Protein AF-0000000065998408 (afdb_homodimer)

Sequence (616 aa):
MTKIAFIGVGKIGQTIAFNTIMDGYADEVMIYDIIPELPEKFEHELRHALASKRLKVELLSTNNLDDVAGADIVVITAGKPRKPGMSRRDLFVDNAKIMMDLANKLPKKNHGAVYIMVSNPVDMMASVFARYSREFVISTGDQVETMRLRAYIAKKLKIPVYRVNGFVGGEHGEDAVVLWSTVTVNGKPFSEDLGVTKAEVEDYVKKIPGEIIRVMGGTTWGPGTIIAELIRAVALNENKVMSIATPRQFEDEIIHVSVPTVVGSSIGPSLENLLDEKDRWNLMASMKDFYNVYKENLKHLETSIQAQMTKIAFIGVGKIGQTIAFNTIMDGYADEVMIYDIIPELPEKFEHELRHALASKRLKVELLSTNNLDDVAGADIVVITAGKPRKPGMSRRDLFVDNAKIMMDLANKLPKKNHGAVYIMVSNPVDMMASVFARYSREFVISTGDQVETMRLRAYIAKKLKIPVYRVNGFVGGEHGEDAVVLWSTVTVNGKPFSEDLGVTKAEVEDYVKKIPGEIIRVMGGTTWGPGTIIAELIRAVALNENKVMSIATPRQFEDEIIHVSVPTVVGSSIGPSLENLLDEKDRWNLMASMKDFYNVYKENLKHLETSIQAQ

Organism: Sulfurisphaera tokodaii (strain DSM 16993 / JCM 10545 / NBRC 100140 / 7) (NCBI:txid273063)

InterPro domains:
  IPR001236 Lactate/malate dehydrogenase, N-terminal [PF00056] (2-133)
  IPR001557 L-lactate/malate dehydrogenase [PIRSF000102] (1-299)
  IPR001557 L-lactate/malate dehydrogenase [PR00086] (3-27)
  IPR001557 L-lactate/malate dehydrogenase [PR00086] (28-52)
  IPR001557 L-lactate/malate dehydrogenase [PR00086] (137-155)
  IPR001557 L-lactate/malate dehydrogenase [PR00086] (167-180)
  IPR015955 Lactate dehydrogenase/glycoside hydrolase, family 4, C-terminal [G3DSA:3.90.110.10] (144-296)
  IPR015955 Lactate dehydrogenase/glycoside hydrolase, family 4, C-terminal [SSF56327] (140-296)
  IPR022383 Lactate/malate dehydrogenase, C-terminal [PF02866] (146-286)
  IPR036291 NAD(P)-binding domain superfamily [SSF51735] (3-133)

pLDDT: mean 96.31, std 3.71, range [69.94, 98.94]

Nearest PDB structures (foldseek):
  6qss-assembly1_B  TM=9.445E-01  e=6.294E-30  Ignicoccus islandicus DSM 13165
  4plh-assembly1_D  TM=9.010E-01  e=5.744E-26  Apicomplexa
  1guz-assembly1_C  TM=8.933E-01  e=8.109E-25  Prosthecochloris vibrioformis
  1gv1-assembly1_C  TM=9.004E-01  e=3.529E-24  Prosthecochloris vibrioformis
  5hru-assembly1_B  TM=9.163E-01  e=7.977E-23  Plasmodium vivax

Radius of gyration: 25.62 Å; Cα contacts (8 Å, |Δi|>4): 1318; chains: 2; bounding box: 55×75×62 Å

Solvent-accessible surface area (backbone atoms only — not comparable to full-atom values): 30844 Å² total; per-residue (Å²): 133,43,27,37,30,36,38,22,60,54,75,47,30,41,39,22,51,49,50,38,55,73,67,63,71,44,44,34,39,36,35,30,24,80,55,83,65,45,28,51,43,50,46,53,30,49,38,23,26,29,37,61,70,56,50,74,61,48,77,44,56,34,68,51,74,82,75,58,56,65,28,50,31,38,38,36,42,52,62,74,74,90,49,94,88,61,49,72,62,57,46,40,42,58,27,43,53,51,30,45,54,48,22,63,55,45,49,79,41,20,72,86,30,46,36,38,24,60,22,63,57,28,34,59,41,25,26,48,24,24,68,62,40,71,47,76,39,31,17,52,36,14,36,54,46,18,23,38,45,25,27,52,53,17,61,76,68,71,48,59,32,75,42,34,48,46,42,19,21,17,34,60,66,91,46,46,38,77,30,65,84,54,21,23,48,77,87,35,73,65,55,53,86,75,76,52,50,69,66,59,51,54,49,45,48,65,44,47,59,59,56,27,26,74,72,68,72,46,77,36,62,15,52,13,42,41,52,21,50,52,51,45,23,31,76,65,48,59,56,42,77,40,17,31,10,43,71,41,83,51,93,94,40,63,40,34,44,11,34,46,21,26,30,18,75,50,84,50,61,68,48,62,86,74,48,46,70,67,46,49,51,52,39,50,52,27,48,52,51,49,49,54,53,49,53,53,47,49,52,52,37,54,52,53,60,68,75,104,133,45,27,38,30,37,37,22,59,56,74,47,31,40,39,22,51,48,49,39,55,72,68,64,72,44,44,33,39,37,34,31,24,81,54,82,65,45,26,50,44,50,45,53,30,49,40,23,25,29,37,62,69,56,52,73,59,47,76,46,56,33,68,52,74,82,74,58,56,67,27,49,32,37,38,36,42,50,63,74,74,90,48,94,90,60,49,70,62,56,44,40,41,57,27,42,54,52,30,45,53,46,24,63,54,45,49,80,40,20,71,88,30,47,35,39,25,60,23,64,57,28,35,60,41,24,26,49,24,23,68,61,41,72,46,74,42,30,16,53,35,14,36,56,44,18,23,38,45,26,26,50,54,16,61,76,67,71,48,57,32,76,41,34,48,47,43,20,20,17,35,60,66,91,46,47,38,77,30,64,84,54,21,23,49,76,87,34,73,65,56,54,86,76,76,51,50,71,65,59,50,54,49,45,48,64,45,48,60,60,54,27,25,73,71,68,73,45,77,37,62,16,52,13,43,39,52,23,49,52,52,45,22,31,76,65,48,60,57,42,76,40,17,31,10,43,72,39,82,52,92,93,41,63,40,34,44,11,34,45,21,25,30,17,75,51,83,49,62,68,49,63,84,73,48,46,69,67,46,49,51,53,38,49,54,28,47,52,52,48,49,54,52,49,52,53,48,48,51,52,37,52,52,53,58,70,73,102

Structure (mmCIF, N/CA/C/O backbone):
data_AF-0000000065998408-model_v1
#
loop_
_entity.id
_entity.type
_entity.pdbx_description
1 polymer 'Malate dehydrogenase'
#
loop_
_atom_site.group_PDB
_atom_site.id
_atom_site.type_symbol
_atom_site.label_atom_id
_atom_site.label_alt_id
_atom_site.label_comp_id
_atom_site.label_asym_id
_atom_site.label_entity_id
_atom_site.label_seq_id
_atom_site.pdbx_PDB_ins_code
_atom_site.Cartn_x
_atom_site.Cartn_y
_atom_site.Cartn_z
_atom_site.occupancy
_atom_site.B_iso_or_equiv
_atom_site.auth_seq_id
_atom_site.auth_comp_id
_atom_site.auth_asym_id
_atom_site.auth_atom_id
_atom_site.pdbx_PDB_model_num
ATOM 1 N N . MET A 1 1 ? 20.688 -12.461 8.555 1 80.62 1 MET A N 1
ATOM 2 C CA . MET A 1 1 ? 20.281 -11.219 7.906 1 80.62 1 MET A CA 1
ATOM 3 C C . MET A 1 1 ? 19.5 -11.508 6.625 1 80.62 1 MET A C 1
ATOM 5 O O . MET A 1 1 ? 19.922 -12.328 5.812 1 80.62 1 MET A O 1
ATOM 9 N N . THR A 1 2 ? 18.266 -11.023 6.523 1 94.56 2 THR A N 1
ATOM 10 C CA . THR A 1 2 ? 17.438 -11.273 5.344 1 94.56 2 THR A CA 1
ATOM 11 C C . THR A 1 2 ? 17.594 -10.148 4.324 1 94.56 2 THR A C 1
ATOM 13 O O . THR A 1 2 ? 17.297 -8.992 4.617 1 94.56 2 THR A O 1
ATOM 16 N N . LYS A 1 3 ? 18.203 -10.477 3.197 1 98 3 LYS A N 1
ATOM 17 C CA . LYS A 1 3 ? 18.406 -9.547 2.09 1 98 3 LYS A CA 1
ATOM 18 C C . LYS A 1 3 ? 17.484 -9.859 0.923 1 98 3 LYS A C 1
ATOM 20 O O . LYS A 1 3 ? 17.484 -10.969 0.39 1 98 3 LYS A O 1
ATOM 25 N N . ILE A 1 4 ? 16.656 -8.859 0.497 1 98.88 4 ILE A N 1
ATOM 26 C CA . ILE A 1 4 ? 15.648 -9.086 -0.534 1 98.88 4 ILE A CA 1
ATOM 27 C C . ILE A 1 4 ? 15.836 -8.078 -1.667 1 98.88 4 ILE A C 1
ATOM 29 O O . ILE A 1 4 ? 16.016 -6.887 -1.42 1 98.88 4 ILE A O 1
ATOM 33 N N . ALA A 1 5 ? 15.844 -8.531 -2.869 1 98.94 5 ALA A N 1
ATOM 34 C CA . ALA A 1 5 ? 15.938 -7.668 -4.043 1 98.94 5 ALA A CA 1
ATOM 35 C C . ALA A 1 5 ? 14.625 -7.656 -4.824 1 98.94 5 ALA A C 1
ATOM 37 O O . ALA A 1 5 ? 14.031 -8.711 -5.062 1 98.94 5 ALA A O 1
ATOM 38 N N . PHE A 1 6 ? 14.18 -6.488 -5.141 1 98.94 6 PHE A N 1
ATOM 39 C CA . PHE A 1 6 ? 13.031 -6.305 -6.016 1 98.94 6 PHE A CA 1
ATOM 40 C C . PHE A 1 6 ? 13.461 -5.805 -7.387 1 98.94 6 PHE A C 1
ATOM 42 O O . PHE A 1 6 ? 14.008 -4.703 -7.508 1 98.94 6 PHE A O 1
ATOM 49 N N . ILE A 1 7 ? 13.234 -6.629 -8.398 1 98.94 7 ILE A N 1
ATOM 50 C CA . ILE A 1 7 ? 13.602 -6.312 -9.781 1 98.94 7 ILE A CA 1
ATOM 51 C C . ILE A 1 7 ? 12.375 -5.801 -10.531 1 98.94 7 ILE A C 1
ATOM 53 O O . ILE A 1 7 ? 11.594 -6.59 -11.062 1 98.94 7 ILE A O 1
ATOM 57 N N . GLY A 1 8 ? 12.281 -4.535 -10.719 1 98.56 8 GLY A N 1
ATOM 58 C CA . GLY A 1 8 ? 11.086 -3.877 -11.227 1 98.56 8 GLY A CA 1
ATOM 59 C C . GLY A 1 8 ? 10.211 -3.295 -10.133 1 98.56 8 GLY A C 1
ATOM 60 O O . GLY A 1 8 ? 9.742 -4.02 -9.25 1 98.56 8 GLY A O 1
ATOM 61 N N . VAL A 1 9 ? 9.992 -1.959 -10.211 1 97.81 9 VAL A N 1
ATOM 62 C CA . VAL A 1 9 ? 9.148 -1.324 -9.203 1 97.81 9 VAL A CA 1
ATOM 63 C C . VAL A 1 9 ? 8.078 -0.479 -9.891 1 97.81 9 VAL A C 1
ATOM 65 O O . VAL A 1 9 ? 7.895 0.694 -9.555 1 97.81 9 VAL A O 1
ATOM 68 N N . GLY A 1 10 ? 7.402 -1.166 -10.922 1 95.69 10 GLY A N 1
ATOM 69 C CA . GLY A 1 10 ? 6.133 -0.62 -11.367 1 95.69 10 GLY A CA 1
ATOM 70 C C . GLY A 1 10 ? 5.062 -0.637 -10.297 1 95.69 10 GLY A C 1
ATOM 71 O O . GLY A 1 10 ? 5.371 -0.697 -9.102 1 95.69 10 GLY A O 1
ATOM 72 N N . LYS A 1 11 ? 3.814 -0.58 -10.648 1 94 11 LYS A N 1
ATOM 73 C CA . LYS A 1 11 ? 2.729 -0.469 -9.68 1 94 11 LYS A CA 1
ATOM 74 C C . LYS A 1 11 ? 2.705 -1.67 -8.742 1 94 11 LYS A C 1
ATOM 76 O O . LYS A 1 11 ? 2.736 -1.51 -7.52 1 94 11 LYS A O 1
ATOM 81 N N . ILE A 1 12 ? 2.691 -2.852 -9.32 1 96.5 12 ILE A N 1
ATOM 82 C CA . ILE A 1 12 ? 2.605 -4.055 -8.492 1 96.5 12 ILE A CA 1
ATOM 83 C C . ILE A 1 12 ? 3.918 -4.258 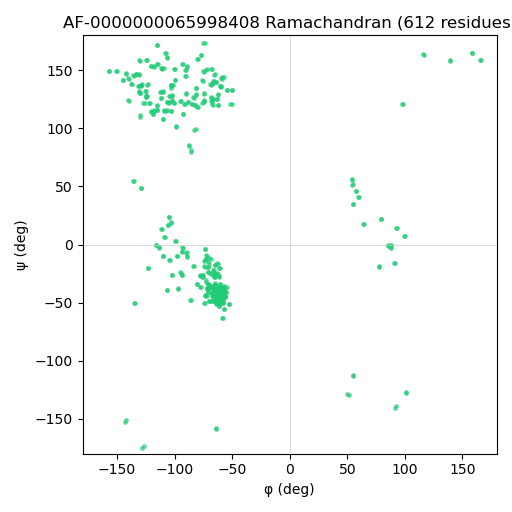-7.742 1 96.5 12 ILE A C 1
ATOM 85 O O . ILE A 1 12 ? 3.916 -4.668 -6.578 1 96.5 12 ILE A O 1
ATOM 89 N N . GLY A 1 13 ? 5.082 -4.031 -8.414 1 98.25 13 GLY A N 1
ATOM 90 C CA . GLY A 1 13 ? 6.375 -4.152 -7.762 1 98.25 13 GLY A CA 1
ATOM 91 C C . GLY A 1 13 ? 6.516 -3.25 -6.547 1 98.25 13 GLY A C 1
ATOM 92 O O . GLY A 1 13 ? 7.008 -3.68 -5.504 1 98.25 13 GLY A O 1
ATOM 93 N N . GLN A 1 14 ? 6.055 -2.021 -6.688 1 98.56 14 GLN A N 1
ATOM 94 C CA . GLN A 1 14 ? 6.09 -1.086 -5.566 1 98.56 14 GLN A CA 1
ATOM 95 C C . GLN A 1 14 ? 5.238 -1.586 -4.402 1 98.56 14 GLN A C 1
ATOM 97 O O . GLN A 1 14 ? 5.664 -1.533 -3.248 1 98.56 14 GLN A O 1
ATOM 102 N N . THR A 1 15 ? 4.051 -2.053 -4.734 1 98.5 15 THR A N 1
ATOM 103 C CA . THR A 1 15 ? 3.121 -2.482 -3.695 1 98.5 15 THR A CA 1
ATOM 104 C C . THR A 1 15 ? 3.67 -3.693 -2.945 1 98.5 15 THR A C 1
ATOM 106 O O . THR A 1 15 ? 3.592 -3.756 -1.716 1 98.5 15 THR A O 1
ATOM 109 N N . ILE A 1 16 ? 4.262 -4.637 -3.646 1 98.81 16 ILE A N 1
ATOM 110 C CA . ILE A 1 16 ? 4.852 -5.82 -3.029 1 98.81 16 ILE A CA 1
ATOM 111 C C . ILE A 1 16 ? 6.02 -5.402 -2.137 1 98.81 16 ILE A C 1
ATOM 113 O O . ILE A 1 16 ? 6.098 -5.812 -0.975 1 98.81 16 ILE A O 1
ATOM 117 N N . ALA A 1 17 ? 6.918 -4.609 -2.709 1 98.88 17 ALA A N 1
ATOM 118 C CA . ALA A 1 17 ? 8.086 -4.156 -1.953 1 98.88 17 ALA A CA 1
ATOM 119 C C . ALA A 1 17 ? 7.66 -3.408 -0.692 1 98.88 17 ALA A C 1
ATOM 121 O O . ALA A 1 17 ? 8.18 -3.672 0.396 1 98.88 17 ALA A O 1
ATOM 122 N N . PHE A 1 18 ? 6.73 -2.525 -0.874 1 98.81 18 PHE A N 1
ATOM 123 C CA . PHE A 1 18 ? 6.227 -1.732 0.242 1 98.81 18 PHE A CA 1
ATOM 124 C C . PHE A 1 18 ? 5.691 -2.633 1.349 1 98.81 18 PHE A C 1
ATOM 126 O O . PHE A 1 18 ? 6.094 -2.506 2.508 1 98.81 18 PHE A O 1
ATOM 133 N N . ASN A 1 19 ? 4.75 -3.52 1.017 1 98.62 19 ASN A N 1
ATOM 134 C CA . ASN A 1 19 ? 4.176 -4.422 2.008 1 98.62 19 ASN A CA 1
ATOM 135 C C . ASN A 1 19 ? 5.254 -5.25 2.703 1 98.62 19 ASN A C 1
ATOM 137 O O . ASN A 1 19 ? 5.215 -5.43 3.922 1 98.62 19 ASN A O 1
ATOM 141 N N . THR A 1 20 ? 6.191 -5.766 1.93 1 98.62 20 THR A N 1
ATOM 142 C CA . THR A 1 20 ? 7.27 -6.59 2.459 1 98.62 20 THR A CA 1
ATOM 143 C C . THR A 1 20 ? 8.125 -5.801 3.445 1 98.62 20 THR A C 1
ATOM 145 O O . THR A 1 20 ? 8.406 -6.27 4.551 1 98.62 20 THR A O 1
ATOM 148 N N . ILE A 1 21 ? 8.484 -4.59 3.07 1 98.31 21 ILE A N 1
ATOM 149 C CA . ILE A 1 21 ? 9.367 -3.74 3.863 1 98.31 21 ILE A CA 1
ATOM 150 C C . ILE A 1 21 ? 8.664 -3.332 5.156 1 98.31 21 ILE A C 1
ATOM 152 O O . ILE A 1 21 ? 9.258 -3.377 6.234 1 98.31 21 ILE A O 1
ATOM 156 N N . MET A 1 22 ? 7.391 -2.996 5.074 1 97.56 22 MET A N 1
ATOM 157 C CA . MET A 1 22 ? 6.648 -2.498 6.227 1 97.56 22 MET A CA 1
ATOM 158 C C . MET A 1 22 ? 6.391 -3.613 7.234 1 97.56 22 MET A C 1
ATOM 160 O O . MET A 1 22 ? 6.078 -3.348 8.391 1 97.56 22 MET A O 1
ATOM 164 N N . ASP A 1 23 ? 6.492 -4.852 6.777 1 96.12 23 ASP A N 1
ATOM 165 C CA . ASP A 1 23 ? 6.297 -5.977 7.68 1 96.12 23 ASP A CA 1
ATOM 166 C C . ASP A 1 23 ? 7.461 -6.102 8.664 1 96.12 23 ASP A C 1
ATOM 168 O O . ASP A 1 23 ? 7.348 -6.777 9.688 1 96.12 23 ASP A O 1
ATOM 172 N N . GLY A 1 24 ? 8.711 -5.578 8.344 1 95.38 24 GLY A N 1
ATOM 173 C CA . GLY A 1 24 ? 9.734 -5.277 9.328 1 95.38 24 GLY A CA 1
ATOM 174 C C . GLY A 1 24 ? 10.711 -6.418 9.547 1 95.38 24 GLY A C 1
ATOM 175 O O . GLY A 1 24 ? 11.406 -6.461 10.562 1 95.38 24 GLY A O 1
ATOM 176 N N . TYR A 1 25 ? 10.703 -7.438 8.602 1 96.69 25 TYR A N 1
ATOM 177 C CA . TYR A 1 25 ? 11.594 -8.57 8.844 1 96.69 25 TYR A CA 1
ATOM 178 C C . TYR A 1 25 ? 12.812 -8.508 7.934 1 96.69 25 TYR A C 1
ATOM 180 O O . TYR A 1 25 ? 13.781 -9.25 8.133 1 96.69 25 TYR A O 1
ATOM 188 N N . ALA A 1 26 ? 12.781 -7.641 6.895 1 97.12 26 ALA A N 1
ATOM 189 C CA . ALA A 1 26 ? 13.906 -7.52 5.98 1 97.12 26 ALA A CA 1
ATOM 190 C C . ALA A 1 26 ? 14.992 -6.613 6.559 1 97.12 26 ALA A C 1
ATOM 192 O O . ALA A 1 26 ? 14.695 -5.543 7.098 1 97.12 26 ALA A O 1
ATOM 193 N N . ASP A 1 27 ? 16.203 -7.023 6.477 1 97.5 27 ASP A N 1
ATOM 194 C CA . ASP A 1 27 ? 17.328 -6.211 6.938 1 97.5 27 ASP A CA 1
ATOM 195 C C . ASP A 1 27 ? 17.797 -5.258 5.848 1 97.5 27 ASP A C 1
ATOM 197 O O . ASP A 1 27 ? 18.078 -4.086 6.113 1 97.5 27 ASP A O 1
ATOM 201 N N . GLU A 1 28 ? 17.953 -5.781 4.699 1 98.12 28 GLU A N 1
ATOM 202 C CA . GLU A 1 28 ? 18.391 -5.016 3.533 1 98.12 28 GLU A CA 1
ATOM 203 C C . GLU A 1 28 ? 17.484 -5.289 2.328 1 98.12 28 GLU A C 1
ATOM 205 O O . GLU A 1 28 ? 17.141 -6.441 2.057 1 98.12 28 GLU A O 1
ATOM 210 N N . VAL A 1 29 ? 17.078 -4.223 1.718 1 98.75 29 VAL A N 1
ATOM 211 C CA . VAL A 1 29 ? 16.234 -4.336 0.534 1 98.75 29 VAL A CA 1
ATOM 212 C C . VAL A 1 29 ? 16.875 -3.578 -0.629 1 98.75 29 VAL A C 1
ATOM 214 O O . VAL A 1 29 ? 17.266 -2.42 -0.48 1 98.75 29 VAL A O 1
ATOM 217 N N . MET A 1 30 ? 17.031 -4.246 -1.737 1 98.81 30 MET A N 1
ATOM 218 C CA . MET A 1 30 ? 17.516 -3.621 -2.971 1 98.81 30 MET A CA 1
ATOM 219 C C . MET A 1 30 ? 16.359 -3.422 -3.953 1 98.81 30 MET A C 1
ATOM 221 O O . MET A 1 30 ? 15.57 -4.34 -4.188 1 98.81 30 MET A O 1
ATOM 225 N N . ILE A 1 31 ? 16.266 -2.182 -4.41 1 98.81 31 ILE A N 1
ATOM 226 C CA . ILE A 1 31 ? 15.211 -1.812 -5.348 1 98.81 31 ILE A CA 1
ATOM 227 C C . ILE A 1 31 ? 15.82 -1.41 -6.688 1 98.81 31 ILE A C 1
ATOM 229 O O . ILE A 1 31 ? 16.578 -0.436 -6.766 1 98.81 31 ILE A O 1
ATOM 233 N N . TYR A 1 32 ? 15.438 -2.158 -7.719 1 98.88 32 TYR A N 1
ATOM 234 C CA . TYR A 1 32 ? 15.969 -1.903 -9.047 1 98.88 32 TYR A CA 1
ATOM 235 C C . TYR A 1 32 ? 14.852 -1.64 -10.047 1 98.88 32 TYR A C 1
ATOM 237 O O . TYR A 1 32 ? 13.812 -2.299 -10.008 1 98.88 32 TYR A O 1
ATOM 245 N N . ASP A 1 33 ? 15.039 -0.694 -10.875 1 98.81 33 ASP A N 1
ATOM 246 C CA . ASP A 1 33 ? 14.234 -0.462 -12.062 1 98.81 33 ASP A CA 1
ATOM 247 C C . ASP A 1 33 ? 15.055 0.202 -13.164 1 98.81 33 ASP A C 1
ATOM 249 O O . ASP A 1 33 ? 15.992 0.955 -12.883 1 98.81 33 ASP A O 1
ATOM 253 N N . ILE A 1 34 ? 14.672 -0.104 -14.383 1 98 34 ILE A N 1
ATOM 254 C CA . ILE A 1 34 ? 15.43 0.454 -15.492 1 98 34 ILE A CA 1
ATOM 255 C C . ILE A 1 34 ? 15.062 1.925 -15.68 1 98 34 ILE A C 1
ATOM 257 O O . ILE A 1 34 ? 15.812 2.684 -16.297 1 98 34 ILE A O 1
ATOM 261 N N . ILE A 1 35 ? 13.867 2.307 -15.273 1 98.06 35 ILE A N 1
ATOM 262 C CA . ILE A 1 35 ? 13.414 3.682 -15.453 1 98.06 35 ILE A CA 1
ATOM 263 C C . ILE A 1 35 ? 14.25 4.617 -14.578 1 98.06 35 ILE A C 1
ATOM 265 O O . ILE A 1 35 ? 14.281 4.477 -13.359 1 98.06 35 ILE A O 1
ATOM 269 N N . PRO A 1 36 ? 14.836 5.637 -15.242 1 98.19 36 PRO A N 1
ATOM 270 C CA . PRO A 1 36 ? 15.719 6.535 -14.492 1 98.19 36 PRO A CA 1
ATOM 271 C C . PRO A 1 36 ? 14.992 7.254 -13.352 1 98.19 36 PRO A C 1
ATOM 273 O O . PRO A 1 36 ? 13.852 7.691 -13.523 1 98.19 36 PRO A O 1
ATOM 276 N N . GLU A 1 37 ? 15.617 7.352 -12.133 1 98.56 37 GLU A N 1
ATOM 277 C CA . GLU A 1 37 ? 15.195 8.094 -10.953 1 98.56 37 GLU A CA 1
ATOM 278 C C . GLU A 1 37 ? 14.086 7.371 -10.211 1 98.56 37 GLU A C 1
ATOM 280 O O . GLU A 1 37 ? 13.828 7.648 -9.031 1 98.56 37 GLU A O 1
ATOM 285 N N . LEU A 1 38 ? 13.406 6.445 -10.844 1 98.69 38 LEU A N 1
ATOM 286 C CA . LEU A 1 38 ? 12.234 5.82 -10.242 1 98.69 38 LEU A CA 1
ATOM 287 C C . LEU A 1 38 ? 12.602 5.09 -8.953 1 98.69 38 LEU A C 1
ATOM 289 O O . LEU A 1 38 ? 11.977 5.305 -7.914 1 98.69 38 LEU A O 1
ATOM 293 N N . PRO A 1 39 ? 13.68 4.223 -8.953 1 98.81 39 PRO A N 1
ATOM 294 C CA . PRO A 1 39 ? 14.016 3.553 -7.699 1 98.81 39 PRO A CA 1
ATOM 295 C C . PRO A 1 39 ? 14.359 4.535 -6.578 1 98.81 39 PRO A C 1
ATOM 297 O O . PRO A 1 39 ? 13.969 4.328 -5.43 1 98.81 39 PRO A O 1
ATOM 300 N N . GLU A 1 40 ? 15.016 5.566 -6.922 1 98.75 40 GLU A N 1
ATOM 301 C CA . GLU A 1 40 ? 15.445 6.539 -5.922 1 98.75 40 GLU A CA 1
ATOM 302 C C . GLU A 1 40 ? 14.25 7.277 -5.328 1 98.75 40 GLU A C 1
ATOM 304 O O . GLU A 1 40 ? 14.172 7.48 -4.113 1 98.75 40 GLU A O 1
ATOM 309 N N . LYS A 1 41 ? 13.344 7.781 -6.191 1 98.81 41 LYS A N 1
ATOM 310 C CA . LYS A 1 41 ? 12.172 8.492 -5.691 1 98.81 41 LYS A CA 1
ATOM 311 C C . LYS A 1 41 ? 11.281 7.57 -4.863 1 98.81 41 LYS A C 1
ATOM 313 O O . LYS A 1 41 ? 10.711 7.992 -3.854 1 98.81 41 LYS A O 1
ATOM 318 N N . PHE A 1 42 ? 11.188 6.32 -5.289 1 98.81 42 PHE A N 1
ATOM 319 C CA . PHE A 1 42 ? 10.445 5.336 -4.508 1 98.81 42 PHE A CA 1
ATOM 320 C C . PHE A 1 42 ? 11.117 5.105 -3.156 1 98.81 42 PHE A C 1
ATOM 322 O O . PHE A 1 42 ? 10.43 4.957 -2.141 1 98.81 42 PHE A O 1
ATOM 329 N N . GLU A 1 43 ? 12.398 5.07 -3.123 1 98.75 43 GLU A N 1
ATOM 330 C CA . GLU A 1 43 ? 13.125 4.926 -1.862 1 98.75 43 GLU A CA 1
ATOM 331 C C . GLU A 1 43 ? 12.766 6.051 -0.893 1 98.75 43 GLU A C 1
ATOM 333 O O . GLU A 1 43 ? 12.617 5.816 0.308 1 98.75 43 GLU A O 1
ATOM 338 N N . HIS A 1 44 ? 12.703 7.297 -1.421 1 98.69 44 HIS A N 1
ATOM 339 C CA . HIS A 1 44 ? 12.328 8.406 -0.551 1 98.69 44 HIS A CA 1
ATOM 340 C C . HIS A 1 44 ? 10.961 8.156 0.089 1 98.69 44 HIS A C 1
ATOM 342 O O . HIS A 1 44 ? 10.789 8.367 1.291 1 98.69 44 HIS A O 1
ATOM 348 N N . GLU A 1 45 ? 10 7.699 -0.696 1 98.69 45 GLU A N 1
ATOM 349 C CA . GLU A 1 45 ? 8.688 7.348 -0.178 1 98.69 45 GLU A CA 1
ATOM 350 C C . GLU A 1 45 ? 8.789 6.297 0.924 1 98.69 45 GLU A C 1
ATOM 352 O O . GLU A 1 45 ? 8.141 6.422 1.968 1 98.69 45 GLU A O 1
ATOM 357 N N . LEU A 1 46 ? 9.594 5.32 0.672 1 98.75 46 LEU A N 1
ATOM 358 C CA . LEU A 1 46 ? 9.758 4.238 1.636 1 98.75 46 LEU A CA 1
ATOM 359 C C . LEU A 1 46 ? 10.383 4.746 2.93 1 98.75 46 LEU A C 1
ATOM 361 O O . LEU A 1 46 ? 9.953 4.371 4.023 1 98.75 46 LEU A O 1
ATOM 365 N N . ARG A 1 47 ? 11.375 5.574 2.822 1 98.56 47 ARG A N 1
ATOM 366 C CA . ARG A 1 47 ? 12.055 6.098 4.004 1 98.56 47 ARG A CA 1
ATOM 367 C C . ARG A 1 47 ? 11.109 6.945 4.844 1 98.56 47 ARG A C 1
ATOM 369 O O . ARG A 1 47 ? 11.188 6.938 6.074 1 98.56 47 ARG A O 1
ATOM 376 N N . HIS A 1 48 ? 10.25 7.727 4.176 1 98.75 48 HIS A N 1
ATOM 377 C CA . HIS A 1 48 ? 9.242 8.492 4.906 1 98.75 48 HIS A CA 1
ATOM 378 C C . HIS A 1 48 ? 8.305 7.562 5.68 1 98.75 48 HIS A C 1
ATOM 380 O O . HIS A 1 48 ? 7.996 7.824 6.848 1 98.75 48 HIS A O 1
ATOM 386 N N . ALA A 1 49 ? 7.891 6.5 5.035 1 98.62 49 ALA A N 1
ATOM 387 C CA . ALA A 1 49 ? 7.027 5.512 5.676 1 98.62 49 ALA A CA 1
ATOM 388 C C . ALA A 1 49 ? 7.734 4.844 6.852 1 98.62 49 ALA A C 1
ATOM 390 O O . ALA A 1 49 ? 7.16 4.703 7.934 1 98.62 49 ALA A O 1
ATOM 391 N N . LEU A 1 50 ? 8.984 4.445 6.602 1 98.25 50 LEU A N 1
ATOM 392 C CA . LEU A 1 50 ? 9.781 3.785 7.633 1 98.25 50 LEU A CA 1
ATOM 393 C C . LEU A 1 50 ? 9.961 4.688 8.844 1 98.25 50 LEU A C 1
ATOM 395 O O . LEU A 1 50 ? 9.969 4.211 9.984 1 98.25 50 LEU A O 1
ATOM 399 N N . ALA A 1 51 ? 10.109 5.973 8.609 1 98.19 51 ALA A N 1
ATOM 400 C CA . ALA A 1 51 ? 10.281 6.934 9.695 1 98.19 51 ALA A CA 1
ATOM 401 C C . ALA A 1 51 ? 9.062 6.945 10.617 1 98.19 51 ALA A C 1
ATOM 403 O O . ALA A 1 51 ? 9.195 7.02 11.836 1 98.19 51 ALA A O 1
ATOM 404 N N . SER A 1 52 ? 7.902 6.852 10.055 1 97.56 52 SER A N 1
ATOM 405 C CA . SER A 1 52 ? 6.672 6.891 10.836 1 97.56 52 SER A CA 1
ATOM 406 C C . SER A 1 52 ? 6.492 5.613 11.648 1 97.56 52 SER A C 1
ATOM 408 O O . SER A 1 52 ? 5.977 5.648 12.766 1 97.56 52 SER A O 1
ATOM 410 N N . LYS A 1 53 ? 6.926 4.516 11.109 1 96.31 53 LYS A N 1
ATOM 411 C CA . LYS A 1 53 ? 6.75 3.219 11.758 1 96.31 53 LYS A CA 1
ATOM 412 C C . LYS A 1 53 ? 7.922 2.906 12.688 1 96.31 53 LYS A C 1
ATOM 414 O O . LYS A 1 53 ? 7.875 1.943 13.453 1 96.31 53 LYS A O 1
ATOM 419 N N . ARG A 1 54 ? 8.992 3.742 12.586 1 94.06 54 ARG A N 1
ATOM 420 C CA . ARG A 1 54 ? 10.211 3.559 13.367 1 94.06 54 ARG A CA 1
ATOM 421 C C . ARG A 1 54 ? 10.852 2.205 13.078 1 94.06 54 ARG A C 1
ATOM 423 O O . ARG A 1 54 ? 11.219 1.476 14 1 94.06 54 ARG A O 1
ATOM 430 N N . LEU A 1 55 ? 10.844 1.848 11.812 1 93.88 55 LEU A N 1
ATOM 431 C CA . LEU A 1 55 ? 11.453 0.612 11.336 1 93.88 55 LEU A CA 1
ATOM 432 C C . LEU A 1 55 ? 12.836 0.884 10.742 1 93.88 55 LEU A C 1
ATOM 434 O O . LEU A 1 55 ? 13.039 1.904 10.078 1 93.88 55 LEU A O 1
ATOM 438 N N . LYS A 1 56 ? 13.695 -0.013 11.016 1 93.19 56 LYS A N 1
ATOM 439 C CA . LYS A 1 56 ? 15.031 0.067 10.43 1 93.19 56 LYS A CA 1
ATOM 440 C C . LYS A 1 56 ? 15.188 -0.918 9.273 1 93.19 56 LYS A C 1
ATOM 442 O O . LYS A 1 56 ? 15.031 -2.127 9.461 1 93.19 56 LYS A O 1
ATOM 447 N N . VAL A 1 57 ? 15.367 -0.514 8.117 1 96.06 57 VAL A N 1
ATOM 448 C CA . VAL A 1 57 ? 15.648 -1.296 6.922 1 96.06 57 VAL A CA 1
ATOM 449 C C . VAL A 1 57 ? 16.688 -0.573 6.062 1 96.06 57 VAL A C 1
ATOM 451 O O . VAL A 1 57 ? 16.578 0.635 5.836 1 96.06 57 VAL A O 1
ATOM 454 N N . GLU A 1 58 ? 17.75 -1.235 5.766 1 97 58 GLU A N 1
ATOM 455 C CA . GLU A 1 58 ? 18.703 -0.661 4.824 1 97 58 GLU A CA 1
ATOM 456 C C . GLU A 1 58 ? 18.188 -0.74 3.391 1 97 58 GLU A C 1
ATOM 458 O O . GLU A 1 58 ? 17.828 -1.819 2.914 1 97 58 GLU A O 1
ATOM 463 N N . LEU A 1 59 ? 18.125 0.427 2.744 1 98.06 59 LEU A N 1
ATOM 464 C CA . LEU A 1 59 ? 17.594 0.479 1.385 1 98.06 59 LEU A CA 1
ATOM 465 C C . LEU A 1 59 ? 18.703 0.836 0.391 1 98.06 59 LEU A C 1
ATOM 467 O O . LEU A 1 59 ? 19.484 1.753 0.635 1 98.06 59 LEU A O 1
ATOM 471 N N . LEU A 1 60 ? 18.781 0.075 -0.666 1 97.88 60 LEU A N 1
ATOM 472 C CA . LEU A 1 60 ? 19.594 0.404 -1.828 1 97.88 60 LEU A CA 1
ATOM 473 C C . LEU A 1 60 ? 18.734 0.547 -3.076 1 97.88 60 LEU A C 1
ATOM 475 O O . LEU A 1 60 ? 18.078 -0.41 -3.498 1 97.88 60 LEU A O 1
ATOM 479 N N . SER A 1 61 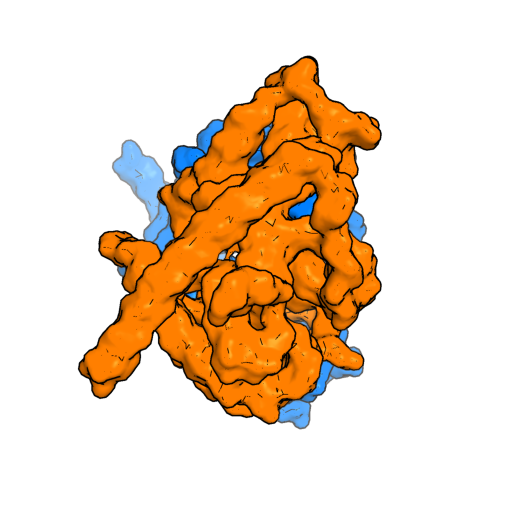? 18.641 1.743 -3.572 1 98.62 61 SER A N 1
ATOM 480 C CA . SER A 1 61 ? 17.938 1.982 -4.832 1 98.62 61 SER A CA 1
ATOM 481 C C . SER A 1 61 ? 18.922 2.186 -5.98 1 98.62 61 SER A C 1
ATOM 483 O O . SER A 1 61 ? 19.953 2.842 -5.812 1 98.62 61 SER A O 1
ATOM 485 N N . THR A 1 62 ? 18.609 1.569 -7.137 1 98.75 62 THR A N 1
ATOM 486 C CA . THR A 1 62 ? 19.609 1.627 -8.203 1 98.75 62 THR A CA 1
ATOM 487 C C . THR A 1 62 ? 18.953 1.417 -9.562 1 98.75 62 THR A C 1
ATOM 489 O O . THR A 1 62 ? 17.906 0.778 -9.664 1 98.75 62 THR A O 1
ATOM 492 N N . ASN A 1 63 ? 19.547 2.045 -10.586 1 98.69 63 ASN A N 1
ATOM 493 C CA . ASN A 1 63 ? 19.203 1.761 -11.977 1 98.69 63 ASN A CA 1
ATOM 494 C C . ASN A 1 63 ? 20.203 0.819 -12.625 1 98.69 63 ASN A C 1
ATOM 496 O O . ASN A 1 63 ? 20.109 0.509 -13.812 1 98.69 63 ASN A O 1
ATOM 500 N N . ASN A 1 64 ? 21.172 0.35 -11.844 1 98.44 64 ASN A N 1
ATOM 501 C CA . ASN A 1 64 ? 22.203 -0.564 -12.32 1 98.44 64 ASN A CA 1
ATOM 502 C C . ASN A 1 64 ? 22.016 -1.966 -11.742 1 98.44 64 ASN A C 1
ATOM 504 O O . ASN A 1 64 ? 22.234 -2.186 -10.547 1 98.44 64 ASN A O 1
ATOM 508 N N . LEU A 1 65 ? 21.75 -2.865 -12.641 1 98.25 65 LEU A N 1
ATOM 509 C CA . LEU A 1 65 ? 21.422 -4.227 -12.219 1 98.25 65 LEU A CA 1
ATOM 510 C C . LEU A 1 65 ? 22.609 -4.863 -11.508 1 98.25 65 LEU A C 1
ATOM 512 O O . LEU A 1 65 ? 22.438 -5.719 -10.641 1 98.25 65 LEU A O 1
ATOM 516 N N . ASP A 1 66 ? 23.797 -4.434 -11.758 1 97.38 66 ASP A N 1
ATOM 517 C CA . ASP A 1 66 ? 25.016 -4.988 -11.172 1 97.38 66 ASP A CA 1
ATOM 518 C C . ASP A 1 66 ? 25.062 -4.719 -9.672 1 97.38 66 ASP A C 1
ATOM 520 O O . ASP A 1 66 ? 25.797 -5.391 -8.938 1 97.38 66 ASP A O 1
ATOM 524 N N . ASP A 1 67 ? 24.344 -3.754 -9.234 1 98.06 67 ASP A N 1
ATOM 525 C CA . ASP A 1 67 ? 24.328 -3.402 -7.816 1 98.06 67 ASP A CA 1
ATOM 526 C C . ASP A 1 67 ? 23.531 -4.426 -7.004 1 98.06 67 ASP A C 1
ATOM 528 O O . ASP A 1 67 ? 23.656 -4.473 -5.777 1 98.06 67 ASP A O 1
ATOM 532 N N . VAL A 1 68 ? 22.719 -5.188 -7.684 1 98.44 68 VAL A N 1
ATOM 533 C CA . VAL A 1 68 ? 21.891 -6.188 -7.016 1 98.44 68 VAL A CA 1
ATOM 534 C C . VAL A 1 68 ? 22.703 -7.457 -6.785 1 98.44 68 VAL A C 1
ATOM 536 O O . VAL A 1 68 ? 22.891 -8.266 -7.699 1 98.44 68 VAL A O 1
ATOM 539 N N . ALA A 1 69 ? 23.219 -7.633 -5.609 1 98.31 69 ALA A N 1
ATOM 540 C CA . ALA A 1 69 ? 24.109 -8.742 -5.305 1 98.31 69 ALA A CA 1
ATOM 541 C C . ALA A 1 69 ? 23.891 -9.25 -3.883 1 98.31 69 ALA A C 1
ATOM 543 O O . ALA A 1 69 ? 23.594 -8.469 -2.975 1 98.31 69 ALA A O 1
ATOM 544 N N . GLY A 1 70 ? 23.969 -10.547 -3.746 1 98.06 70 GLY A N 1
ATOM 545 C CA . GLY A 1 70 ? 23.969 -11.156 -2.428 1 98.06 70 GLY A CA 1
ATOM 546 C C . GLY A 1 70 ? 22.578 -11.258 -1.82 1 98.06 70 GLY A C 1
ATOM 547 O O . GLY A 1 70 ? 22.438 -11.344 -0.6 1 98.06 70 GLY A O 1
ATOM 548 N N . ALA A 1 71 ? 21.562 -11.227 -2.609 1 98.31 71 ALA A N 1
ATOM 549 C CA . ALA A 1 71 ? 20.188 -11.336 -2.104 1 98.31 71 ALA A CA 1
ATOM 550 C C . ALA A 1 71 ? 19.859 -12.773 -1.708 1 98.31 71 ALA A C 1
ATOM 552 O O . ALA A 1 71 ? 20.297 -13.719 -2.367 1 98.31 71 ALA A O 1
ATOM 553 N N . ASP A 1 72 ? 19.125 -12.93 -0.603 1 98.19 72 ASP A N 1
ATOM 554 C CA . ASP A 1 72 ? 18.562 -14.227 -0.231 1 98.19 72 ASP A CA 1
ATOM 555 C C . ASP A 1 72 ? 17.328 -14.555 -1.065 1 98.19 72 ASP A C 1
ATOM 557 O O . ASP A 1 72 ? 17.062 -15.719 -1.35 1 98.19 72 ASP A O 1
ATOM 561 N N . ILE A 1 73 ? 16.562 -13.539 -1.357 1 98.69 73 ILE A N 1
ATOM 562 C CA . ILE A 1 73 ? 15.344 -13.641 -2.143 1 98.69 73 ILE A CA 1
ATOM 563 C C . ILE A 1 73 ? 15.352 -12.594 -3.252 1 98.69 73 ILE A C 1
ATOM 565 O O . ILE A 1 73 ? 15.68 -11.43 -3.012 1 98.69 73 ILE A O 1
ATOM 569 N N . VAL A 1 74 ? 15.086 -12.953 -4.445 1 98.88 74 VAL A N 1
ATOM 570 C CA . VAL A 1 74 ? 14.953 -12.055 -5.586 1 98.88 74 VAL A CA 1
ATOM 571 C C . VAL A 1 74 ? 13.531 -12.133 -6.148 1 98.88 74 VAL A C 1
ATOM 573 O O . VAL A 1 74 ? 13.094 -13.188 -6.605 1 98.88 74 VAL A O 1
ATOM 576 N N . VAL A 1 75 ? 12.812 -11.055 -6.062 1 98.94 75 VAL A N 1
ATOM 577 C CA . VAL A 1 75 ? 11.445 -10.953 -6.574 1 98.94 75 VAL A CA 1
ATOM 578 C C . VAL A 1 75 ? 11.453 -10.242 -7.926 1 98.94 75 VAL A C 1
ATOM 580 O O . VAL A 1 75 ? 11.898 -9.094 -8.031 1 98.94 75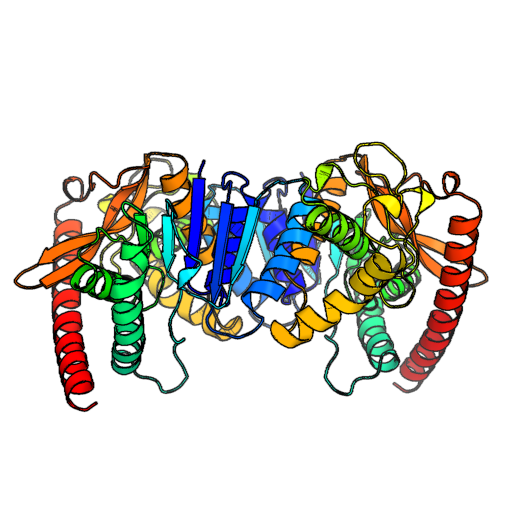 VAL A O 1
ATOM 583 N N . ILE A 1 76 ? 10.953 -10.883 -8.922 1 98.88 76 ILE A N 1
ATOM 584 C CA . ILE A 1 76 ? 11.062 -10.359 -10.281 1 98.88 76 ILE A CA 1
ATOM 585 C C . ILE A 1 76 ? 9.688 -9.914 -10.773 1 98.88 76 ILE A C 1
ATOM 587 O O . ILE A 1 76 ? 8.82 -10.742 -11.031 1 98.88 76 ILE A O 1
ATOM 591 N N . THR A 1 77 ? 9.523 -8.633 -10.867 1 98.44 77 THR A N 1
ATOM 592 C CA . THR A 1 77 ? 8.281 -8.055 -11.375 1 98.44 77 THR A CA 1
ATOM 593 C C . THR A 1 77 ? 8.523 -7.285 -12.664 1 98.44 77 THR A C 1
ATOM 595 O O . THR A 1 77 ? 7.586 -6.758 -13.266 1 98.44 77 THR A O 1
ATOM 598 N N . ALA A 1 78 ? 9.758 -7.25 -13.086 1 98 78 ALA A N 1
ATOM 599 C CA . ALA A 1 78 ? 10.133 -6.516 -14.289 1 98 78 ALA A CA 1
ATOM 600 C C . ALA A 1 78 ? 9.469 -7.109 -15.523 1 98 78 ALA A C 1
ATOM 602 O O . ALA A 1 78 ? 9.375 -8.328 -15.664 1 98 78 ALA A O 1
ATOM 603 N N . GLY A 1 79 ? 9.023 -6.34 -16.391 1 95.44 79 GLY A N 1
ATOM 604 C CA . GLY A 1 79 ? 8.359 -6.723 -17.625 1 95.44 79 GLY A CA 1
ATOM 605 C C . GLY A 1 79 ? 7.496 -5.621 -18.203 1 95.44 79 GLY A C 1
ATOM 606 O O . GLY A 1 79 ? 7.223 -4.621 -17.531 1 95.44 79 GLY A O 1
ATOM 607 N N . LYS A 1 80 ? 7.133 -5.773 -19.391 1 93.19 80 LYS A N 1
ATOM 608 C CA . LYS A 1 80 ? 6.203 -4.855 -20.031 1 93.19 80 LYS A CA 1
ATOM 609 C C . LYS A 1 80 ? 4.758 -5.176 -19.672 1 93.19 80 LYS A C 1
ATOM 611 O O . LYS A 1 80 ? 4.359 -6.344 -19.656 1 93.19 80 LYS A O 1
ATOM 616 N N . PRO A 1 81 ? 4.074 -4.102 -19.234 1 88 81 PRO A N 1
ATOM 617 C CA . PRO A 1 81 ? 2.643 -4.336 -19.016 1 88 81 PRO A CA 1
ATOM 618 C C . PRO A 1 81 ? 1.886 -4.582 -20.328 1 88 81 PRO A C 1
ATOM 620 O O . PRO A 1 81 ? 2.33 -4.148 -21.391 1 88 81 PRO A O 1
ATOM 623 N N . ARG A 1 82 ? 0.831 -5.367 -20.109 1 81.81 82 ARG A N 1
ATOM 624 C CA . ARG A 1 82 ? -0 -5.566 -21.297 1 81.81 82 ARG A CA 1
ATOM 625 C C . ARG A 1 82 ? -0.616 -4.254 -21.766 1 81.81 82 ARG A C 1
ATOM 627 O O . ARG A 1 82 ? -1.179 -3.506 -20.953 1 81.81 82 ARG A O 1
ATOM 634 N N . LYS A 1 83 ? -0.444 -3.871 -22.953 1 81.88 83 LYS A N 1
ATOM 635 C CA . LYS A 1 83 ? -1.014 -2.668 -23.547 1 81.88 83 LYS A CA 1
ATOM 636 C C . LYS A 1 83 ? -2.244 -3.002 -24.391 1 81.88 83 LYS A C 1
ATOM 638 O O . LYS A 1 83 ? -2.412 -4.141 -24.828 1 81.88 83 LYS A O 1
ATOM 643 N N . PRO A 1 84 ? -3.135 -1.967 -24.438 1 81.5 84 PRO A N 1
ATOM 644 C CA . PRO A 1 84 ? -4.273 -2.213 -25.328 1 81.5 84 PRO A CA 1
ATOM 645 C C . PRO A 1 84 ? -3.848 -2.682 -26.719 1 81.5 84 PRO A C 1
ATOM 647 O O . PRO A 1 84 ? -2.93 -2.109 -27.312 1 81.5 84 PRO A O 1
ATOM 650 N N . GLY A 1 85 ? -4.461 -3.699 -27.219 1 84.25 85 GLY A N 1
ATOM 651 C CA . GLY A 1 85 ? -4.164 -4.188 -28.562 1 84.25 85 GLY A CA 1
ATOM 652 C C . GLY A 1 85 ? -3.082 -5.25 -28.578 1 84.25 85 GLY A C 1
ATOM 653 O O . GLY A 1 85 ? -2.906 -5.945 -29.578 1 84.25 85 GLY A O 1
ATOM 654 N N . MET A 1 86 ? -2.357 -5.391 -27.578 1 86.5 86 MET A N 1
ATOM 655 C CA . MET A 1 86 ? -1.273 -6.367 -27.5 1 86.5 86 MET A CA 1
ATOM 656 C C . MET A 1 86 ? -1.823 -7.777 -27.312 1 86.5 86 MET A C 1
ATOM 658 O O . MET A 1 86 ? -2.652 -8.008 -26.422 1 86.5 86 MET A O 1
ATOM 662 N N . SER A 1 87 ? -1.311 -8.664 -28.172 1 88.44 87 SER A N 1
ATOM 663 C CA . SER A 1 87 ? -1.718 -10.055 -28.031 1 88.44 87 SER A CA 1
ATOM 664 C C . SER A 1 87 ? -1 -10.734 -26.875 1 88.44 87 SER A C 1
ATOM 666 O O . SER A 1 87 ? 0.07 -10.289 -26.453 1 88.44 87 SER A O 1
ATOM 668 N N . ARG A 1 88 ? -1.514 -11.852 -26.422 1 86.56 88 ARG A N 1
ATOM 669 C CA . ARG A 1 88 ? -0.87 -12.633 -25.359 1 86.56 88 ARG A CA 1
ATOM 670 C C . ARG A 1 88 ? 0.488 -13.156 -25.828 1 86.56 88 ARG A C 1
ATOM 672 O O . ARG A 1 88 ? 1.435 -13.211 -25.031 1 86.56 88 ARG A O 1
ATOM 679 N N . ARG A 1 89 ? 0.489 -13.508 -26.984 1 88.31 89 ARG A N 1
ATOM 680 C CA . ARG A 1 89 ? 1.727 -14.008 -27.562 1 88.31 89 ARG A CA 1
ATOM 681 C C . ARG A 1 89 ? 2.803 -12.93 -27.578 1 88.31 89 ARG A C 1
ATOM 683 O O . ARG A 1 89 ? 3.949 -13.188 -27.203 1 88.31 89 ARG A O 1
ATOM 690 N N . ASP A 1 90 ? 2.441 -11.734 -28.016 1 91.94 90 ASP A N 1
ATOM 691 C CA . ASP A 1 90 ? 3.396 -10.633 -28.047 1 91.94 90 ASP A CA 1
ATOM 692 C C . ASP A 1 90 ? 3.906 -10.305 -26.656 1 91.94 90 ASP A C 1
ATOM 694 O O . ASP A 1 90 ? 5.098 -10.039 -26.469 1 91.94 90 ASP A O 1
ATOM 698 N N . LEU A 1 91 ? 3.025 -10.344 -25.75 1 93.94 91 LEU A N 1
ATOM 699 C CA . LEU A 1 91 ? 3.418 -10.109 -24.359 1 93.94 91 LEU A CA 1
ATOM 700 C C . LEU A 1 91 ? 4.438 -11.141 -23.906 1 93.94 91 LEU A C 1
ATOM 702 O O . LEU A 1 91 ? 5.438 -10.797 -23.266 1 93.94 91 LEU A O 1
ATOM 706 N N . PHE A 1 92 ? 4.18 -12.367 -24.219 1 96.44 92 PHE A N 1
ATOM 707 C CA . PHE A 1 92 ? 5.09 -13.445 -23.859 1 96.44 92 PHE A CA 1
ATOM 708 C C . PHE A 1 92 ? 6.477 -13.203 -24.438 1 96.44 92 PHE A C 1
ATOM 710 O O . PHE A 1 92 ? 7.48 -13.273 -23.734 1 96.44 92 PHE A O 1
ATOM 717 N N . VAL A 1 93 ? 6.523 -12.93 -25.672 1 96.38 93 VAL A N 1
ATOM 718 C CA . VAL A 1 93 ? 7.801 -12.805 -26.359 1 96.38 93 VAL A CA 1
ATOM 719 C C . VAL A 1 93 ? 8.602 -11.648 -25.766 1 96.38 93 VAL A C 1
ATOM 721 O O . VAL A 1 93 ? 9.789 -11.789 -25.469 1 96.38 93 VAL A O 1
ATOM 724 N N . ASP A 1 94 ? 7.988 -10.523 -25.594 1 96.25 94 ASP A N 1
ATOM 725 C CA . ASP A 1 94 ? 8.664 -9.344 -25.047 1 96.25 94 ASP A CA 1
ATOM 726 C C . ASP A 1 94 ? 9.211 -9.617 -23.656 1 96.25 94 ASP A C 1
ATOM 728 O O . ASP A 1 94 ? 10.383 -9.344 -23.375 1 96.25 94 ASP A O 1
ATOM 732 N N . ASN A 1 95 ? 8.383 -10.188 -22.812 1 98 95 ASN A N 1
ATOM 733 C CA . ASN A 1 95 ? 8.797 -10.406 -21.438 1 98 95 ASN A CA 1
ATOM 734 C C . ASN A 1 95 ? 9.773 -11.578 -21.312 1 98 95 ASN A C 1
ATOM 736 O O . ASN A 1 95 ? 10.641 -11.586 -20.438 1 98 95 ASN A O 1
ATOM 740 N N . ALA A 1 96 ? 9.648 -12.516 -22.234 1 98.25 96 ALA A N 1
ATOM 741 C CA . ALA A 1 96 ? 10.602 -13.625 -22.25 1 98.25 96 ALA A CA 1
ATOM 742 C C . ALA A 1 96 ? 12.016 -13.117 -22.531 1 98.25 96 ALA A C 1
ATOM 744 O O . ALA A 1 96 ? 12.984 -13.602 -21.938 1 98.25 96 ALA A O 1
ATOM 745 N N . LYS A 1 97 ? 12.156 -12.188 -23.422 1 97.69 97 LYS A N 1
ATOM 746 C CA . LYS A 1 97 ? 13.461 -11.602 -23.719 1 97.69 97 LYS A CA 1
ATOM 747 C C . LYS A 1 97 ? 14.047 -10.922 -22.484 1 97.69 97 LYS A C 1
ATOM 749 O O . LYS A 1 97 ? 15.242 -11.039 -22.203 1 97.69 97 LYS A O 1
ATOM 754 N N . ILE A 1 98 ? 13.211 -10.25 -21.766 1 98 98 ILE A N 1
ATOM 755 C CA . ILE A 1 98 ? 13.625 -9.602 -20.531 1 98 98 ILE A CA 1
ATOM 756 C C . ILE A 1 98 ? 14.07 -10.664 -19.516 1 98 98 ILE A C 1
ATOM 758 O O . ILE A 1 98 ? 15.109 -10.516 -18.875 1 98 98 ILE A O 1
ATOM 762 N N . MET A 1 99 ? 13.32 -11.727 -19.453 1 98.31 99 MET A N 1
ATOM 763 C CA . MET A 1 99 ? 13.633 -12.797 -18.516 1 98.31 99 MET A CA 1
ATOM 764 C C . MET A 1 99 ? 14.961 -13.453 -18.875 1 98.31 99 MET A C 1
ATOM 766 O O . MET A 1 99 ? 15.742 -13.812 -17.984 1 98.31 99 MET A O 1
ATOM 770 N N . MET A 1 100 ? 15.172 -13.648 -20.125 1 97.81 100 MET A N 1
ATOM 771 C CA . MET A 1 100 ? 16.422 -14.234 -20.578 1 97.81 100 MET A CA 1
ATOM 772 C C . MET A 1 100 ? 17.625 -13.391 -20.125 1 97.81 100 MET A C 1
ATOM 774 O O . MET A 1 100 ? 18.625 -13.922 -19.641 1 97.81 100 MET A O 1
ATOM 778 N N . ASP A 1 101 ? 17.484 -12.117 -20.297 1 97.81 101 ASP A N 1
ATOM 779 C CA . ASP A 1 101 ? 18.547 -11.195 -19.891 1 97.81 101 ASP A CA 1
ATOM 780 C C . ASP A 1 101 ? 18.766 -11.25 -18.375 1 97.81 101 ASP A C 1
ATOM 782 O O . ASP A 1 101 ? 19.906 -11.352 -17.922 1 97.81 101 ASP A O 1
ATOM 786 N N . LEU A 1 102 ? 17.734 -11.219 -17.594 1 98.56 102 LEU A N 1
ATOM 787 C CA . LEU A 1 102 ? 17.828 -11.266 -16.141 1 98.56 102 LEU A CA 1
ATOM 788 C C . LEU A 1 102 ? 18.375 -12.602 -15.672 1 98.56 102 LEU A C 1
ATOM 790 O O . LEU A 1 102 ? 19.172 -12.656 -14.727 1 98.56 102 LEU A O 1
ATOM 794 N N . ALA A 1 103 ? 17.953 -13.648 -16.328 1 98.12 103 ALA A N 1
ATOM 795 C CA . ALA A 1 103 ? 18.391 -15 -15.992 1 98.12 103 ALA A CA 1
ATOM 796 C C . ALA A 1 103 ? 19.906 -15.141 -16.141 1 98.12 103 ALA A C 1
ATOM 798 O O . ALA A 1 103 ? 20.547 -15.898 -15.414 1 98.12 103 ALA A O 1
ATOM 799 N N . ASN A 1 104 ? 20.406 -14.422 -17.109 1 97.62 104 ASN A N 1
ATOM 800 C CA . ASN A 1 104 ? 21.844 -14.469 -17.359 1 97.62 104 ASN A CA 1
ATOM 801 C C . ASN A 1 104 ? 22.625 -13.641 -16.359 1 97.62 104 ASN A C 1
ATOM 803 O O . ASN A 1 104 ? 23.781 -13.953 -16.047 1 97.62 104 ASN A O 1
ATOM 807 N N . LYS A 1 105 ? 22.062 -12.648 -15.789 1 98.06 105 LYS A N 1
ATOM 808 C CA . LYS A 1 105 ? 22.812 -11.648 -15.039 1 98.06 105 LYS A CA 1
ATOM 809 C C . LYS A 1 105 ? 22.594 -11.812 -13.531 1 98.06 105 LYS A C 1
ATOM 811 O O . LYS A 1 105 ? 23.547 -11.703 -12.758 1 98.06 105 LYS A O 1
ATOM 816 N N . LEU A 1 106 ? 21.438 -12.117 -13.023 1 98.31 106 LEU A N 1
ATOM 817 C CA . LEU A 1 106 ? 21.078 -12.047 -11.609 1 98.31 106 LEU A CA 1
ATOM 818 C C . LEU A 1 106 ? 21.734 -13.188 -10.828 1 98.31 106 LEU A C 1
ATOM 820 O O . LEU A 1 106 ? 22.328 -12.961 -9.773 1 98.31 106 LEU A O 1
ATOM 824 N N . PRO A 1 107 ? 21.703 -14.43 -11.375 1 97.94 107 PRO A N 1
ATOM 825 C CA . PRO A 1 107 ? 22.219 -15.547 -10.57 1 97.94 107 PRO A CA 1
ATOM 826 C C . PRO A 1 107 ? 23.719 -15.445 -10.312 1 97.94 107 PRO A C 1
ATOM 828 O O . PRO A 1 107 ? 24.203 -15.875 -9.258 1 97.94 107 PRO A O 1
ATOM 831 N N . LYS A 1 108 ? 24.422 -14.805 -11.211 1 97.38 108 LYS A N 1
ATOM 832 C CA . LYS A 1 108 ? 25.875 -14.672 -11.086 1 97.38 108 LYS A CA 1
ATOM 833 C C . LYS A 1 108 ? 26.25 -13.906 -9.812 1 97.38 108 LYS A C 1
ATOM 835 O O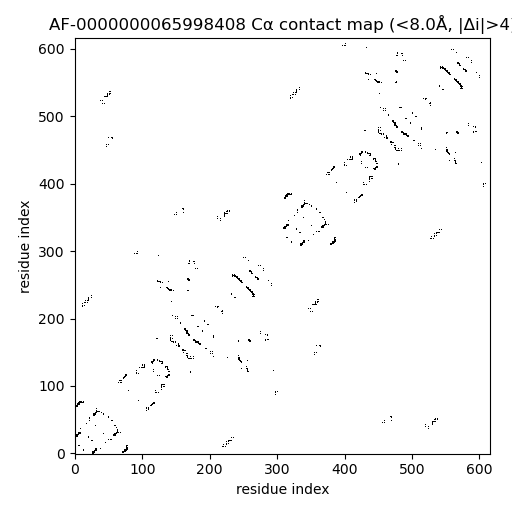 . LYS A 1 108 ? 27.297 -14.148 -9.227 1 97.38 108 LYS A O 1
ATOM 840 N N . LYS A 1 109 ? 25.406 -13.086 -9.391 1 97.75 109 LYS A N 1
ATOM 841 C CA . LYS A 1 109 ? 25.703 -12.242 -8.234 1 97.75 109 LYS A CA 1
ATOM 842 C C . LYS A 1 109 ? 24.812 -12.602 -7.051 1 97.75 109 LYS A C 1
ATOM 844 O O . LYS A 1 109 ? 24.922 -12 -5.977 1 97.75 109 LYS A O 1
ATOM 849 N N . ASN A 1 110 ? 23.922 -13.531 -7.215 1 97.88 110 ASN A N 1
ATOM 850 C CA . ASN A 1 110 ? 22.953 -13.914 -6.195 1 97.88 110 ASN A CA 1
ATOM 851 C C . ASN A 1 110 ? 22.828 -15.43 -6.086 1 97.88 110 ASN A C 1
ATOM 853 O O . ASN A 1 110 ? 21.719 -15.969 -6.152 1 97.88 110 ASN A O 1
ATOM 857 N N . HIS A 1 111 ? 23.906 -16.031 -5.895 1 93.88 111 HIS A N 1
ATOM 858 C CA . HIS A 1 111 ? 23.969 -17.484 -5.812 1 93.88 111 HIS A CA 1
ATOM 859 C C . HIS A 1 111 ? 23.156 -18 -4.629 1 93.88 111 HIS A C 1
ATOM 861 O O . HIS A 1 111 ? 23.281 -17.484 -3.516 1 93.88 111 HIS A O 1
ATOM 867 N N . GLY A 1 112 ? 22.312 -18.953 -4.922 1 93.06 112 GLY A N 1
ATOM 868 C CA . GLY A 1 112 ? 21.578 -19.578 -3.844 1 93.06 112 GLY A CA 1
ATOM 869 C C . GLY A 1 112 ? 20.297 -18.844 -3.496 1 93.06 112 GLY A C 1
ATOM 870 O O . GLY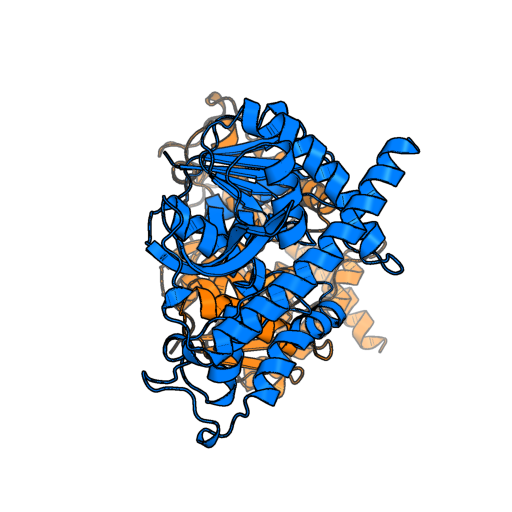 A 1 112 ? 19.531 -19.281 -2.633 1 93.06 112 GLY A O 1
ATOM 871 N N . ALA A 1 113 ? 20.031 -17.766 -4.137 1 96.94 113 ALA A N 1
ATOM 872 C CA . ALA A 1 113 ? 18.828 -16.984 -3.861 1 96.94 113 ALA A CA 1
ATOM 873 C C . ALA A 1 113 ? 17.578 -17.766 -4.242 1 96.94 113 ALA A C 1
ATOM 875 O O . ALA A 1 113 ? 17.609 -18.594 -5.164 1 96.94 113 ALA A O 1
ATOM 876 N N . VAL A 1 114 ? 16.531 -17.562 -3.48 1 97.69 114 VAL A N 1
ATOM 877 C CA . VAL A 1 114 ? 15.219 -17.984 -3.916 1 97.69 114 VAL A CA 1
ATOM 878 C C . VAL A 1 114 ? 14.641 -16.984 -4.91 1 97.69 114 VAL A C 1
ATOM 880 O O . VAL A 1 114 ? 14.477 -15.805 -4.586 1 97.69 114 VAL A O 1
ATOM 883 N N . TYR A 1 115 ? 14.391 -17.422 -6.105 1 98.56 115 TYR A N 1
ATOM 884 C CA . TYR A 1 115 ? 13.82 -16.562 -7.141 1 98.56 115 TYR A CA 1
ATOM 885 C C . TYR A 1 115 ? 12.305 -16.703 -7.195 1 98.56 115 TYR A C 1
ATOM 887 O O . TYR A 1 115 ? 11.789 -17.812 -7.363 1 98.56 115 TYR A O 1
ATOM 895 N N . ILE A 1 116 ? 11.617 -15.594 -7.047 1 98.81 116 ILE A N 1
ATOM 896 C CA . ILE A 1 116 ? 10.156 -15.562 -7.074 1 98.81 116 ILE A CA 1
ATOM 897 C C . ILE A 1 116 ? 9.68 -14.758 -8.281 1 98.81 116 ILE A C 1
ATOM 899 O O . ILE A 1 116 ? 9.906 -13.547 -8.359 1 98.81 116 ILE A O 1
ATOM 903 N N . MET A 1 117 ? 9.016 -15.438 -9.164 1 98.88 117 MET A N 1
ATOM 904 C CA . MET A 1 117 ? 8.539 -14.812 -10.398 1 98.88 117 MET A CA 1
ATOM 905 C C . MET A 1 117 ? 7.145 -14.227 -10.203 1 98.88 117 MET A C 1
ATOM 907 O O . MET A 1 117 ? 6.238 -14.906 -9.719 1 98.88 117 MET A O 1
ATOM 911 N N . VAL A 1 118 ? 6.973 -12.93 -10.609 1 98.44 118 VAL A N 1
ATOM 912 C CA . VAL A 1 118 ? 5.691 -12.242 -10.539 1 98.44 118 VAL A CA 1
ATOM 913 C C . VAL A 1 118 ? 5.297 -11.734 -11.93 1 98.44 118 VAL A C 1
ATOM 915 O O . VAL A 1 118 ? 4.113 -11.508 -12.195 1 98.44 118 VAL A O 1
ATOM 918 N N . SER A 1 119 ? 6.246 -11.594 -12.852 1 97.81 119 SER A N 1
ATOM 919 C CA . SER A 1 119 ? 6.031 -11.008 -14.172 1 97.81 119 SER A CA 1
ATOM 920 C C . SER A 1 119 ? 5.113 -11.883 -15.016 1 97.81 119 SER A C 1
ATOM 922 O O . SER A 1 119 ? 5.285 -13.102 -15.078 1 97.81 119 SER A O 1
ATOM 924 N N . ASN A 1 120 ? 4.242 -11.25 -15.758 1 94.94 120 ASN A N 1
ATOM 925 C CA . ASN A 1 120 ? 3.27 -11.977 -16.578 1 94.94 120 ASN A CA 1
ATOM 926 C C . ASN A 1 120 ? 3.82 -12.273 -17.969 1 94.94 120 ASN A C 1
ATOM 928 O O . ASN A 1 120 ? 4.613 -11.5 -18.5 1 94.94 120 ASN A O 1
ATOM 932 N N . PRO A 1 121 ? 3.273 -13.375 -18.562 1 96 121 PRO A N 1
ATOM 933 C CA . PRO A 1 121 ? 2.525 -14.461 -17.922 1 96 121 PRO A CA 1
ATOM 934 C C . PRO A 1 121 ? 3.359 -15.227 -16.906 1 96 121 PRO A C 1
ATOM 936 O O . PRO A 1 121 ? 4.359 -15.852 -17.266 1 96 121 PRO A O 1
ATOM 939 N N . VAL A 1 122 ? 2.975 -15.258 -15.711 1 97.38 122 VAL A N 1
ATOM 940 C CA . VAL A 1 122 ? 3.824 -15.445 -14.539 1 97.38 122 VAL A CA 1
ATOM 941 C C . VAL A 1 122 ? 4.441 -16.844 -14.562 1 97.38 122 VAL A C 1
ATOM 943 O O . VAL A 1 122 ? 5.652 -17 -14.391 1 97.38 122 VAL A O 1
ATOM 946 N N . ASP A 1 123 ? 3.652 -17.844 -14.852 1 97.5 123 ASP A N 1
ATOM 947 C CA . ASP A 1 123 ? 4.148 -19.219 -14.82 1 97.5 123 ASP A CA 1
ATOM 948 C C . ASP A 1 123 ? 5.09 -19.484 -15.992 1 97.5 123 ASP A C 1
ATOM 950 O O . ASP A 1 123 ? 6.109 -20.172 -15.836 1 97.5 123 ASP A O 1
ATOM 954 N N . MET A 1 124 ? 4.785 -18.938 -17.109 1 97.06 124 MET A N 1
ATOM 955 C CA . MET A 1 124 ? 5.641 -19.109 -18.281 1 97.06 124 MET A CA 1
ATOM 956 C C . MET A 1 124 ? 6.957 -18.359 -18.109 1 97.06 124 MET A C 1
ATOM 958 O O . MET A 1 124 ? 8.008 -18.844 -18.516 1 97.06 124 MET A O 1
ATOM 962 N N . MET A 1 125 ? 6.887 -17.188 -17.516 1 98.19 125 MET A N 1
ATOM 963 C CA . MET A 1 125 ? 8.117 -16.422 -17.281 1 98.19 125 MET A CA 1
ATOM 964 C C . MET A 1 125 ? 9.031 -17.156 -16.312 1 98.19 125 MET A C 1
ATOM 966 O O . MET A 1 125 ? 10.258 -17.109 -16.453 1 98.19 125 MET A O 1
ATOM 970 N N . ALA A 1 126 ? 8.414 -17.766 -15.32 1 98.44 126 ALA A N 1
ATOM 971 C CA . ALA A 1 126 ? 9.211 -18.578 -14.414 1 98.44 126 ALA A CA 1
ATOM 972 C C . ALA A 1 126 ? 9.922 -19.703 -15.172 1 98.44 126 ALA A C 1
ATOM 974 O O . ALA A 1 126 ? 11.102 -19.969 -14.922 1 98.44 126 ALA A O 1
ATOM 975 N N . SER A 1 127 ? 9.203 -20.328 -16.094 1 97.81 127 SER A N 1
ATOM 976 C CA . SER A 1 127 ? 9.773 -21.406 -16.891 1 97.81 127 SER A CA 1
ATOM 977 C C . SER A 1 127 ? 10.93 -20.922 -17.75 1 97.81 127 SER A C 1
ATOM 979 O O . SER A 1 127 ? 11.977 -21.562 -17.828 1 97.81 127 SER A O 1
ATOM 981 N N . VAL A 1 128 ? 10.727 -19.766 -18.375 1 97.62 128 VAL A N 1
ATOM 982 C CA . VAL A 1 128 ? 11.773 -19.188 -19.219 1 97.62 128 VAL A CA 1
ATOM 983 C C . VAL A 1 128 ? 12.992 -18.859 -18.359 1 97.62 128 VAL A C 1
ATOM 985 O O . VAL A 1 128 ? 14.117 -19.219 -18.719 1 97.62 128 VAL A O 1
ATOM 988 N N . PHE A 1 129 ? 12.758 -18.203 -17.25 1 98.19 129 PHE A N 1
ATOM 989 C CA . PHE A 1 129 ? 13.859 -17.828 -16.359 1 98.19 129 PHE A CA 1
ATOM 990 C C . PHE A 1 129 ? 14.609 -19.062 -15.883 1 98.19 129 PHE A C 1
ATOM 992 O O . PHE A 1 129 ? 15.844 -19.078 -15.859 1 98.19 129 PHE A O 1
ATOM 999 N N . ALA A 1 130 ? 13.883 -20.094 -15.477 1 96.81 130 ALA A N 1
ATOM 1000 C CA . ALA A 1 130 ? 14.492 -21.328 -15.008 1 96.81 130 ALA A CA 1
ATOM 1001 C C . ALA A 1 130 ? 15.328 -21.984 -16.109 1 96.81 130 ALA A C 1
ATOM 1003 O O . ALA A 1 130 ? 16.438 -22.469 -15.852 1 96.81 130 ALA A O 1
ATOM 1004 N N . ARG A 1 131 ? 14.797 -21.984 -17.281 1 94.5 131 ARG A N 1
ATOM 1005 C CA . ARG A 1 131 ? 15.477 -22.594 -18.422 1 94.5 131 ARG A CA 1
ATOM 1006 C C . ARG A 1 131 ? 16.828 -21.938 -18.688 1 94.5 131 ARG A C 1
ATOM 1008 O O . ARG A 1 131 ? 17.828 -22.625 -18.906 1 94.5 131 ARG A O 1
ATOM 1015 N N . TYR A 1 132 ? 16.844 -20.672 -18.578 1 95.5 132 TYR A N 1
ATOM 1016 C CA . TYR A 1 132 ? 18.031 -19.953 -19.031 1 95.5 132 TYR A CA 1
ATOM 1017 C C . TYR A 1 132 ? 18.984 -19.688 -17.875 1 95.5 132 TYR A C 1
ATOM 1019 O O . TYR A 1 132 ? 20.188 -19.484 -18.078 1 95.5 132 TYR A O 1
ATOM 1027 N N . SER A 1 133 ? 18.484 -19.672 -16.688 1 96.5 133 SER A N 1
ATOM 1028 C CA . SER A 1 133 ? 19.344 -19.438 -15.531 1 96.5 133 SER A CA 1
ATOM 1029 C C . SER A 1 133 ? 19.828 -20.75 -14.922 1 96.5 133 SER A C 1
ATOM 1031 O O . SER A 1 133 ? 20.812 -20.766 -14.172 1 96.5 133 SER A O 1
ATOM 1033 N N . ARG A 1 134 ? 19.062 -21.812 -15.109 1 94.56 134 ARG A N 1
ATOM 1034 C CA . ARG A 1 134 ? 19.266 -23.125 -14.508 1 94.56 134 ARG A CA 1
ATOM 1035 C C . ARG A 1 134 ? 19.125 -23.062 -12.992 1 94.56 134 ARG A C 1
ATOM 1037 O O . ARG A 1 134 ? 19.656 -23.922 -12.273 1 94.56 134 ARG A O 1
ATOM 1044 N N . GLU A 1 135 ? 18.484 -21.938 -12.547 1 96 135 GLU A N 1
ATOM 1045 C CA . GLU A 1 135 ? 18.188 -21.766 -11.125 1 96 135 GLU A CA 1
ATOM 1046 C C . GLU A 1 135 ? 16.812 -22.344 -10.781 1 96 135 GLU A C 1
ATOM 1048 O O . GLU A 1 135 ? 15.953 -22.469 -11.648 1 96 135 GLU A O 1
ATOM 1053 N N . PHE A 1 136 ? 16.688 -22.812 -9.523 1 95.38 136 PHE A N 1
ATOM 1054 C CA . PHE A 1 136 ? 15.352 -23.094 -9.008 1 95.38 136 PHE A CA 1
ATOM 1055 C C . PHE A 1 136 ? 14.547 -21.812 -8.836 1 95.38 136 PHE A C 1
ATOM 1057 O O . PHE A 1 136 ? 14.992 -20.891 -8.164 1 95.38 136 PHE A O 1
ATOM 1064 N N . VAL A 1 137 ? 13.438 -21.766 -9.516 1 97.31 137 VAL A N 1
ATOM 1065 C CA . VAL A 1 137 ? 12.57 -20.594 -9.523 1 97.31 137 VAL A CA 1
ATOM 1066 C C . VAL A 1 137 ? 11.133 -21 -9.211 1 97.31 137 VAL A C 1
ATOM 1068 O O . VAL A 1 137 ? 10.656 -22.031 -9.711 1 97.31 137 VAL A O 1
ATOM 1071 N N . ILE A 1 138 ? 10.469 -20.234 -8.367 1 98.44 138 ILE A N 1
ATOM 1072 C CA . ILE A 1 138 ? 9.039 -20.422 -8.188 1 98.44 138 ILE A CA 1
ATOM 1073 C C . ILE A 1 138 ? 8.266 -19.25 -8.797 1 98.44 138 ILE A C 1
ATOM 1075 O O . ILE A 1 138 ? 8.812 -18.156 -8.938 1 98.44 138 ILE A O 1
ATOM 1079 N N . SER A 1 139 ? 7.066 -19.469 -9.227 1 98.31 139 SER A N 1
ATOM 1080 C CA . SER A 1 139 ? 6.152 -18.375 -9.547 1 98.31 139 SER A CA 1
ATOM 1081 C C . SER A 1 139 ? 5.062 -18.25 -8.484 1 98.31 139 SER A C 1
ATOM 1083 O O . SER A 1 139 ? 4.82 -19.172 -7.715 1 98.31 139 SER A O 1
ATOM 1085 N N . THR A 1 140 ? 4.426 -17.109 -8.438 1 98.12 140 THR A N 1
ATOM 1086 C CA . THR A 1 140 ? 3.365 -16.844 -7.473 1 98.12 140 THR A CA 1
ATOM 1087 C C . THR A 1 140 ? 2.119 -17.672 -7.805 1 98.12 140 THR A C 1
ATOM 1089 O O . THR A 1 140 ? 1.218 -17.797 -6.977 1 98.12 140 THR A O 1
ATOM 1092 N N . GLY A 1 141 ? 2.08 -18.172 -9.023 1 97.38 141 GLY A N 1
ATOM 1093 C CA . GLY A 1 141 ? 1.051 -19.109 -9.43 1 97.38 141 GLY A CA 1
ATOM 1094 C C . GLY A 1 141 ? -0.355 -18.641 -9.125 1 97.38 141 GLY A C 1
ATOM 1095 O O . GLY A 1 141 ? -0.729 -17.516 -9.492 1 97.38 141 GLY A O 1
ATOM 1096 N N . ASP A 1 142 ? -1.114 -19.547 -8.461 1 98.31 142 ASP A N 1
ATOM 1097 C CA . ASP A 1 142 ? -2.539 -19.297 -8.266 1 98.31 142 ASP A CA 1
ATOM 1098 C C . ASP A 1 142 ? -2.828 -18.875 -6.824 1 98.31 142 ASP A C 1
ATOM 1100 O O . ASP A 1 142 ? -3.938 -19.078 -6.324 1 98.31 142 ASP A O 1
ATOM 1104 N N . GLN A 1 143 ? -1.831 -18.359 -6.176 1 98.69 143 GLN A N 1
ATOM 1105 C CA . GLN A 1 143 ? -2.053 -17.953 -4.793 1 98.69 143 GLN A CA 1
ATOM 1106 C C . GLN A 1 143 ? -3.051 -16.797 -4.715 1 98.69 143 GLN A C 1
ATOM 1108 O O . GLN A 1 143 ? -3.854 -16.734 -3.779 1 98.69 143 GLN A O 1
ATOM 1113 N N . VAL A 1 144 ? -3.01 -15.914 -5.719 1 98.38 144 VAL A N 1
ATOM 1114 C CA . VAL A 1 144 ? -3.961 -14.812 -5.75 1 98.38 144 VAL A CA 1
ATOM 1115 C C . VAL A 1 144 ? -5.371 -15.352 -5.973 1 98.38 144 VAL A C 1
ATOM 1117 O O . VAL A 1 144 ? -6.309 -14.961 -5.27 1 98.38 144 VAL A O 1
ATOM 1120 N N . GLU A 1 145 ? -5.555 -16.297 -6.918 1 98.38 145 GLU A N 1
ATOM 1121 C CA . GLU A 1 145 ? -6.848 -16.938 -7.156 1 98.38 145 GLU A CA 1
ATOM 1122 C C . GLU A 1 145 ? -7.359 -17.641 -5.898 1 98.38 145 GLU A C 1
ATOM 1124 O O . GLU A 1 145 ? -8.562 -17.641 -5.629 1 98.38 145 GLU A O 1
ATOM 1129 N N . THR A 1 146 ? -6.422 -18.219 -5.211 1 98.75 146 THR A N 1
ATOM 1130 C CA . THR A 1 146 ? -6.773 -18.922 -3.982 1 98.75 146 THR A CA 1
ATOM 1131 C C . THR A 1 146 ? -7.379 -17.953 -2.965 1 98.75 146 THR A C 1
ATOM 1133 O O . THR A 1 146 ? -8.398 -18.266 -2.338 1 98.75 146 THR A O 1
ATOM 1136 N N . MET A 1 147 ? -6.805 -16.781 -2.814 1 98.69 147 MET A N 1
ATOM 1137 C CA . MET A 1 147 ? -7.344 -15.805 -1.876 1 98.69 147 MET A CA 1
ATOM 1138 C C . MET A 1 147 ? -8.672 -15.242 -2.381 1 98.69 147 MET A C 1
ATOM 1140 O O . MET A 1 147 ? -9.562 -14.945 -1.587 1 98.69 147 MET A O 1
ATOM 1144 N N . ARG A 1 148 ? -8.789 -15.094 -3.695 1 98.56 148 ARG A N 1
ATOM 1145 C CA . ARG A 1 148 ? -10.062 -14.656 -4.266 1 98.56 148 ARG A CA 1
ATOM 1146 C C . ARG A 1 148 ? -11.172 -15.641 -3.943 1 98.56 148 ARG A C 1
ATOM 1148 O O . ARG A 1 148 ? -12.273 -15.242 -3.559 1 98.56 148 ARG A O 1
ATOM 1155 N N . LEU A 1 149 ? -10.844 -16.922 -4.094 1 98.69 149 LEU A N 1
ATOM 1156 C CA . LEU A 1 149 ? -11.789 -18 -3.789 1 98.69 149 LEU A CA 1
ATOM 1157 C C . LEU A 1 149 ? -12.25 -17.922 -2.34 1 98.69 149 LEU A C 1
ATOM 1159 O O . LEU A 1 149 ? -13.453 -17.906 -2.07 1 98.69 149 LEU A O 1
ATOM 1163 N N . ARG A 1 150 ? -11.32 -17.812 -1.457 1 98.62 150 ARG A N 1
ATOM 1164 C CA . ARG A 1 150 ? -11.633 -17.797 -0.033 1 98.62 150 ARG A CA 1
ATOM 1165 C C . ARG A 1 150 ? -12.422 -16.531 0.333 1 98.62 150 ARG A C 1
ATOM 1167 O O . ARG A 1 150 ? -13.398 -16.609 1.076 1 98.62 150 ARG A O 1
ATOM 1174 N N . ALA A 1 151 ? -12 -15.43 -0.226 1 98.56 151 ALA A N 1
ATOM 1175 C CA . ALA A 1 151 ? -12.656 -14.156 0.058 1 98.56 151 ALA A CA 1
ATOM 1176 C C . ALA A 1 151 ? -14.102 -14.164 -0.418 1 98.56 151 ALA A C 1
ATOM 1178 O O . ALA A 1 151 ? -14.992 -13.672 0.277 1 98.56 151 ALA A O 1
ATOM 1179 N N . TYR A 1 152 ? -14.32 -14.688 -1.618 1 98.62 152 TYR A N 1
ATOM 1180 C CA . TYR A 1 152 ? -15.656 -14.68 -2.199 1 98.62 152 TYR A CA 1
ATOM 1181 C C . TYR A 1 152 ? -16.609 -15.523 -1.364 1 98.62 152 TYR A C 1
ATOM 1183 O O . TYR A 1 152 ? -17.719 -15.086 -1.034 1 98.62 152 TYR A O 1
ATOM 1191 N N . ILE A 1 153 ? -16.188 -16.734 -1.037 1 98.62 153 ILE A N 1
ATOM 1192 C CA . ILE A 1 153 ? -17.016 -17.625 -0.248 1 98.62 153 ILE A CA 1
ATOM 1193 C C . ILE A 1 153 ? -17.312 -17 1.111 1 98.62 153 ILE A C 1
ATOM 1195 O O . ILE A 1 153 ? -18.469 -16.984 1.561 1 98.62 153 ILE A O 1
ATOM 1199 N N . ALA A 1 154 ? -16.297 -16.469 1.751 1 98.31 154 ALA A N 1
ATOM 1200 C CA . ALA A 1 154 ? -16.453 -15.836 3.061 1 98.31 154 ALA A CA 1
ATOM 1201 C C . ALA A 1 154 ? -17.453 -14.688 3.004 1 98.31 154 ALA A C 1
ATOM 1203 O O . ALA A 1 154 ? -18.312 -14.562 3.885 1 98.31 154 ALA A O 1
ATOM 1204 N N . LYS A 1 155 ? -17.312 -13.844 1.997 1 97.69 155 LYS A N 1
ATOM 1205 C CA . LYS A 1 155 ? -18.234 -12.711 1.839 1 97.69 155 LYS A CA 1
ATOM 1206 C C . LYS A 1 155 ? -19.672 -13.188 1.655 1 97.69 155 LYS A C 1
ATOM 1208 O O . LYS A 1 155 ? -20.578 -12.672 2.303 1 97.69 155 LYS A O 1
ATOM 1213 N N . LYS A 1 156 ? -19.891 -14.164 0.759 1 97.75 156 LYS A N 1
ATOM 1214 C CA . LYS A 1 156 ? -21.219 -14.672 0.451 1 97.75 156 LYS A CA 1
ATOM 1215 C C . LYS A 1 156 ? -21.875 -15.289 1.687 1 97.75 156 LYS A C 1
ATOM 1217 O O . LYS A 1 156 ? -23.062 -15.133 1.905 1 97.75 156 LYS A O 1
ATOM 1222 N N . LEU A 1 157 ? -21.078 -15.992 2.461 1 97.69 157 LEU A N 1
ATOM 1223 C CA . LEU A 1 157 ? -21.609 -16.703 3.613 1 97.69 157 LEU A CA 1
ATOM 1224 C C . LEU A 1 157 ? -21.594 -15.82 4.855 1 97.69 157 LEU A C 1
ATOM 1226 O O . LEU A 1 157 ? -22.109 -16.219 5.91 1 97.69 157 LEU A O 1
ATOM 1230 N N . LYS A 1 158 ? -21 -14.617 4.785 1 96.31 158 LYS A N 1
ATOM 1231 C CA . LYS A 1 158 ? -20.891 -13.672 5.887 1 96.31 158 LYS A CA 1
ATOM 1232 C C . LYS A 1 158 ? -20.172 -14.297 7.086 1 96.31 158 LYS A C 1
ATOM 1234 O O . LYS A 1 158 ? -20.672 -14.242 8.211 1 96.31 158 LYS A O 1
ATOM 1239 N N . ILE A 1 159 ? -19.094 -14.961 6.863 1 96.56 159 ILE A N 1
ATOM 1240 C CA . ILE A 1 159 ? -18.25 -15.547 7.898 1 96.56 159 ILE A CA 1
ATOM 1241 C C . ILE A 1 159 ? -16.812 -15.031 7.746 1 96.56 159 ILE A C 1
ATOM 1243 O O . ILE A 1 159 ? -16.453 -14.516 6.691 1 96.56 159 ILE A O 1
ATOM 1247 N N . PRO A 1 160 ? -16.062 -15.109 8.805 1 95.94 160 PRO A N 1
ATOM 1248 C CA . PRO A 1 160 ? -14.656 -14.711 8.672 1 95.94 160 PRO A CA 1
ATOM 1249 C C . PRO A 1 160 ? -13.898 -15.547 7.641 1 95.94 160 PRO A C 1
ATOM 1251 O O . PRO A 1 160 ? -14.125 -16.75 7.531 1 95.94 160 PRO A O 1
ATOM 1254 N N . VAL A 1 161 ? -13.031 -14.938 6.938 1 97.06 161 VAL A N 1
ATOM 1255 C CA . VAL A 1 161 ? -12.35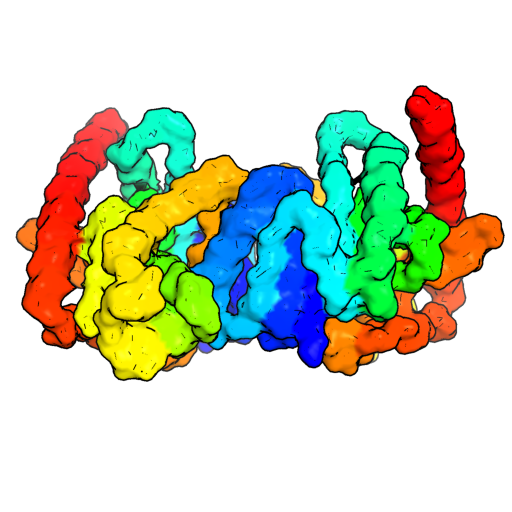2 -15.578 5.812 1 97.06 161 VAL A CA 1
ATOM 1256 C C . VAL A 1 161 ? -11.461 -16.719 6.324 1 97.06 161 VAL A C 1
ATOM 1258 O O . VAL A 1 161 ? -11.211 -17.688 5.605 1 97.06 161 VAL A O 1
ATOM 1261 N N . TYR A 1 162 ? -11.016 -16.656 7.629 1 96.12 162 TYR A N 1
ATOM 1262 C CA . TYR A 1 162 ? -10.141 -17.703 8.156 1 96.12 162 TYR A CA 1
ATOM 1263 C C . TYR A 1 162 ? -10.922 -18.984 8.406 1 96.12 162 TYR A C 1
ATOM 1265 O O . TYR A 1 162 ? -10.336 -20.016 8.727 1 96.12 162 TYR A O 1
ATOM 1273 N N . ARG A 1 163 ? -12.211 -18.984 8.211 1 97.44 163 ARG A N 1
ATOM 1274 C CA . ARG A 1 163 ? -13.047 -20.172 8.32 1 97.44 163 ARG A CA 1
ATOM 1275 C C . ARG A 1 163 ? -13.211 -20.859 6.965 1 97.44 163 ARG A C 1
ATOM 1277 O O . ARG A 1 163 ? -13.906 -21.859 6.852 1 97.44 163 ARG A O 1
ATOM 1284 N N . VAL A 1 164 ? -12.656 -20.266 5.969 1 98.19 164 VAL A N 1
ATOM 1285 C CA . VAL A 1 164 ? -12.703 -20.812 4.621 1 98.19 164 VAL A CA 1
ATOM 1286 C C . VAL A 1 164 ? -11.305 -21.266 4.195 1 98.19 164 VAL A C 1
ATOM 1288 O O . VAL A 1 164 ? -10.336 -20.516 4.32 1 98.19 164 VAL A O 1
ATOM 1291 N N . ASN A 1 165 ? -11.211 -22.5 3.787 1 97.94 165 ASN A N 1
ATOM 1292 C CA . ASN A 1 165 ? -9.992 -23.016 3.162 1 97.94 165 ASN A CA 1
ATOM 1293 C C . ASN A 1 165 ? -10.234 -23.406 1.707 1 97.94 165 ASN A C 1
ATOM 1295 O O . ASN A 1 165 ? -11.383 -23.484 1.264 1 97.94 165 ASN A O 1
ATOM 1299 N N . GLY A 1 166 ? -9.172 -23.703 1.068 1 98.19 166 GLY A N 1
ATOM 1300 C CA . GLY A 1 166 ? -9.234 -24.125 -0.324 1 98.19 166 GLY A CA 1
ATOM 1301 C C . GLY A 1 166 ? -8.125 -23.531 -1.177 1 98.19 166 GLY A C 1
ATOM 1302 O O . GLY A 1 166 ? -7.566 -22.484 -0.839 1 98.19 166 GLY A O 1
ATOM 1303 N N . PHE A 1 167 ? -7.902 -24.203 -2.248 1 98.56 167 PHE A N 1
ATOM 1304 C CA . PHE A 1 167 ? -6.809 -23.812 -3.125 1 98.56 167 PHE A CA 1
ATOM 1305 C C . PHE A 1 167 ? -7.246 -23.828 -4.582 1 98.56 167 PHE A C 1
ATOM 1307 O O . PHE A 1 167 ? -8.133 -24.609 -4.957 1 98.56 167 PHE A O 1
ATOM 1314 N N . VAL A 1 168 ? -6.711 -22.922 -5.289 1 98.56 168 VAL A N 1
ATOM 1315 C CA . VAL A 1 168 ? -6.766 -22.938 -6.75 1 98.56 168 VAL A CA 1
ATOM 1316 C C . VAL A 1 168 ? -5.422 -23.391 -7.312 1 98.56 168 VAL A C 1
ATOM 1318 O O . VAL A 1 168 ? -4.367 -23.062 -6.77 1 98.56 168 VAL A O 1
ATOM 1321 N N . GLY A 1 169 ? -5.418 -24.266 -8.305 1 97.75 169 GLY A N 1
ATOM 1322 C CA . GLY A 1 169 ? -4.195 -24.766 -8.914 1 97.75 169 GLY A CA 1
ATOM 1323 C C . GLY A 1 169 ? -4.184 -24.641 -10.422 1 97.75 169 GLY A C 1
ATOM 1324 O O . GLY A 1 169 ? -5.055 -23.984 -11 1 97.75 169 GLY A O 1
ATOM 1325 N N . GLY A 1 170 ? -3.109 -25.188 -11.047 1 95.56 170 GLY A N 1
ATOM 1326 C CA . GLY A 1 170 ? -2.947 -25.109 -12.484 1 95.56 170 GLY A CA 1
ATOM 1327 C C . GLY A 1 170 ? -2.127 -23.906 -12.922 1 95.56 170 GLY A C 1
ATOM 1328 O O . GLY A 1 170 ? -1.059 -23.641 -12.367 1 95.56 170 GLY A O 1
ATOM 1329 N N . GLU A 1 171 ? -2.59 -23.312 -13.984 1 92.12 171 GLU A N 1
ATOM 1330 C CA . GLU A 1 171 ? -1.914 -22.125 -14.469 1 92.12 171 GLU A CA 1
ATOM 1331 C C . GLU A 1 171 ? -2.676 -20.859 -14.086 1 92.12 171 GLU A C 1
ATOM 1333 O O . GLU A 1 171 ? -3.906 -20.812 -14.156 1 92.12 171 GLU A O 1
ATOM 1338 N N . HIS A 1 172 ? -1.928 -19.859 -13.656 1 89.31 172 HIS A N 1
ATOM 1339 C CA . HIS A 1 172 ? -2.523 -18.562 -13.344 1 89.31 172 HIS A CA 1
ATOM 1340 C C . HIS A 1 172 ? -3.322 -18.031 -14.523 1 89.31 172 HIS A C 1
ATOM 1342 O O . HIS A 1 172 ? -2.834 -18.016 -15.656 1 89.31 172 HIS A O 1
ATOM 1348 N N . GLY A 1 173 ? -4.52 -17.578 -14.234 1 84.44 173 GLY A N 1
ATOM 1349 C CA . GLY A 1 173 ? -5.348 -16.984 -15.281 1 84.44 173 GLY A CA 1
ATOM 1350 C C . GLY A 1 173 ? -6.414 -17.938 -15.797 1 84.44 173 GLY A C 1
ATOM 1351 O O . GLY A 1 173 ? -7.16 -18.531 -15.008 1 84.44 173 GLY A O 1
ATOM 1352 N N . GLU A 1 174 ? -6.469 -18.125 -17.125 1 79.81 174 GLU A N 1
ATOM 1353 C CA . GLU A 1 174 ? -7.578 -18.797 -17.781 1 79.81 174 GLU A CA 1
ATOM 1354 C C . GLU A 1 174 ? -7.594 -20.281 -17.438 1 79.81 174 GLU A C 1
ATOM 1356 O O . GLU A 1 174 ? -8.664 -20.906 -17.359 1 79.81 174 GLU A O 1
ATOM 1361 N N . ASP A 1 175 ? -6.516 -20.844 -17.094 1 87.38 175 ASP A N 1
ATOM 1362 C CA . ASP A 1 175 ? -6.438 -22.281 -16.859 1 87.38 175 ASP A CA 1
ATOM 1363 C C . ASP A 1 175 ? -6.352 -22.594 -15.367 1 87.38 175 ASP A C 1
ATOM 1365 O O . ASP A 1 175 ? -5.934 -23.688 -14.977 1 87.38 175 ASP A O 1
ATOM 1369 N N . ALA A 1 176 ? -6.688 -21.641 -14.562 1 94.5 176 ALA A N 1
ATOM 1370 C CA . ALA A 1 176 ? -6.785 -21.875 -13.125 1 94.5 176 ALA A CA 1
ATOM 1371 C C . ALA A 1 176 ? -7.934 -22.828 -12.797 1 94.5 176 ALA A C 1
ATOM 1373 O O . ALA A 1 176 ? -9 -22.75 -13.414 1 94.5 176 ALA A O 1
ATOM 1374 N N . VAL A 1 177 ? -7.711 -23.719 -11.883 1 96.19 177 VAL A N 1
ATOM 1375 C CA . VAL A 1 177 ? -8.695 -24.734 -11.523 1 96.19 177 VAL A CA 1
ATOM 1376 C C . VAL A 1 177 ? -8.93 -24.719 -10.016 1 96.19 177 VAL A C 1
ATOM 1378 O O . VAL A 1 177 ? -7.992 -24.891 -9.234 1 96.19 177 VAL A O 1
ATOM 1381 N N . VAL A 1 178 ? -10.195 -24.5 -9.656 1 98.12 178 VAL A N 1
ATOM 1382 C CA . VAL A 1 178 ? -10.5 -24.641 -8.234 1 98.12 178 VAL A CA 1
ATOM 1383 C C . VAL A 1 178 ? -10.367 -26.109 -7.812 1 98.12 178 VAL A C 1
ATOM 1385 O O . VAL A 1 178 ? -10.945 -27 -8.438 1 98.12 178 VAL A O 1
ATOM 1388 N N . LEU A 1 179 ? -9.539 -26.359 -6.836 1 98.31 179 LEU A N 1
ATOM 1389 C CA . LEU A 1 179 ? -9.367 -27.703 -6.293 1 98.31 179 LEU A CA 1
ATOM 1390 C C . LEU A 1 179 ? -10.391 -27.969 -5.195 1 98.31 179 LEU A C 1
ATOM 1392 O O . LEU A 1 179 ? -10.062 -27.906 -4.008 1 98.31 179 LEU A O 1
ATOM 1396 N N . TRP A 1 180 ? -11.562 -28.406 -5.555 1 98.12 180 TRP A N 1
ATOM 1397 C CA . TRP A 1 180 ? -12.742 -28.438 -4.691 1 98.12 180 TRP A CA 1
ATOM 1398 C C . TRP A 1 180 ? -12.539 -29.422 -3.543 1 98.12 180 TRP A C 1
ATOM 1400 O O . TRP A 1 180 ? -13.109 -29.25 -2.461 1 98.12 180 TRP A O 1
ATOM 1410 N N . SER A 1 181 ? -11.711 -30.438 -3.746 1 97.56 181 SER A N 1
ATOM 1411 C CA . SER A 1 181 ? -11.453 -31.406 -2.691 1 97.56 181 SER A CA 1
ATOM 1412 C C . SER A 1 181 ? -10.75 -30.766 -1.503 1 97.56 181 SER A C 1
ATOM 1414 O O . SER A 1 181 ? -10.688 -31.344 -0.419 1 97.56 181 SER A O 1
ATOM 1416 N N . THR A 1 182 ? -10.156 -29.594 -1.68 1 98.19 182 THR A N 1
ATOM 1417 C CA . THR A 1 182 ? -9.422 -28.906 -0.62 1 98.19 182 THR A CA 1
ATOM 1418 C C . THR A 1 182 ? -10.297 -27.844 0.041 1 98.19 182 THR A C 1
ATOM 1420 O O . THR A 1 182 ? -9.906 -27.25 1.053 1 98.19 182 THR A O 1
ATOM 1423 N N . VAL A 1 183 ? -11.461 -27.531 -0.491 1 98.56 183 VAL A N 1
ATOM 1424 C CA . VAL A 1 183 ? -12.266 -26.391 -0.044 1 98.56 183 VAL A CA 1
ATOM 1425 C C . VAL A 1 183 ? -13.117 -26.812 1.15 1 98.56 183 VAL A C 1
ATOM 1427 O O . VAL A 1 183 ? -13.891 -27.766 1.068 1 98.56 183 VAL A O 1
ATOM 1430 N N . THR A 1 184 ? -12.945 -26.156 2.26 1 98.5 184 THR A N 1
ATOM 1431 C CA . THR A 1 184 ? -13.719 -26.422 3.469 1 98.5 184 THR A CA 1
ATOM 1432 C C . THR A 1 184 ? -14.273 -25.125 4.043 1 98.5 184 THR A C 1
ATOM 1434 O O . THR A 1 184 ? -13.703 -24.047 3.842 1 98.5 184 THR A O 1
ATOM 1437 N N . VAL A 1 185 ? -15.352 -25.141 4.586 1 98.5 185 VAL A N 1
ATOM 1438 C CA . VAL A 1 185 ? -16 -24.062 5.34 1 98.5 185 VAL A CA 1
ATOM 1439 C C . VAL A 1 185 ? -16.297 -24.547 6.762 1 98.5 185 VAL A C 1
ATOM 1441 O O . VAL A 1 185 ? -16.953 -25.578 6.953 1 98.5 185 VAL A O 1
ATOM 1444 N N . ASN A 1 186 ? -15.766 -23.859 7.746 1 97.75 186 ASN A N 1
ATOM 1445 C CA . ASN A 1 186 ? -15.914 -24.234 9.148 1 97.75 186 ASN A CA 1
ATOM 1446 C C . ASN A 1 186 ? -15.461 -25.672 9.391 1 97.75 186 ASN A C 1
ATOM 1448 O O . ASN A 1 186 ? -16.125 -26.422 10.086 1 97.75 186 ASN A O 1
ATOM 1452 N N . GLY A 1 187 ? -14.445 -26.047 8.648 1 97.25 187 GLY A N 1
ATOM 1453 C CA . GLY A 1 187 ? -13.812 -27.328 8.891 1 97.25 187 GLY A CA 1
ATOM 1454 C C . GLY A 1 187 ? -14.508 -28.484 8.172 1 97.25 187 GLY A C 1
ATOM 1455 O O . GLY A 1 187 ? -14.055 -29.625 8.242 1 97.25 187 GLY A O 1
ATOM 1456 N N . LYS A 1 188 ? -15.555 -28.188 7.457 1 98.12 188 LYS A N 1
ATOM 1457 C CA . LYS A 1 188 ? -16.281 -29.203 6.707 1 98.12 188 LYS A CA 1
ATOM 1458 C C . LYS A 1 188 ? -16.125 -29 5.203 1 98.12 188 LYS A C 1
ATOM 1460 O O . LYS A 1 188 ? -15.977 -27.875 4.734 1 98.12 188 LYS A O 1
ATOM 1465 N N . PRO A 1 189 ? -16.219 -30.094 4.434 1 98 189 PRO A N 1
ATOM 1466 C CA . PRO A 1 189 ? -16.125 -29.953 2.979 1 98 189 PRO A CA 1
ATOM 1467 C C . PRO A 1 189 ? -17.203 -29.016 2.42 1 98 189 PRO A C 1
ATOM 1469 O O . PRO A 1 189 ? -18.344 -29.016 2.887 1 98 189 PRO A O 1
ATOM 1472 N N . PHE A 1 190 ? -16.844 -28.297 1.452 1 98.06 190 PHE A N 1
ATOM 1473 C CA . PHE A 1 190 ? -17.75 -27.328 0.836 1 98.06 190 PHE A CA 1
ATOM 1474 C C . PHE A 1 190 ? -18.984 -28.016 0.282 1 98.06 190 PHE A C 1
ATOM 1476 O O . PHE A 1 190 ? -18.891 -29.094 -0.306 1 98.06 190 PHE A O 1
ATOM 1483 N N . SER A 1 191 ? -20.109 -27.453 0.519 1 97.69 191 SER A N 1
ATOM 1484 C CA . SER A 1 191 ? -21.391 -27.922 0.007 1 97.69 191 SER A CA 1
ATOM 1485 C C . SER A 1 191 ? -22.188 -26.766 -0.607 1 97.69 191 SER A C 1
ATOM 1487 O O . SER A 1 191 ? -22.25 -25.672 -0.036 1 97.69 191 SER A O 1
ATOM 1489 N N . GLU A 1 192 ? -22.766 -27 -1.711 1 97.25 192 GLU A N 1
ATOM 1490 C CA . GLU A 1 192 ? -23.578 -25.984 -2.367 1 97.25 192 GLU A CA 1
ATOM 1491 C C . GLU A 1 192 ? -24.844 -25.688 -1.576 1 97.25 192 GLU A C 1
ATOM 1493 O O . GLU A 1 192 ? -25.516 -24.688 -1.815 1 97.25 192 GLU A O 1
ATOM 1498 N N . ASP A 1 193 ? -25.141 -26.516 -0.626 1 97.19 193 ASP A N 1
ATOM 1499 C CA . ASP A 1 193 ? -26.281 -26.297 0.249 1 97.19 193 ASP A CA 1
ATOM 1500 C C . ASP A 1 193 ? -26.125 -25.016 1.057 1 97.19 193 ASP A C 1
ATOM 1502 O O . ASP A 1 193 ? -27.094 -24.516 1.621 1 97.19 193 ASP A O 1
ATOM 1506 N N . LEU A 1 194 ? -24.938 -24.531 1.109 1 96.94 194 LEU A N 1
ATOM 1507 C CA . LEU A 1 194 ? -24.656 -23.312 1.849 1 96.94 194 LEU A CA 1
ATOM 1508 C C . LEU A 1 194 ? -25.219 -22.094 1.129 1 96.94 194 LEU A C 1
ATOM 1510 O O . LEU A 1 194 ? -25.219 -20.984 1.675 1 96.94 194 LEU A O 1
ATOM 1514 N N . GLY A 1 195 ? -25.672 -22.297 -0.107 1 97 195 GLY A N 1
ATOM 1515 C CA . GLY A 1 195 ? -26.297 -21.203 -0.839 1 97 195 GLY A CA 1
ATOM 1516 C C . GLY A 1 195 ? -25.359 -20.547 -1.842 1 97 195 GLY A C 1
ATOM 1517 O O . GLY A 1 195 ? -25.656 -19.484 -2.377 1 97 195 GLY A O 1
ATOM 1518 N N . VAL A 1 196 ? -24.219 -21.094 -2.029 1 97.69 196 VAL A N 1
ATOM 1519 C CA . VAL A 1 196 ? -23.219 -20.672 -3.016 1 97.69 196 VAL A CA 1
ATOM 1520 C C . VAL A 1 196 ? -22.859 -21.844 -3.916 1 97.69 196 VAL A C 1
ATOM 1522 O O . VAL A 1 196 ? -22.547 -22.938 -3.428 1 97.69 196 VAL A O 1
ATOM 1525 N N . THR A 1 197 ? -22.922 -21.672 -5.219 1 98.19 197 THR A N 1
ATOM 1526 C CA . THR A 1 197 ? -22.625 -22.781 -6.121 1 98.19 197 THR A CA 1
ATOM 1527 C C . THR A 1 197 ? -21.156 -22.766 -6.531 1 98.19 197 THR A C 1
ATOM 1529 O O . THR A 1 197 ? -20.5 -21.719 -6.5 1 98.19 197 THR A O 1
ATOM 1532 N N . LYS A 1 198 ? -20.688 -23.969 -6.895 1 98.12 198 LYS A N 1
ATOM 1533 C CA . LYS A 1 198 ? -19.328 -24.078 -7.41 1 98.12 198 LYS A CA 1
ATOM 1534 C C . LYS A 1 198 ? -19.125 -23.203 -8.648 1 98.12 198 LYS A C 1
ATOM 1536 O O . LYS A 1 198 ? -18.109 -22.547 -8.789 1 98.12 198 LYS A O 1
ATOM 1541 N N . ALA A 1 199 ? -20.094 -23.156 -9.492 1 97.88 199 ALA A N 1
ATOM 1542 C CA . ALA A 1 199 ? -20.031 -22.375 -10.727 1 97.88 199 ALA A CA 1
ATOM 1543 C C . ALA A 1 199 ? -19.875 -20.891 -10.438 1 97.88 199 ALA A C 1
ATOM 1545 O O . ALA A 1 199 ? -19.125 -20.188 -11.117 1 97.88 199 ALA A O 1
ATOM 1546 N N . GLU A 1 200 ? -20.594 -20.406 -9.43 1 97.69 200 GLU A N 1
ATOM 1547 C CA . GLU A 1 200 ? -20.531 -19 -9.031 1 97.69 200 GLU A CA 1
ATOM 1548 C C . GLU A 1 200 ? -19.125 -18.625 -8.539 1 97.69 200 GLU A C 1
ATOM 1550 O O . GLU A 1 200 ? -18.609 -17.562 -8.852 1 97.69 200 GLU A O 1
ATOM 1555 N N . VAL A 1 201 ? -18.594 -19.516 -7.766 1 98.25 201 VAL A N 1
ATOM 1556 C CA . VAL A 1 201 ? -17.266 -19.297 -7.207 1 98.25 201 VAL A CA 1
ATOM 1557 C C . VAL A 1 201 ? -16.219 -19.281 -8.328 1 98.25 201 VAL A C 1
ATOM 1559 O O . VAL A 1 201 ? -15.383 -18.375 -8.391 1 98.25 201 VAL A O 1
ATOM 1562 N N . GLU A 1 202 ? -16.281 -20.281 -9.188 1 97.75 202 GLU A N 1
ATOM 1563 C CA . GLU A 1 202 ? -15.336 -20.375 -10.305 1 97.75 202 GLU A CA 1
ATOM 1564 C C . GLU A 1 202 ? -15.445 -19.172 -11.227 1 97.75 202 GLU A C 1
ATOM 1566 O O . GLU A 1 202 ? -14.43 -18.641 -11.68 1 97.75 202 GLU A O 1
ATOM 1571 N N . ASP A 1 203 ? -16.641 -18.734 -11.523 1 97.5 203 ASP A N 1
ATOM 1572 C CA . ASP A 1 203 ? -16.875 -17.562 -12.359 1 97.5 203 ASP A CA 1
ATOM 1573 C C . ASP A 1 203 ? -16.281 -16.312 -11.727 1 97.5 203 ASP A C 1
ATOM 1575 O O . ASP A 1 203 ? -15.648 -15.5 -12.414 1 97.5 203 ASP A O 1
ATOM 1579 N N . TYR A 1 204 ? -16.469 -16.172 -10.43 1 97.88 204 TYR A N 1
ATOM 1580 C CA . TYR A 1 204 ? -15.922 -15.016 -9.719 1 97.88 204 TYR A CA 1
ATOM 1581 C C . TYR A 1 204 ? -14.398 -14.992 -9.805 1 97.88 204 TYR A C 1
ATOM 1583 O O . TYR A 1 204 ? -13.805 -13.961 -10.133 1 97.88 204 TYR A O 1
ATOM 1591 N N . VAL A 1 205 ? -13.773 -16.109 -9.484 1 97.81 205 VAL A N 1
ATOM 1592 C CA . VAL A 1 205 ? -12.32 -16.203 -9.453 1 97.81 205 VAL A CA 1
ATOM 1593 C C . VAL A 1 205 ? -11.75 -15.828 -10.82 1 97.81 205 VAL A C 1
ATOM 1595 O O . VAL A 1 205 ? -10.742 -15.125 -10.914 1 97.81 205 VAL A O 1
ATOM 1598 N N . LYS A 1 206 ? -12.398 -16.188 -11.859 1 95.31 206 LYS A N 1
ATOM 1599 C CA . LYS A 1 206 ? -11.93 -15.984 -13.219 1 95.31 206 LYS A CA 1
ATOM 1600 C C . LYS A 1 206 ? -12.195 -14.555 -13.688 1 95.31 206 LYS A C 1
ATOM 1602 O O . LYS A 1 206 ? -11.367 -13.961 -14.383 1 95.31 206 LYS A O 1
ATOM 1607 N N . LYS A 1 207 ? -13.281 -13.914 -13.273 1 96.81 207 LYS A N 1
ATOM 1608 C CA . LYS A 1 207 ? -13.758 -12.695 -13.922 1 96.81 207 LYS A CA 1
ATOM 1609 C C . LYS A 1 207 ? -13.383 -11.461 -13.109 1 96.81 207 LYS A C 1
ATOM 1611 O O . LYS A 1 207 ? -13.227 -10.375 -13.664 1 96.81 207 LYS A O 1
ATOM 1616 N N . ILE A 1 208 ? -13.203 -11.578 -11.805 1 97.69 208 ILE A N 1
ATOM 1617 C CA . ILE A 1 208 ? -13.109 -10.422 -10.922 1 97.69 208 ILE A CA 1
ATOM 1618 C C . ILE A 1 208 ? -11.867 -9.609 -11.273 1 97.69 208 ILE A C 1
ATOM 1620 O O . ILE A 1 208 ? -11.891 -8.375 -11.227 1 97.69 208 ILE A O 1
ATOM 1624 N N . PRO A 1 209 ? -10.719 -10.234 -11.641 1 96.31 209 PRO A N 1
ATOM 1625 C CA . PRO A 1 209 ? -9.562 -9.414 -12 1 96.31 209 PRO A CA 1
ATOM 1626 C C . PRO A 1 209 ? -9.859 -8.453 -13.148 1 96.31 209 PRO A C 1
ATOM 1628 O O . PRO A 1 209 ? -9.445 -7.289 -13.109 1 96.31 209 PRO A O 1
ATOM 1631 N N . GLY A 1 210 ? -10.562 -8.93 -14.164 1 95.12 210 GLY A N 1
ATOM 1632 C CA . GLY A 1 210 ? -10.93 -8.078 -15.289 1 95.12 210 GLY A CA 1
ATOM 1633 C C . GLY A 1 210 ? -11.789 -6.895 -14.891 1 95.12 210 GLY A C 1
ATOM 1634 O O . GLY A 1 210 ? -11.609 -5.785 -15.398 1 95.12 210 GLY A O 1
ATOM 1635 N N . GLU A 1 211 ? -12.727 -7.117 -13.938 1 97.44 211 GLU A N 1
ATOM 1636 C CA . GLU A 1 211 ? -13.602 -6.055 -13.453 1 97.44 211 GLU A CA 1
ATOM 1637 C C . GLU A 1 211 ? -12.812 -5 -12.68 1 97.44 211 GLU A C 1
ATOM 1639 O O . GLU A 1 211 ? -13.047 -3.801 -12.844 1 97.44 211 GLU A O 1
ATOM 1644 N N . ILE A 1 212 ? -11.914 -5.457 -11.875 1 97.88 212 ILE A N 1
ATOM 1645 C CA . ILE A 1 212 ? -11.078 -4.551 -11.102 1 97.88 212 ILE A CA 1
ATOM 1646 C C . ILE A 1 212 ? -10.219 -3.711 -12.039 1 97.88 212 ILE A C 1
ATOM 1648 O O . ILE A 1 212 ? -10.109 -2.494 -11.867 1 97.88 212 ILE A O 1
ATOM 1652 N N . ILE A 1 213 ? -9.633 -4.344 -13.008 1 95.75 213 ILE A N 1
ATOM 1653 C CA . ILE A 1 213 ? -8.75 -3.66 -13.953 1 95.75 213 ILE A CA 1
ATOM 1654 C C . ILE A 1 213 ? -9.539 -2.596 -14.719 1 95.75 213 ILE A C 1
ATOM 1656 O O . ILE A 1 213 ? -9.039 -1.488 -14.938 1 95.75 213 ILE A O 1
ATOM 1660 N N . ARG A 1 214 ? -10.742 -2.885 -15.109 1 96.31 214 ARG A N 1
ATOM 1661 C CA . ARG A 1 214 ? -11.594 -1.957 -15.852 1 96.31 214 ARG A CA 1
ATOM 1662 C C . ARG A 1 214 ? -11.812 -0.668 -15.07 1 96.31 214 ARG A C 1
ATOM 1664 O O . ARG A 1 214 ? -11.805 0.423 -15.641 1 96.31 214 ARG A O 1
ATOM 1671 N N . VAL A 1 215 ? -11.938 -0.806 -13.727 1 97.38 215 VAL A N 1
ATOM 1672 C CA . VAL A 1 215 ? -12.344 0.325 -12.898 1 97.38 215 VAL A CA 1
ATOM 1673 C C . VAL A 1 215 ? -11.109 0.984 -12.289 1 97.38 215 VAL A C 1
ATOM 1675 O O . VAL A 1 215 ? -11.023 2.213 -12.227 1 97.38 215 VAL A O 1
ATOM 1678 N N . MET A 1 216 ? -10.18 0.186 -11.922 1 96.44 216 MET A N 1
ATOM 1679 C CA . MET A 1 216 ? -9.078 0.708 -11.109 1 96.44 216 MET A CA 1
ATOM 1680 C C . MET A 1 216 ? -7.781 0.744 -11.914 1 96.44 216 MET A C 1
ATOM 1682 O O . MET A 1 216 ? -6.773 1.272 -11.445 1 96.44 216 MET A O 1
ATOM 1686 N N . GLY A 1 217 ? -7.789 0.144 -13.086 1 93.44 217 GLY A N 1
ATOM 1687 C CA . GLY A 1 217 ? -6.621 0.17 -13.953 1 93.44 217 GLY A CA 1
ATOM 1688 C C . GLY A 1 217 ? -5.645 -0.958 -13.672 1 93.44 217 GLY A C 1
ATOM 1689 O O . GLY A 1 217 ? -4.633 -1.093 -14.359 1 93.44 217 GLY A O 1
ATOM 1690 N N . GLY A 1 218 ? -5.922 -1.796 -12.695 1 93.88 218 GLY A N 1
ATOM 1691 C CA . GLY A 1 218 ? -5.078 -2.932 -12.352 1 93.88 218 GLY A CA 1
ATOM 1692 C C . GLY A 1 218 ? -5.422 -3.543 -11.008 1 93.88 218 GLY A C 1
ATOM 1693 O O . GLY A 1 218 ? -6.113 -2.926 -10.195 1 93.88 218 GLY A O 1
ATOM 1694 N N . THR A 1 219 ? -5.02 -4.777 -10.836 1 94.81 219 THR A N 1
ATOM 1695 C CA . THR A 1 219 ? -5.047 -5.391 -9.516 1 94.81 219 THR A CA 1
ATOM 1696 C C . THR A 1 219 ? -3.744 -5.117 -8.766 1 94.81 219 THR A C 1
ATOM 1698 O O . THR A 1 219 ? -2.656 -5.352 -9.297 1 94.81 219 THR A O 1
ATOM 1701 N N . THR A 1 220 ? -3.834 -4.516 -7.59 1 95.94 220 THR A N 1
ATOM 1702 C CA . THR A 1 220 ? -2.607 -4.043 -6.957 1 95.94 220 THR A CA 1
ATOM 1703 C C . THR A 1 220 ? -2.584 -4.414 -5.477 1 95.94 220 THR A C 1
ATOM 1705 O O . THR A 1 220 ? -1.621 -5.016 -5 1 95.94 220 THR A O 1
ATOM 1708 N N . TRP A 1 221 ? -3.615 -4.133 -4.707 1 98.25 221 TRP A N 1
ATOM 1709 C CA . TRP A 1 221 ? -3.629 -4.254 -3.254 1 98.25 221 TRP A CA 1
ATOM 1710 C C . TRP A 1 221 ? -3.697 -5.719 -2.828 1 98.25 221 TRP A C 1
ATOM 1712 O O . TRP A 1 221 ? -2.904 -6.168 -1.997 1 98.25 221 TRP A O 1
ATOM 1722 N N . GLY A 1 222 ? -4.676 -6.398 -3.436 1 98.5 222 GLY A N 1
ATOM 1723 C CA . GLY A 1 222 ? -4.793 -7.82 -3.154 1 98.5 222 GLY A CA 1
ATOM 1724 C C . GLY A 1 222 ? -3.535 -8.602 -3.488 1 98.5 222 GLY A C 1
ATOM 1725 O O . GLY A 1 222 ? -2.85 -9.094 -2.594 1 98.5 222 GLY A O 1
ATOM 1726 N N . PRO A 1 223 ? -3.207 -8.594 -4.777 1 98.31 223 PRO A N 1
ATOM 1727 C CA . PRO A 1 223 ? -2.014 -9.328 -5.195 1 98.31 223 PRO A CA 1
ATOM 1728 C C . PRO A 1 223 ? -0.75 -8.867 -4.473 1 98.31 223 PRO A C 1
ATOM 1730 O O . PRO A 1 223 ? 0.081 -9.695 -4.086 1 98.31 223 PRO A O 1
ATOM 1733 N N . GLY A 1 224 ? -0.61 -7.551 -4.266 1 98.56 224 GLY A N 1
ATOM 1734 C CA . GLY A 1 224 ? 0.559 -7.035 -3.57 1 98.56 224 GLY A CA 1
ATOM 1735 C C . GLY A 1 224 ? 0.722 -7.602 -2.172 1 98.56 224 GLY A C 1
ATOM 1736 O O . GLY A 1 224 ? 1.837 -7.918 -1.753 1 98.56 224 GLY A O 1
ATOM 1737 N N . THR A 1 225 ? -0.362 -7.738 -1.458 1 98.69 225 THR A N 1
ATOM 1738 C CA . THR A 1 225 ? -0.342 -8.273 -0.101 1 98.69 225 THR A CA 1
ATOM 1739 C C . THR A 1 225 ? -0.084 -9.773 -0.116 1 98.69 225 THR A C 1
ATOM 1741 O O . THR A 1 225 ? 0.704 -10.281 0.685 1 98.69 225 THR A O 1
ATOM 1744 N N . ILE A 1 226 ? -0.75 -10.438 -1.019 1 98.75 226 ILE A N 1
ATOM 1745 C CA . ILE A 1 226 ? -0.674 -11.891 -1.109 1 98.75 226 ILE A CA 1
ATOM 1746 C C . ILE A 1 226 ? 0.756 -12.312 -1.439 1 98.75 226 ILE A C 1
ATOM 1748 O O . ILE A 1 226 ? 1.299 -13.234 -0.815 1 98.75 226 ILE A O 1
ATOM 1752 N N . ILE A 1 227 ? 1.379 -11.641 -2.359 1 98.81 227 ILE A N 1
ATOM 1753 C CA . ILE A 1 227 ? 2.738 -11.977 -2.773 1 98.81 227 ILE A CA 1
ATOM 1754 C C . ILE A 1 227 ? 3.721 -11.602 -1.667 1 98.81 227 ILE A C 1
ATOM 1756 O O . ILE A 1 227 ? 4.699 -12.312 -1.43 1 98.81 227 ILE A O 1
ATOM 1760 N N . ALA A 1 228 ? 3.49 -10.484 -0.996 1 98.81 228 ALA A N 1
ATOM 1761 C CA . ALA A 1 228 ? 4.324 -10.141 0.152 1 98.81 228 ALA A CA 1
ATOM 1762 C C . ALA A 1 228 ? 4.277 -11.234 1.216 1 98.81 228 ALA A C 1
ATOM 1764 O O . ALA A 1 228 ? 5.285 -11.516 1.869 1 98.81 228 ALA A O 1
ATOM 1765 N N . GLU A 1 229 ? 3.113 -11.859 1.424 1 98.56 229 GLU A N 1
ATOM 1766 C CA . GLU A 1 229 ? 2.986 -12.953 2.385 1 98.56 229 GLU A CA 1
ATOM 1767 C C . GLU A 1 229 ? 3.781 -14.18 1.938 1 98.56 229 GLU A C 1
ATOM 1769 O O . GLU A 1 229 ? 4.316 -14.914 2.768 1 98.56 229 GLU A O 1
ATOM 1774 N N . LEU A 1 230 ? 3.785 -14.383 0.652 1 98.69 230 LEU A N 1
ATOM 1775 C CA . LEU A 1 230 ? 4.625 -15.453 0.121 1 98.69 230 LEU A CA 1
ATOM 1776 C C . LEU A 1 230 ? 6.094 -15.203 0.438 1 98.69 230 LEU A C 1
ATOM 1778 O O . LEU A 1 230 ? 6.805 -16.109 0.886 1 98.69 230 LEU A O 1
ATOM 1782 N N . ILE A 1 231 ? 6.555 -13.984 0.213 1 98.81 231 ILE A N 1
ATOM 1783 C CA . ILE A 1 231 ? 7.93 -13.594 0.515 1 98.81 231 ILE A CA 1
ATOM 1784 C C . ILE A 1 231 ? 8.203 -13.797 2.004 1 98.81 231 ILE A C 1
ATOM 1786 O O . ILE A 1 231 ? 9.25 -14.32 2.383 1 98.81 231 ILE A O 1
ATOM 1790 N N . ARG A 1 232 ? 7.285 -13.438 2.814 1 98.56 232 ARG A N 1
ATOM 1791 C CA . ARG A 1 232 ? 7.418 -13.594 4.258 1 98.56 232 ARG A CA 1
ATOM 1792 C C . ARG A 1 232 ? 7.57 -15.062 4.637 1 98.56 232 ARG A C 1
ATOM 1794 O O . ARG A 1 232 ? 8.398 -15.406 5.48 1 98.56 232 ARG A O 1
ATOM 1801 N N . ALA A 1 233 ? 6.691 -15.891 4.023 1 98.5 233 ALA A N 1
ATOM 1802 C CA . ALA A 1 233 ? 6.754 -17.328 4.309 1 98.5 233 ALA A CA 1
ATOM 1803 C C . ALA A 1 233 ? 8.148 -17.875 4.031 1 98.5 233 ALA A C 1
ATOM 1805 O O . ALA A 1 233 ? 8.664 -18.672 4.809 1 98.5 233 ALA A O 1
ATOM 1806 N N . VAL A 1 234 ? 8.758 -17.453 2.969 1 98.44 234 VAL A N 1
ATOM 1807 C CA . VAL A 1 234 ? 10.102 -17.891 2.602 1 98.44 234 VAL A CA 1
ATOM 1808 C C . VAL A 1 234 ? 11.117 -17.312 3.58 1 98.44 234 VAL A C 1
ATOM 1810 O O . VAL A 1 234 ? 11.953 -18.047 4.121 1 98.44 234 VAL A O 1
ATOM 1813 N N . ALA A 1 235 ? 11.039 -16.016 3.836 1 98.38 235 ALA A N 1
ATOM 1814 C CA . ALA A 1 235 ? 12.031 -15.297 4.625 1 98.38 235 ALA A CA 1
ATOM 1815 C C . ALA A 1 235 ? 12.055 -15.789 6.07 1 98.38 235 ALA A C 1
ATOM 1817 O O . ALA A 1 235 ? 13.117 -15.875 6.688 1 98.38 235 ALA A O 1
ATOM 1818 N N . LEU A 1 236 ? 10.867 -16.156 6.574 1 98 236 LEU A N 1
ATOM 1819 C CA . LEU A 1 236 ? 10.766 -16.469 7.996 1 98 236 LEU A CA 1
ATOM 1820 C C . LEU A 1 236 ? 10.562 -17.969 8.203 1 98 236 LEU A C 1
ATOM 1822 O O . LEU A 1 236 ? 10.297 -18.422 9.32 1 98 236 LEU A O 1
ATOM 1826 N N . ASN A 1 237 ? 10.633 -18.688 7.191 1 98.06 237 ASN A N 1
ATOM 1827 C CA . ASN A 1 237 ? 10.477 -20.141 7.254 1 98.06 237 ASN A CA 1
ATOM 1828 C C . ASN A 1 237 ? 9.172 -20.531 7.938 1 98.06 237 ASN A C 1
ATOM 1830 O O . ASN A 1 237 ? 9.18 -21.297 8.898 1 98.06 237 ASN A O 1
ATOM 1834 N N . GLU A 1 238 ? 8.07 -20.016 7.383 1 97.75 238 GLU A N 1
ATOM 1835 C CA . GLU A 1 238 ? 6.785 -20.172 8.062 1 97.75 238 GLU A CA 1
ATOM 1836 C C . GLU A 1 238 ? 6.152 -21.516 7.738 1 97.75 238 GLU A C 1
ATOM 1838 O O . GLU A 1 238 ? 5.234 -21.969 8.43 1 97.75 238 GLU A O 1
ATOM 1843 N N . ASN A 1 239 ? 6.543 -22.172 6.711 1 98.06 239 ASN A N 1
ATOM 1844 C CA . ASN A 1 239 ? 6.035 -23.469 6.277 1 98.06 239 ASN A CA 1
ATOM 1845 C C . ASN A 1 239 ? 4.52 -23.453 6.113 1 98.06 239 ASN A C 1
ATOM 1847 O O . ASN A 1 239 ? 3.824 -24.328 6.629 1 98.06 239 ASN A O 1
ATOM 1851 N N . LYS A 1 240 ? 4.039 -22.453 5.352 1 97 240 LYS A N 1
ATOM 1852 C CA . LYS A 1 240 ? 2.627 -22.328 5.004 1 97 240 LYS A CA 1
ATOM 1853 C C . LYS A 1 240 ? 2.312 -23.062 3.701 1 97 240 LYS A C 1
ATOM 1855 O O . LYS A 1 240 ? 3.156 -23.141 2.807 1 97 240 LYS A O 1
ATOM 1860 N N . VAL A 1 241 ? 1.123 -23.609 3.695 1 98.38 241 VAL A N 1
ATOM 1861 C CA . VAL A 1 241 ? 0.695 -24.188 2.422 1 98.38 241 VAL A CA 1
ATOM 1862 C C . VAL A 1 241 ? 0.14 -23.078 1.523 1 98.38 241 VAL A C 1
ATOM 1864 O O . VAL A 1 241 ? -0.806 -22.391 1.896 1 98.38 241 VAL A O 1
ATOM 1867 N N . MET A 1 242 ? 0.735 -22.891 0.375 1 98.69 242 MET A N 1
ATOM 1868 C CA . MET A 1 242 ? 0.34 -21.875 -0.604 1 98.69 242 MET A CA 1
ATOM 1869 C C . MET A 1 242 ? 0.281 -22.469 -2.006 1 98.69 242 MET A C 1
ATOM 1871 O O . MET A 1 242 ? 1.005 -23.422 -2.312 1 98.69 242 MET A O 1
ATOM 1875 N N . SER A 1 243 ? -0.617 -21.953 -2.752 1 98.62 243 SER A N 1
ATOM 1876 C CA . SER A 1 243 ? -0.729 -22.453 -4.121 1 98.62 243 SER A CA 1
ATOM 1877 C C . SER A 1 243 ? 0.239 -21.734 -5.051 1 98.62 243 SER A C 1
ATOM 1879 O O . SER A 1 243 ? -0.172 -20.875 -5.836 1 98.62 243 SER A O 1
ATOM 1881 N N . ILE A 1 244 ? 1.446 -22.109 -5.039 1 98.62 244 ILE A N 1
ATOM 1882 C CA . ILE A 1 244 ? 2.48 -21.547 -5.895 1 98.62 244 ILE A CA 1
ATOM 1883 C C . ILE A 1 244 ? 2.854 -22.547 -6.984 1 98.62 244 ILE A C 1
ATOM 1885 O O . ILE A 1 244 ? 2.473 -23.719 -6.914 1 98.62 244 ILE A O 1
ATOM 1889 N N . ALA A 1 245 ? 3.535 -22.031 -7.984 1 98.12 245 ALA A N 1
ATOM 1890 C CA . ALA A 1 245 ? 3.965 -22.906 -9.062 1 98.12 245 ALA A CA 1
ATOM 1891 C C . ALA A 1 245 ? 5.445 -23.25 -8.938 1 98.12 245 ALA A C 1
ATOM 1893 O O . ALA A 1 245 ? 6.273 -22.375 -8.688 1 98.12 245 ALA A O 1
ATOM 1894 N N . THR A 1 246 ? 5.777 -24.484 -8.977 1 97.38 246 THR A N 1
ATOM 1895 C CA . THR A 1 246 ? 7.141 -24.984 -8.953 1 97.38 246 THR A CA 1
ATOM 1896 C C . THR A 1 246 ? 7.48 -25.688 -10.266 1 97.38 246 THR A C 1
ATOM 1898 O O . THR A 1 246 ? 6.582 -26.094 -11.016 1 97.38 246 THR A O 1
ATOM 1901 N N . PRO A 1 247 ? 8.734 -25.75 -10.602 1 96.06 247 PRO A N 1
ATOM 1902 C CA . PRO A 1 247 ? 9.109 -26.391 -11.867 1 96.06 247 PRO A CA 1
ATOM 1903 C C . PRO A 1 247 ? 8.883 -27.906 -11.859 1 96.06 247 PRO A C 1
ATOM 1905 O O . PRO A 1 247 ? 9.117 -28.562 -10.844 1 96.06 247 PRO A O 1
ATOM 1908 N N . ARG A 1 248 ? 8.375 -28.328 -12.953 1 93.06 248 ARG A N 1
ATOM 1909 C CA . ARG A 1 248 ? 8.219 -29.766 -13.211 1 93.06 248 ARG A CA 1
ATOM 1910 C C . ARG A 1 248 ? 8.562 -30.094 -14.656 1 93.06 248 ARG A C 1
ATOM 1912 O O . ARG A 1 248 ? 8.234 -29.328 -15.57 1 93.06 248 ARG A O 1
ATOM 1919 N N . GLN A 1 249 ? 9.195 -31.266 -14.766 1 92.94 249 GLN A N 1
ATOM 1920 C CA . GLN A 1 249 ? 9.438 -31.734 -16.125 1 92.94 249 GLN A CA 1
ATOM 1921 C C . GLN A 1 249 ? 8.156 -32.281 -16.75 1 92.94 249 GLN A C 1
ATOM 1923 O O . GLN A 1 249 ? 7.469 -33.125 -16.172 1 92.94 249 GLN A O 1
ATOM 1928 N N . PHE A 1 250 ? 7.773 -31.734 -17.828 1 93.62 250 PHE A N 1
ATOM 1929 C CA . PHE A 1 250 ? 6.629 -32.188 -18.625 1 93.62 250 PHE A CA 1
ATOM 1930 C C . PHE A 1 250 ? 7.012 -32.344 -20.078 1 93.62 250 PHE A C 1
ATOM 1932 O O . PHE A 1 250 ? 7.297 -31.359 -20.766 1 93.62 250 PHE A O 1
ATOM 1939 N N . GLU A 1 251 ? 7.016 -33.688 -20.5 1 94.19 251 GLU A N 1
ATOM 1940 C CA . GLU A 1 251 ? 7.535 -34 -21.828 1 94.19 251 GLU A CA 1
ATOM 1941 C C . GLU A 1 251 ? 8.953 -33.469 -22.016 1 94.19 251 GLU A C 1
ATOM 1943 O O . GLU A 1 251 ? 9.852 -33.781 -21.219 1 94.19 251 GLU A O 1
ATOM 1948 N N . ASP A 1 252 ? 9.148 -32.5 -22.875 1 93.75 252 ASP A N 1
ATOM 1949 C CA . ASP A 1 252 ? 10.508 -32.062 -23.188 1 93.75 252 ASP A CA 1
ATOM 1950 C C . ASP A 1 252 ? 10.758 -30.656 -22.641 1 93.75 252 ASP A C 1
ATOM 1952 O O . ASP A 1 252 ? 11.734 -30.016 -23 1 93.75 252 ASP A O 1
ATOM 1956 N N . GLU A 1 253 ? 9.852 -30.203 -21.781 1 93.56 253 GLU A N 1
ATOM 1957 C CA . GLU A 1 253 ? 10.008 -28.859 -21.25 1 93.56 253 GLU A CA 1
ATOM 1958 C C . GLU A 1 253 ? 9.875 -28.828 -19.734 1 93.56 253 GLU A C 1
ATOM 1960 O O . GLU A 1 253 ? 9.297 -29.75 -19.141 1 93.56 253 GLU A O 1
ATOM 1965 N N . ILE A 1 254 ? 10.438 -27.75 -19.172 1 93.62 254 ILE A N 1
ATOM 1966 C CA . ILE A 1 254 ? 10.156 -27.422 -17.781 1 93.62 254 ILE A CA 1
ATOM 1967 C C . ILE A 1 254 ? 8.961 -26.469 -17.703 1 93.62 254 ILE A C 1
ATOM 1969 O O . ILE A 1 254 ? 8.977 -25.406 -18.328 1 93.62 254 ILE A O 1
ATOM 1973 N N . ILE A 1 255 ? 7.996 -26.859 -17.062 1 95.75 255 ILE A N 1
ATOM 1974 C CA . ILE A 1 255 ? 6.84 -25.984 -16.906 1 95.75 255 ILE A CA 1
ATOM 1975 C C . ILE A 1 255 ? 6.582 -25.719 -15.43 1 95.75 255 ILE A C 1
ATOM 1977 O O . ILE A 1 255 ? 7.039 -26.469 -14.562 1 95.75 255 ILE A O 1
ATOM 1981 N N . HIS A 1 256 ? 6.008 -24.656 -15.133 1 97.25 256 HIS A N 1
ATOM 1982 C CA . HIS A 1 256 ? 5.609 -24.281 -13.781 1 97.25 256 HIS A CA 1
ATOM 1983 C C . HIS A 1 256 ? 4.102 -24.406 -13.594 1 97.25 256 HIS A C 1
ATOM 1985 O O . HIS A 1 256 ? 3.326 -23.797 -14.328 1 97.25 256 HIS A O 1
ATOM 1991 N N . VAL A 1 257 ? 3.723 -25.188 -12.641 1 94.69 257 VAL A N 1
ATOM 1992 C CA . VAL A 1 257 ? 2.312 -25.453 -12.367 1 94.69 257 VAL A CA 1
ATOM 1993 C C . VAL A 1 257 ? 2.021 -25.234 -10.883 1 94.69 257 VAL A C 1
ATOM 1995 O O . VAL A 1 257 ? 2.811 -25.641 -10.023 1 94.69 257 VAL A O 1
ATOM 1998 N N . SER A 1 258 ? 0.911 -24.594 -10.641 1 97.56 258 SER A N 1
ATOM 1999 C CA . SER A 1 258 ? 0.536 -24.281 -9.266 1 97.56 258 SER A CA 1
ATOM 2000 C C . SER A 1 258 ? -0.155 -25.453 -8.594 1 97.56 258 SER A C 1
ATOM 2002 O O . SER A 1 258 ? -1.117 -26.016 -9.133 1 97.56 258 SER A O 1
ATOM 2004 N N . VAL A 1 259 ? 0.299 -25.859 -7.512 1 96.88 259 VAL A N 1
ATOM 2005 C CA . VAL A 1 259 ? -0.309 -26.844 -6.625 1 96.88 259 VAL A CA 1
ATOM 2006 C C . VAL A 1 259 ? -0.078 -26.438 -5.168 1 96.88 259 VAL A C 1
ATOM 2008 O O . VAL A 1 259 ? 0.891 -25.75 -4.859 1 96.88 259 VAL A O 1
ATOM 2011 N N . PRO A 1 260 ? -1.029 -26.75 -4.301 1 98.06 260 PRO A N 1
ATOM 2012 C CA . PRO A 1 260 ? -0.737 -26.484 -2.893 1 98.06 260 PRO A CA 1
ATOM 2013 C C . PRO A 1 260 ? 0.607 -27.047 -2.445 1 98.06 260 PRO A C 1
ATOM 2015 O O . PRO A 1 260 ? 0.853 -28.25 -2.598 1 98.06 260 PRO A O 1
ATOM 2018 N N . THR A 1 261 ? 1.472 -26.234 -1.978 1 98.62 261 THR A N 1
ATOM 2019 C CA . THR A 1 261 ? 2.852 -26.578 -1.644 1 98.62 261 THR A CA 1
ATOM 2020 C C . THR A 1 261 ? 3.264 -25.922 -0.328 1 98.62 261 THR A C 1
ATOM 2022 O O . THR A 1 261 ? 2.889 -24.781 -0.052 1 98.62 261 THR A O 1
ATOM 2025 N N . VAL A 1 262 ? 3.975 -26.656 0.516 1 98.5 262 VAL A N 1
ATOM 2026 C CA . VAL A 1 262 ? 4.523 -26.078 1.739 1 98.5 262 VAL A CA 1
ATOM 2027 C C . VAL A 1 262 ? 5.625 -25.078 1.393 1 98.5 262 VAL A C 1
ATOM 2029 O O . VAL A 1 262 ? 6.566 -25.422 0.668 1 98.5 262 VAL A O 1
ATOM 2032 N N . VAL A 1 263 ? 5.5 -23.875 1.897 1 98.62 263 VAL A N 1
ATOM 2033 C CA . VAL A 1 263 ? 6.426 -22.797 1.542 1 98.62 263 VAL A CA 1
ATOM 2034 C C . VAL A 1 263 ? 7.125 -22.281 2.797 1 98.62 263 VAL A C 1
ATOM 2036 O O . VAL A 1 263 ? 6.488 -21.703 3.678 1 98.62 263 VAL A O 1
ATOM 2039 N N . GLY A 1 264 ? 8.359 -22.453 2.93 1 97.69 264 GLY A N 1
ATOM 2040 C CA . GLY A 1 264 ? 9.289 -21.906 3.914 1 97.69 264 GLY A CA 1
ATOM 2041 C C . GLY A 1 264 ? 10.641 -21.562 3.326 1 97.69 264 GLY A C 1
ATOM 2042 O O . GLY A 1 264 ? 10.734 -21.109 2.184 1 97.69 264 GLY A O 1
ATOM 2043 N N . SER A 1 265 ? 11.711 -21.641 4.156 1 95.12 265 SER A N 1
ATOM 2044 C CA . SER A 1 265 ? 13.047 -21.391 3.629 1 95.12 265 SER A CA 1
ATOM 2045 C C . SER A 1 265 ? 13.398 -22.406 2.539 1 95.12 265 SER A C 1
ATOM 2047 O O . SER A 1 265 ? 14.273 -22.141 1.708 1 95.12 265 SER A O 1
ATOM 2049 N N . SER A 1 266 ? 12.68 -23.469 2.586 1 96.12 266 SER A N 1
ATOM 2050 C CA . SER A 1 266 ? 12.656 -24.438 1.494 1 96.12 266 SER A CA 1
ATOM 2051 C C . SER A 1 266 ? 11.266 -24.562 0.889 1 96.12 266 SER A C 1
ATOM 2053 O O . SER A 1 266 ? 10.266 -24.297 1.56 1 96.12 266 SER A O 1
ATOM 2055 N N . ILE A 1 267 ? 11.25 -24.938 -0.345 1 97.88 267 ILE A N 1
ATOM 2056 C CA . ILE A 1 267 ? 9.984 -25.109 -1.05 1 97.88 267 ILE A CA 1
ATOM 2057 C C . ILE A 1 267 ? 9.633 -26.594 -1.151 1 97.88 267 ILE A C 1
ATOM 2059 O O . ILE A 1 267 ? 10.43 -27.391 -1.661 1 97.88 267 ILE A O 1
ATOM 2063 N N . GLY A 1 268 ? 8.398 -26.938 -0.612 1 96.88 268 GLY A N 1
ATOM 2064 C CA . GLY A 1 268 ? 7.949 -28.328 -0.635 1 96.88 268 GLY A CA 1
ATOM 2065 C C . GLY A 1 268 ? 7.766 -28.922 0.75 1 96.88 268 GLY A C 1
ATOM 2066 O O . GLY A 1 268 ? 8.234 -28.344 1.739 1 96.88 268 GLY A O 1
ATOM 2067 N N . PRO A 1 269 ? 7.086 -29.969 0.812 1 96.81 269 PRO A N 1
ATOM 2068 C CA . PRO A 1 269 ? 6.559 -30.812 -0.264 1 96.81 269 PRO A CA 1
ATOM 2069 C C . PRO A 1 269 ? 5.273 -30.266 -0.876 1 96.81 269 PRO A C 1
ATOM 2071 O O . PRO A 1 269 ? 4.609 -29.422 -0.268 1 96.81 269 PRO A O 1
ATOM 2074 N N . SER A 1 270 ? 5.043 -30.734 -2.055 1 96.44 270 SER A N 1
ATOM 2075 C CA . SER A 1 270 ? 3.746 -30.516 -2.686 1 96.44 270 SER A CA 1
ATOM 2076 C C . SER A 1 270 ? 2.674 -31.406 -2.064 1 96.44 270 SER A C 1
ATOM 2078 O O . SER A 1 270 ? 2.951 -32.531 -1.666 1 96.44 270 SER A O 1
ATOM 2080 N N . LEU A 1 271 ? 1.474 -30.844 -2.074 1 95.19 271 LEU A N 1
ATOM 2081 C CA . LEU A 1 271 ? 0.365 -31.625 -1.541 1 95.19 271 LEU A CA 1
ATOM 2082 C C . LEU A 1 271 ? -0.488 -32.188 -2.668 1 95.19 271 LEU A C 1
ATOM 2084 O O . LEU A 1 271 ? -1.651 -32.562 -2.457 1 95.19 271 LEU A O 1
ATOM 2088 N N . GLU A 1 272 ? 0.017 -32.25 -3.797 1 94.5 272 GLU A N 1
ATOM 2089 C CA . GLU A 1 272 ? -0.678 -32.719 -4.984 1 94.5 272 GLU A CA 1
ATOM 2090 C C . GLU A 1 272 ? -1.225 -34.156 -4.773 1 94.5 272 GLU A C 1
ATOM 2092 O O . GLU A 1 272 ? -2.322 -34.469 -5.23 1 94.5 272 GLU A O 1
ATOM 2097 N N . ASN A 1 273 ? -0.495 -34.969 -4.047 1 94 273 ASN A N 1
ATOM 2098 C CA . ASN A 1 273 ? -0.865 -36.375 -3.861 1 94 273 ASN A CA 1
ATOM 2099 C C . ASN A 1 273 ? -2.07 -36.5 -2.936 1 94 273 ASN A C 1
ATOM 2101 O O . ASN A 1 273 ? -2.684 -37.562 -2.869 1 94 273 ASN A O 1
ATOM 2105 N N . LEU A 1 274 ? -2.42 -35.469 -2.285 1 94.19 274 LEU A N 1
ATOM 2106 C CA . LEU A 1 274 ? -3.547 -35.5 -1.361 1 94.19 274 LEU A CA 1
ATOM 2107 C C . LEU A 1 274 ? -4.836 -35.062 -2.061 1 94.19 274 LEU A C 1
ATOM 2109 O O . LEU A 1 274 ? -5.922 -35.188 -1.488 1 94.19 274 LEU A O 1
ATOM 2113 N N . LEU A 1 275 ? -4.719 -34.625 -3.264 1 96.69 275 LEU A N 1
ATOM 2114 C CA . LEU A 1 275 ? -5.895 -34.25 -4.031 1 96.69 275 LEU A CA 1
ATOM 2115 C C . LEU A 1 275 ? -6.707 -35.469 -4.449 1 96.69 275 LEU A C 1
ATOM 2117 O O . LEU A 1 275 ? -6.148 -36.531 -4.652 1 96.69 275 LEU A O 1
ATOM 2121 N N . ASP A 1 276 ? -7.969 -35.281 -4.594 1 96.81 276 ASP A N 1
ATOM 2122 C CA . ASP A 1 276 ? -8.781 -36.406 -5.102 1 96.81 276 ASP A CA 1
ATOM 2123 C C . ASP A 1 276 ? -8.562 -36.594 -6.598 1 96.81 276 ASP A C 1
ATOM 2125 O O . ASP A 1 276 ? -7.859 -35.812 -7.238 1 96.81 276 ASP A O 1
ATOM 2129 N N . GLU A 1 277 ? -9.125 -37.625 -7.113 1 96.81 277 GLU A N 1
ATOM 2130 C CA . GLU A 1 277 ? -8.883 -38.031 -8.492 1 96.81 277 GLU A CA 1
ATOM 2131 C C . GLU A 1 277 ? -9.398 -36.969 -9.469 1 96.81 277 GLU A C 1
ATOM 2133 O O . GLU A 1 277 ? -8.758 -36.688 -10.492 1 96.81 277 GLU A O 1
ATOM 2138 N N . LYS A 1 278 ? -10.5 -36.5 -9.148 1 96.69 278 LYS A N 1
ATOM 2139 C CA . LYS A 1 278 ? -11.086 -35.5 -10.031 1 96.69 278 LYS A CA 1
ATOM 2140 C C . LYS A 1 278 ? -10.203 -34.25 -10.133 1 96.69 278 LYS A C 1
ATOM 2142 O O . LYS A 1 278 ? -9.953 -33.75 -11.227 1 96.69 278 LYS A O 1
ATOM 2147 N N . ASP A 1 279 ? -9.75 -33.75 -9 1 97.06 279 ASP A N 1
ATOM 2148 C CA . ASP A 1 279 ? -8.852 -32.594 -8.977 1 97.06 279 ASP A CA 1
ATOM 2149 C C . ASP A 1 279 ? -7.539 -32.906 -9.695 1 97.06 279 ASP A C 1
ATOM 2151 O O . ASP A 1 279 ? -7.008 -32.062 -10.414 1 97.06 279 ASP A O 1
ATOM 2155 N N . ARG A 1 280 ? -7.043 -34.062 -9.492 1 95.69 280 ARG A N 1
ATOM 2156 C CA . ARG A 1 280 ? -5.805 -34.438 -10.156 1 95.69 280 ARG A CA 1
ATOM 2157 C C . ARG A 1 280 ? -5.973 -34.469 -11.672 1 95.69 280 ARG A C 1
ATOM 2159 O O . ARG A 1 280 ? -5.078 -34.062 -12.414 1 95.69 280 ARG A O 1
ATOM 2166 N N . TRP A 1 281 ? -7.062 -34.969 -12.094 1 95.25 281 TRP A N 1
ATOM 2167 C CA . TRP A 1 281 ? -7.352 -35.031 -13.523 1 95.25 281 TRP A CA 1
ATOM 2168 C C . TRP A 1 281 ? -7.445 -33.594 -14.102 1 95.25 281 TRP A C 1
ATOM 2170 O O . TRP A 1 281 ? -6.887 -33.312 -15.164 1 95.25 281 TRP A O 1
ATOM 2180 N N . ASN A 1 282 ? -8.195 -32.781 -13.406 1 94.94 282 ASN A N 1
ATOM 2181 C CA . ASN A 1 282 ? -8.328 -31.391 -13.852 1 94.94 282 ASN A CA 1
ATOM 2182 C C . ASN A 1 282 ? -6.98 -30.688 -13.906 1 94.94 282 ASN A C 1
ATOM 2184 O O . ASN A 1 282 ? -6.719 -29.906 -14.82 1 94.94 282 ASN A O 1
ATOM 2188 N N . LEU A 1 283 ? -6.191 -30.906 -12.914 1 94.5 283 LEU A N 1
ATOM 2189 C CA . LEU A 1 283 ? -4.852 -30.328 -12.867 1 94.5 283 LEU A CA 1
ATOM 2190 C C . LEU A 1 283 ? -4.012 -30.812 -14.047 1 94.5 283 LEU A C 1
ATOM 2192 O O . LEU A 1 283 ? -3.303 -30.016 -14.672 1 94.5 283 LEU A O 1
ATOM 2196 N N . MET A 1 284 ? -4.09 -32.062 -14.367 1 93.06 284 MET A N 1
ATOM 2197 C CA . MET A 1 284 ? -3.35 -32.625 -15.492 1 93.06 284 MET A CA 1
ATOM 2198 C C . MET A 1 284 ? -3.799 -32.031 -16.812 1 93.06 284 MET A C 1
ATOM 2200 O O . MET A 1 284 ? -2.975 -31.734 -17.688 1 93.06 284 MET A O 1
ATOM 2204 N N . ALA A 1 285 ? -5.047 -31.891 -16.953 1 93.69 285 ALA A N 1
ATOM 2205 C CA . ALA A 1 285 ? -5.582 -31.25 -18.141 1 93.69 285 ALA A CA 1
ATOM 2206 C C . ALA A 1 285 ? -5.055 -29.828 -18.297 1 93.69 285 ALA A C 1
ATOM 2208 O O . ALA A 1 285 ? -4.691 -29.391 -19.391 1 93.69 285 ALA A O 1
ATOM 2209 N N . SER A 1 286 ? -5.082 -29.125 -17.188 1 92.31 286 SER A N 1
ATOM 2210 C CA . SER A 1 286 ? -4.547 -27.766 -17.172 1 92.31 286 SER A CA 1
ATOM 2211 C C . SER A 1 286 ? -3.074 -27.75 -17.562 1 92.31 286 SER A C 1
ATOM 2213 O O . SER A 1 286 ? -2.635 -26.875 -18.312 1 92.31 286 SER A O 1
ATOM 2215 N N . MET A 1 287 ? -2.314 -28.672 -17.078 1 91.94 287 MET A N 1
ATOM 2216 C CA . MET A 1 287 ? -0.885 -28.781 -17.359 1 91.94 287 MET A CA 1
ATOM 2217 C C . MET A 1 287 ? -0.639 -29.016 -18.844 1 91.94 287 MET A C 1
ATOM 2219 O O . MET A 1 287 ? 0.278 -28.438 -19.438 1 91.94 287 MET A O 1
ATOM 2223 N N . LYS A 1 288 ? -1.416 -29.875 -19.406 1 93.81 288 LYS A N 1
ATOM 2224 C CA . LYS A 1 288 ? -1.294 -30.156 -20.828 1 93.81 288 LYS A CA 1
ATOM 2225 C C . LYS A 1 288 ? -1.576 -28.922 -21.672 1 93.81 288 LYS A C 1
ATOM 2227 O O . LYS A 1 288 ? -0.858 -28.625 -22.625 1 93.81 288 LYS A O 1
ATOM 2232 N N . ASP A 1 289 ? -2.617 -28.266 -21.281 1 92.75 289 ASP A N 1
ATOM 2233 C CA . ASP A 1 289 ? -2.955 -27.031 -21.984 1 92.75 289 ASP A CA 1
ATOM 2234 C C . ASP A 1 289 ? -1.826 -26.016 -21.859 1 92.75 289 ASP A C 1
ATOM 2236 O O . ASP A 1 289 ? -1.456 -25.375 -22.844 1 92.75 289 ASP A O 1
ATOM 2240 N N . PHE A 1 290 ? -1.36 -25.844 -20.641 1 91.81 290 PHE A N 1
ATOM 2241 C CA . PHE A 1 290 ? -0.234 -24.953 -20.375 1 91.81 290 PHE A CA 1
ATOM 2242 C C . PHE A 1 290 ? 0.948 -25.312 -21.281 1 91.81 290 PHE A C 1
ATOM 2244 O O . PHE A 1 290 ? 1.521 -24.438 -21.922 1 91.81 290 PHE A O 1
ATOM 2251 N N . TYR A 1 291 ? 1.294 -26.531 -21.281 1 94.38 291 TYR A N 1
ATOM 2252 C CA . TYR A 1 291 ? 2.438 -27.016 -22.047 1 94.38 291 TYR A CA 1
ATOM 2253 C C . TYR A 1 291 ? 2.289 -26.672 -23.516 1 94.38 291 TYR A C 1
ATOM 2255 O O . TYR A 1 291 ? 3.229 -26.172 -24.141 1 94.38 291 TYR A O 1
ATOM 2263 N N . ASN A 1 292 ? 1.158 -26.87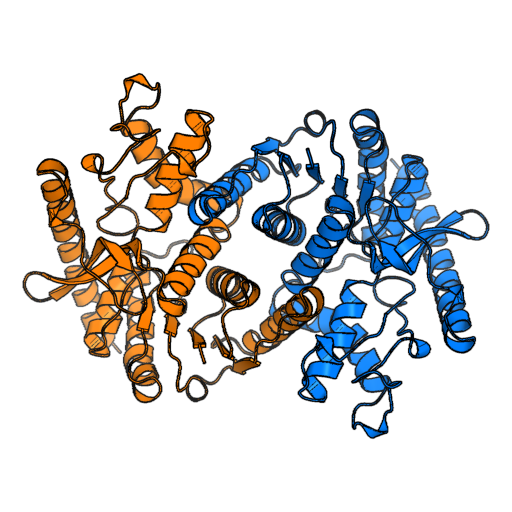5 -24.078 1 94.94 292 ASN A N 1
ATOM 2264 C CA . ASN A 1 292 ? 0.916 -26.625 -25.5 1 94.94 292 ASN A CA 1
ATOM 2265 C C . ASN A 1 292 ? 1.07 -25.141 -25.844 1 94.94 292 ASN A C 1
ATOM 2267 O O . ASN A 1 292 ? 1.708 -24.797 -26.828 1 94.94 292 ASN A O 1
ATOM 2271 N N . VAL A 1 293 ? 0.487 -24.375 -24.984 1 93.62 293 VAL A N 1
ATOM 2272 C CA . VAL A 1 293 ? 0.562 -22.938 -25.219 1 93.62 293 VAL A CA 1
ATOM 2273 C C . VAL A 1 293 ? 2.002 -22.469 -25.047 1 93.62 293 VAL A C 1
ATOM 2275 O O . VAL A 1 293 ? 2.494 -21.656 -25.844 1 93.62 293 VAL A O 1
ATOM 2278 N N . TYR A 1 294 ? 2.621 -22.953 -24.016 1 95.06 294 TYR A N 1
ATOM 2279 C CA . TYR A 1 294 ? 4.008 -22.594 -23.734 1 95.06 294 TYR A CA 1
ATOM 2280 C C . TYR A 1 294 ? 4.918 -23 -24.891 1 95.06 294 TYR A C 1
ATOM 2282 O O . TYR A 1 294 ? 5.75 -22.203 -25.344 1 95.06 294 TYR A O 1
ATOM 2290 N N . LYS A 1 295 ? 4.75 -24.156 -25.391 1 95.06 295 LYS A N 1
ATOM 2291 C CA . LYS A 1 295 ? 5.555 -24.672 -26.5 1 95.06 295 LYS A CA 1
ATOM 2292 C C . LYS A 1 295 ? 5.371 -23.828 -27.75 1 95.06 295 LYS A C 1
ATOM 2294 O O . LYS A 1 295 ? 6.34 -23.531 -28.453 1 95.06 295 LYS A O 1
ATOM 2299 N N . GLU A 1 296 ? 4.191 -23.484 -27.984 1 95.12 296 GLU A N 1
ATOM 2300 C CA . GLU A 1 296 ? 3.898 -22.625 -29.141 1 95.12 296 GLU A CA 1
ATOM 2301 C C . GLU A 1 296 ? 4.574 -21.266 -28.984 1 95.12 296 GLU A C 1
ATOM 2303 O O . GLU A 1 296 ? 5.145 -20.75 -29.953 1 95.12 296 GLU A O 1
ATOM 2308 N N . ASN A 1 297 ? 4.461 -20.703 -27.797 1 95.31 297 ASN A N 1
ATOM 2309 C CA . ASN A 1 297 ? 5.066 -19.406 -27.531 1 95.31 297 ASN A CA 1
ATOM 2310 C C . ASN A 1 297 ? 6.586 -19.469 -27.641 1 95.31 297 ASN A C 1
ATOM 2312 O O . ASN A 1 297 ? 7.215 -18.5 -28.094 1 95.31 297 ASN A O 1
ATOM 2316 N N . LEU A 1 298 ? 7.191 -20.562 -27.234 1 95.31 298 LEU A N 1
ATOM 2317 C CA . LEU A 1 298 ? 8.633 -20.734 -27.344 1 95.31 298 LEU A CA 1
ATOM 2318 C C . LEU A 1 298 ? 9.078 -20.734 -28.797 1 95.31 298 LEU A C 1
ATOM 2320 O O . LEU A 1 298 ? 10.141 -20.203 -29.125 1 95.31 298 LEU A O 1
ATOM 2324 N N . LYS A 1 299 ? 8.289 -21.344 -29.578 1 94.25 299 LYS A N 1
ATOM 2325 C CA . LYS A 1 299 ? 8.586 -21.344 -31 1 94.25 299 LYS A CA 1
ATOM 2326 C C . LYS A 1 299 ? 8.609 -19.922 -31.562 1 94.25 299 LYS A C 1
ATOM 2328 O O . LYS A 1 299 ? 9.477 -19.578 -32.375 1 94.25 299 LYS A O 1
ATOM 2333 N N . HIS A 1 300 ? 7.672 -19.188 -31.172 1 93.75 300 HIS A N 1
ATOM 2334 C CA . HIS A 1 300 ? 7.617 -17.812 -31.625 1 93.75 300 HIS A CA 1
ATOM 2335 C C . HIS A 1 300 ? 8.805 -17.016 -31.094 1 93.75 300 HIS A C 1
ATOM 2337 O O . HIS A 1 300 ? 9.312 -16.109 -31.766 1 93.75 300 HIS A O 1
ATOM 2343 N N . LEU A 1 301 ? 9.156 -17.25 -29.812 1 94.12 301 LEU A N 1
ATOM 2344 C CA . LEU A 1 301 ? 10.312 -16.609 -29.203 1 94.12 301 LEU A CA 1
ATOM 2345 C C . LEU A 1 301 ? 11.578 -16.906 -30 1 94.12 301 LEU A C 1
ATOM 2347 O O . LEU A 1 301 ? 12.367 -16 -30.297 1 94.12 301 LEU A O 1
ATOM 2351 N N . GLU A 1 302 ? 11.758 -18.141 -30.375 1 93 302 GLU A N 1
ATOM 2352 C CA . GLU A 1 302 ? 12.93 -18.562 -31.125 1 93 302 GLU A CA 1
ATOM 2353 C C . GLU A 1 302 ? 12.977 -17.875 -32.5 1 93 302 GLU A C 1
ATOM 2355 O O . GLU A 1 302 ? 14.039 -17.453 -32.938 1 93 302 GLU A O 1
ATOM 2360 N N . THR A 1 303 ? 11.859 -17.797 -33.125 1 91.5 303 THR A N 1
ATOM 2361 C CA . THR A 1 303 ? 11.773 -17.125 -34.406 1 91.5 303 THR A CA 1
ATOM 2362 C C . THR A 1 303 ? 12.109 -15.641 -34.281 1 91.5 303 THR A C 1
ATOM 2364 O O . THR A 1 303 ? 12.773 -15.07 -35.125 1 91.5 303 THR A O 1
ATOM 2367 N N . SER A 1 304 ? 11.617 -15.109 -33.219 1 88.88 304 SER A N 1
ATOM 2368 C CA . SER A 1 304 ? 11.844 -13.688 -33 1 88.88 304 SER A CA 1
ATOM 2369 C C . SER A 1 304 ? 13.312 -13.398 -32.719 1 88.88 304 SER A C 1
ATOM 2371 O O . SER A 1 304 ? 13.828 -12.352 -33.125 1 88.88 304 SER A O 1
ATOM 2373 N N . ILE A 1 305 ? 14 -14.281 -32 1 89.56 305 ILE A N 1
ATOM 2374 C CA . ILE A 1 305 ? 15.406 -14.109 -31.656 1 89.56 305 ILE A CA 1
ATOM 2375 C C . ILE A 1 305 ? 16.266 -14.273 -32.906 1 89.56 305 ILE A C 1
ATOM 2377 O O . ILE A 1 305 ? 17.234 -13.547 -33.125 1 89.56 305 ILE A O 1
ATOM 2381 N N . GLN A 1 306 ? 15.734 -15.188 -33.719 1 86.19 306 GLN A N 1
ATOM 2382 C CA . GLN A 1 306 ? 16.469 -15.414 -34.969 1 86.19 306 GLN A CA 1
ATOM 2383 C C . GLN A 1 306 ? 16.297 -14.25 -35.938 1 86.19 306 GLN A C 1
ATOM 2385 O O . GLN A 1 306 ? 17.156 -14 -36.781 1 86.19 306 GLN A O 1
ATOM 2390 N N . ALA A 1 307 ? 15.242 -13.617 -35.938 1 77.88 307 ALA A N 1
ATOM 2391 C CA . ALA A 1 307 ? 14.945 -12.5 -36.812 1 77.88 307 ALA A CA 1
ATOM 2392 C C . ALA A 1 307 ? 15.711 -11.25 -36.406 1 77.88 307 ALA A C 1
ATOM 2394 O O . ALA A 1 307 ? 15.812 -10.289 -37.188 1 77.88 307 ALA A O 1
ATOM 2395 N N . GLN A 1 308 ? 16.344 -11.203 -35.156 1 69.94 308 GLN A N 1
ATOM 2396 C CA . GLN A 1 308 ? 17.109 -10.047 -34.719 1 69.94 308 GLN A CA 1
ATOM 2397 C C . GLN A 1 308 ? 18.609 -10.258 -34.906 1 69.94 308 GLN A C 1
ATOM 2399 O O . GLN A 1 308 ? 19.344 -9.305 -35.156 1 69.94 308 GLN A O 1
ATOM 2404 N N . MET B 1 1 ? -15.742 -1.199 19.812 1 80.06 1 MET B N 1
ATOM 2405 C CA . MET B 1 1 ? -15.672 -1.454 18.375 1 80.06 1 MET B CA 1
ATOM 2406 C C . MET B 1 1 ? -15.219 -0.207 17.625 1 80.06 1 MET B C 1
ATOM 2408 O O . MET B 1 1 ? -15.719 0.89 17.875 1 80.06 1 MET B O 1
ATOM 2412 N N . THR B 1 2 ? -14.117 -0.288 16.875 1 94.56 2 THR B N 1
ATOM 2413 C CA . THR B 1 2 ? -13.602 0.866 16.141 1 94.56 2 THR B CA 1
ATOM 2414 C C . THR B 1 2 ? -14.156 0.896 14.719 1 94.56 2 THR B C 1
ATOM 2416 O O . THR B 1 2 ? -13.938 -0.032 13.938 1 94.56 2 THR B O 1
ATOM 2419 N N . LYS B 1 3 ? -14.984 1.882 14.445 1 98 3 LYS B N 1
ATOM 2420 C CA . LYS B 1 3 ? -15.602 2.096 13.141 1 98 3 LYS B CA 1
ATOM 2421 C C . LYS B 1 3 ? -14.977 3.293 12.43 1 98 3 LYS B C 1
ATOM 2423 O O . LYS B 1 3 ? -14.992 4.41 12.953 1 98 3 LYS B O 1
ATOM 2428 N N . ILE B 1 4 ? -14.422 3.076 11.195 1 98.88 4 ILE B N 1
ATOM 2429 C CA . ILE B 1 4 ? -13.703 4.125 10.492 1 98.88 4 ILE B CA 1
ATOM 2430 C C . ILE B 1 4 ? -14.297 4.312 9.094 1 98.88 4 ILE B C 1
ATOM 2432 O O . ILE B 1 4 ? -14.555 3.334 8.391 1 98.88 4 ILE B O 1
ATOM 2436 N N . ALA B 1 5 ? -14.562 5.504 8.719 1 98.94 5 ALA B N 1
ATOM 2437 C CA . ALA B 1 5 ? -15.07 5.824 7.383 1 98.94 5 ALA B CA 1
ATOM 2438 C C . ALA B 1 5 ? -14.016 6.566 6.562 1 98.94 5 ALA B C 1
ATOM 2440 O O . ALA B 1 5 ? -13.375 7.496 7.062 1 98.94 5 ALA B O 1
ATOM 2441 N N . PHE B 1 6 ? -13.828 6.109 5.367 1 98.94 6 PHE B N 1
ATOM 2442 C CA . PHE B 1 6 ? -12.969 6.793 4.406 1 98.94 6 PHE B CA 1
ATOM 2443 C C . PHE B 1 6 ? -13.805 7.453 3.314 1 98.94 6 PHE B C 1
ATOM 2445 O O . PHE B 1 6 ? -14.5 6.77 2.553 1 98.94 6 PHE B O 1
ATOM 2452 N N . ILE B 1 7 ? -13.758 8.781 3.266 1 98.94 7 ILE B N 1
ATOM 2453 C CA . ILE B 1 7 ? -14.508 9.57 2.297 1 98.94 7 ILE B CA 1
ATOM 2454 C C . ILE B 1 7 ? -13.602 9.961 1.135 1 98.94 7 ILE B C 1
ATOM 2456 O O . ILE B 1 7 ? -12.891 10.977 1.204 1 98.94 7 ILE B O 1
ATOM 2460 N N . GLY B 1 8 ? -13.703 9.297 0.049 1 98.56 8 GLY B N 1
ATOM 2461 C CA . GLY B 1 8 ? -12.781 9.406 -1.069 1 98.56 8 GLY B CA 1
ATOM 2462 C C . GLY B 1 8 ? -11.727 8.312 -1.081 1 98.56 8 GLY B C 1
ATOM 2463 O O . GLY B 1 8 ? -10.953 8.18 -0.129 1 98.56 8 GLY B O 1
ATOM 2464 N N . VAL B 1 9 ? -11.703 7.535 -2.193 1 97.88 9 VAL B N 1
ATOM 2465 C CA . VAL B 1 9 ? -10.711 6.473 -2.287 1 97.88 9 VAL B CA 1
ATOM 2466 C C . VAL B 1 9 ? -9.969 6.57 -3.619 1 97.88 9 VAL B C 1
ATOM 2468 O O . VAL B 1 9 ? -9.859 5.582 -4.348 1 97.88 9 VAL B O 1
ATOM 2471 N N . GLY B 1 10 ? -9.516 7.875 -3.904 1 95.62 10 GLY B N 1
ATOM 2472 C CA . GLY B 1 10 ? -8.484 8.008 -4.922 1 95.62 10 GLY B CA 1
ATOM 2473 C C . GLY B 1 10 ? -7.18 7.34 -4.543 1 95.62 10 GLY B C 1
ATOM 2474 O O . GLY B 1 10 ? -7.16 6.438 -3.705 1 95.62 10 GLY B O 1
ATOM 2475 N N . LYS B 1 11 ? -6.082 7.727 -5.125 1 93.88 11 LYS B N 1
ATOM 2476 C CA . LYS B 1 11 ? -4.801 7.059 -4.914 1 93.88 11 LYS B CA 1
ATOM 2477 C C . LYS B 1 11 ? -4.383 7.125 -3.445 1 93.88 11 LYS B C 1
ATOM 2479 O O . LYS B 1 11 ? -4.113 6.094 -2.826 1 93.88 11 LYS B O 1
ATOM 2484 N N . ILE B 1 12 ? -4.375 8.32 -2.898 1 96.56 12 ILE B N 1
ATOM 2485 C CA . ILE B 1 12 ? -3.93 8.484 -1.52 1 96.56 12 ILE B CA 1
ATOM 2486 C C . ILE B 1 12 ? -4.965 7.891 -0.569 1 96.56 12 ILE B C 1
ATOM 2488 O O . ILE B 1 12 ? -4.609 7.273 0.439 1 96.56 12 ILE B O 1
ATOM 2492 N N . GLY B 1 13 ? -6.277 8.109 -0.845 1 98.25 13 GLY B N 1
ATOM 2493 C CA . GLY B 1 13 ? -7.332 7.535 -0.024 1 98.25 13 GLY B CA 1
ATOM 2494 C C . GLY B 1 13 ? -7.266 6.023 0.062 1 98.25 13 GLY B C 1
ATOM 2495 O O . GLY B 1 13 ? -7.41 5.449 1.145 1 98.25 13 GLY B O 1
ATOM 2496 N N . GLN B 1 14 ? -7.012 5.395 -1.068 1 98.56 14 GLN B N 1
ATOM 2497 C CA . GLN B 1 14 ? -6.871 3.941 -1.091 1 98.56 14 GLN B CA 1
ATOM 2498 C C . GLN B 1 14 ? -5.691 3.488 -0.236 1 98.56 14 GLN B C 1
ATOM 2500 O O . GLN B 1 14 ? -5.809 2.531 0.532 1 98.56 14 GLN B O 1
ATOM 2505 N N . THR B 1 15 ? -4.582 4.18 -0.392 1 98.56 15 THR B N 1
ATOM 2506 C CA . THR B 1 15 ? -3.367 3.785 0.314 1 98.56 15 THR B CA 1
ATOM 2507 C C . THR B 1 15 ? -3.547 3.928 1.822 1 98.56 15 THR B C 1
ATOM 2509 O O . THR B 1 15 ? -3.145 3.049 2.586 1 98.56 15 THR B O 1
ATOM 2512 N N . ILE B 1 16 ? -4.18 5 2.271 1 98.81 16 ILE B N 1
ATOM 2513 C CA . ILE B 1 16 ? -4.438 5.219 3.691 1 98.81 16 ILE B CA 1
ATOM 2514 C C . ILE B 1 16 ? -5.375 4.137 4.219 1 98.81 16 ILE B C 1
ATOM 2516 O O . ILE B 1 16 ? -5.098 3.516 5.25 1 98.81 16 ILE B O 1
ATOM 2520 N N . ALA B 1 17 ? -6.48 3.945 3.514 1 98.88 17 ALA B N 1
ATOM 2521 C CA . ALA B 1 17 ? -7.453 2.938 3.93 1 98.88 17 ALA B CA 1
ATOM 2522 C C . ALA B 1 17 ? -6.812 1.556 4.012 1 98.88 17 ALA B C 1
ATOM 2524 O O . ALA B 1 17 ? -6.988 0.84 5 1 98.88 17 ALA B O 1
ATOM 2525 N N . PHE B 1 18 ? -6.082 1.242 2.98 1 98.81 18 PHE B N 1
ATOM 2526 C CA . PHE B 1 18 ? -5.41 -0.049 2.92 1 98.81 18 PHE B CA 1
ATOM 2527 C C . PHE B 1 18 ? -4.496 -0.241 4.125 1 98.81 18 PHE B C 1
ATOM 2529 O O . PHE B 1 18 ? -4.59 -1.248 4.828 1 98.81 18 PHE B O 1
ATOM 2536 N N . ASN B 1 19 ? -3.568 0.703 4.348 1 98.62 19 ASN B N 1
ATOM 2537 C CA . ASN B 1 19 ? -2.648 0.605 5.477 1 98.62 19 ASN B CA 1
ATOM 2538 C C . ASN B 1 19 ? -3.396 0.478 6.801 1 98.62 19 ASN B C 1
ATOM 2540 O O . ASN B 1 19 ? -3.02 -0.324 7.656 1 98.62 19 ASN B O 1
ATOM 2544 N N . THR B 1 20 ? -4.434 1.28 6.973 1 98.69 20 THR B N 1
ATOM 2545 C CA . THR B 1 20 ? -5.227 1.278 8.195 1 98.69 20 THR B CA 1
ATOM 2546 C C . THR B 1 20 ? -5.883 -0.082 8.414 1 98.69 20 THR B C 1
ATOM 2548 O O . THR B 1 20 ? -5.801 -0.648 9.508 1 98.69 20 THR B O 1
ATOM 2551 N N . ILE B 1 21 ? -6.473 -0.62 7.371 1 98.31 21 ILE B N 1
ATOM 2552 C CA . ILE B 1 21 ? -7.211 -1.876 7.438 1 98.31 21 ILE B CA 1
ATOM 2553 C C . ILE B 1 21 ? -6.246 -3.027 7.719 1 98.31 21 ILE B C 1
ATOM 2555 O O . ILE B 1 21 ? -6.527 -3.887 8.555 1 98.31 21 ILE B O 1
ATOM 2559 N N . MET B 1 22 ? -5.098 -3.023 7.086 1 97.56 22 MET B N 1
ATOM 2560 C CA . MET B 1 22 ? -4.141 -4.117 7.207 1 97.56 22 MET B CA 1
ATOM 2561 C C . MET B 1 22 ? -3.494 -4.125 8.586 1 97.56 22 MET B C 1
ATOM 2563 O O . MET B 1 22 ? -2.92 -5.137 9.008 1 97.56 22 MET B O 1
ATOM 2567 N N . ASP B 1 23 ? -3.555 -2.994 9.273 1 96.12 23 ASP B N 1
ATOM 2568 C CA . ASP B 1 23 ? -2.992 -2.924 10.617 1 96.12 23 ASP B CA 1
ATOM 2569 C C . ASP B 1 23 ? -3.832 -3.727 11.609 1 96.12 23 ASP B C 1
ATOM 2571 O O . ASP B 1 23 ? -3.371 -4.047 12.703 1 96.12 23 ASP B O 1
ATOM 2575 N N . GLY B 1 24 ? -5.172 -3.988 11.344 1 95.38 24 GLY B N 1
ATOM 2576 C CA . GLY B 1 24 ? -5.93 -5.055 11.977 1 95.38 24 GLY B CA 1
ATOM 2577 C C . GLY B 1 24 ? -6.66 -4.605 13.227 1 95.38 24 GLY B C 1
ATOM 2578 O O . GLY B 1 24 ? -7.059 -5.43 14.055 1 95.38 24 GLY B O 1
ATOM 2579 N N . TYR B 1 25 ? -6.773 -3.236 13.43 1 96.62 25 TYR B N 1
ATOM 2580 C CA . TYR B 1 25 ? -7.418 -2.797 14.664 1 96.62 25 TYR B CA 1
ATOM 2581 C C . TYR B 1 25 ? -8.836 -2.301 14.391 1 96.62 25 TYR B C 1
ATOM 2583 O O . TYR B 1 25 ? -9.609 -2.092 15.328 1 96.62 25 TYR B O 1
ATOM 2591 N N . ALA B 1 26 ? -9.188 -2.066 13.109 1 97.12 26 ALA B N 1
ATOM 2592 C CA . ALA B 1 26 ? -10.523 -1.594 12.766 1 97.12 26 ALA B CA 1
ATOM 2593 C C . ALA B 1 26 ? -11.516 -2.75 12.719 1 97.12 26 ALA B C 1
ATOM 2595 O O . ALA B 1 26 ? -11.219 -3.809 12.156 1 97.12 26 ALA B O 1
ATOM 2596 N N . ASP B 1 27 ? -12.648 -2.576 13.289 1 97.44 27 ASP B N 1
ATOM 2597 C CA . ASP B 1 27 ? -13.703 -3.588 13.25 1 97.44 27 ASP B CA 1
ATOM 2598 C C . ASP B 1 27 ? -14.562 -3.434 11.992 1 97.44 27 ASP B C 1
ATOM 2600 O O . ASP B 1 27 ? -14.891 -4.422 11.336 1 97.44 27 ASP B O 1
ATOM 2604 N N . GLU B 1 28 ? -14.953 -2.246 11.742 1 98.12 28 GLU B N 1
ATOM 2605 C CA . GLU B 1 28 ? -15.766 -1.911 10.578 1 98.12 28 GLU B CA 1
ATOM 2606 C C . GLU B 1 28 ? -15.195 -0.715 9.828 1 98.12 28 GLU B C 1
ATOM 2608 O O . GLU B 1 28 ? -14.789 0.275 10.445 1 98.12 28 GLU B O 1
ATOM 2613 N N . VAL B 1 29 ? -15.086 -0.888 8.547 1 98.75 29 VAL B N 1
ATOM 2614 C CA . VAL B 1 29 ? -14.57 0.184 7.703 1 98.75 29 VAL B CA 1
ATOM 2615 C C . VAL B 1 29 ? -15.578 0.495 6.598 1 98.75 29 VAL B C 1
ATOM 2617 O O . VAL B 1 29 ? -16.062 -0.413 5.918 1 98.75 29 VAL B O 1
ATOM 2620 N N . MET B 1 30 ? -15.945 1.741 6.477 1 98.81 30 MET B N 1
ATOM 2621 C CA . MET B 1 30 ? -16.797 2.209 5.391 1 98.81 30 MET B CA 1
ATOM 2622 C C . MET B 1 30 ? -15.984 2.969 4.348 1 98.81 30 MET B C 1
ATOM 2624 O O . MET B 1 30 ? -15.18 3.838 4.695 1 98.81 30 MET B O 1
ATOM 2628 N N . ILE B 1 31 ? -16.172 2.525 3.109 1 98.81 31 ILE B N 1
ATOM 2629 C CA . ILE B 1 31 ? -15.445 3.125 1.992 1 98.81 31 ILE B CA 1
ATOM 2630 C C . ILE B 1 31 ? -16.438 3.803 1.045 1 98.81 31 ILE B C 1
ATOM 2632 O O . ILE B 1 31 ? -17.297 3.143 0.462 1 98.81 31 ILE B O 1
ATOM 2636 N N . TYR B 1 32 ? -16.234 5.117 0.886 1 98.88 32 TYR B N 1
ATOM 2637 C CA . TYR B 1 32 ? -17.141 5.891 0.033 1 98.88 32 TYR B CA 1
ATOM 2638 C C . TYR B 1 32 ? -16.359 6.613 -1.061 1 98.88 32 TYR B C 1
ATOM 2640 O O . TYR B 1 32 ? -15.273 7.141 -0.813 1 98.88 32 TYR B O 1
ATOM 2648 N N . ASP B 1 33 ? -16.859 6.594 -2.221 1 98.81 33 ASP B N 1
ATOM 2649 C CA . ASP B 1 33 ? -16.422 7.445 -3.326 1 98.81 33 ASP B CA 1
ATOM 2650 C C . ASP B 1 33 ? -17.594 7.738 -4.277 1 98.81 33 ASP B C 1
ATOM 2652 O O . ASP B 1 33 ? -18.484 6.914 -4.438 1 98.81 33 ASP B O 1
ATOM 2656 N N . ILE B 1 34 ? -17.516 8.906 -4.871 1 98 34 ILE B N 1
ATOM 2657 C CA . ILE B 1 34 ? -18.594 9.289 -5.766 1 98 34 ILE B CA 1
ATOM 2658 C C . ILE B 1 34 ? -18.484 8.531 -7.082 1 98 34 ILE B C 1
ATOM 2660 O O . ILE B 1 34 ? -19.453 8.414 -7.832 1 98 34 ILE B O 1
ATOM 2664 N N . ILE B 1 35 ? -17.266 8.125 -7.441 1 98.06 35 ILE B N 1
ATOM 2665 C CA . ILE B 1 35 ? -17.047 7.43 -8.703 1 98.06 35 ILE B CA 1
ATOM 2666 C C . ILE B 1 35 ? -17.734 6.07 -8.672 1 98.06 35 ILE B C 1
ATOM 2668 O O . ILE B 1 35 ? -17.438 5.23 -7.824 1 98.06 35 ILE B O 1
ATOM 2672 N N . PRO B 1 36 ? -18.594 5.844 -9.68 1 98.19 36 PRO B N 1
ATOM 2673 C CA . PRO B 1 36 ? -19.359 4.59 -9.688 1 98.19 36 PRO B CA 1
ATOM 2674 C C . PRO B 1 36 ? -18.453 3.355 -9.727 1 98.19 36 PRO B C 1
ATOM 2676 O O . PRO B 1 36 ? -17.469 3.34 -10.461 1 98.19 36 PRO B O 1
ATOM 2679 N N . GLU B 1 37 ? -18.75 2.291 -8.898 1 98.56 37 GLU B N 1
ATOM 2680 C CA . GLU B 1 37 ? -18.125 0.968 -8.859 1 98.56 37 GLU B CA 1
ATOM 2681 C C . GLU B 1 37 ? -16.781 1.012 -8.148 1 98.56 37 GLU B C 1
ATOM 2683 O O . GLU B 1 37 ? -16.266 -0.022 -7.723 1 98.56 37 GLU B O 1
ATOM 2688 N N . LEU B 1 38 ? -16.172 2.166 -8.016 1 98.69 38 LEU B N 1
ATOM 2689 C CA . LEU B 1 38 ? -14.82 2.262 -7.488 1 98.69 38 LEU B CA 1
ATOM 2690 C C . LEU B 1 38 ? -14.75 1.712 -6.066 1 98.69 38 LEU B C 1
ATOM 2692 O O . LEU B 1 38 ? -13.906 0.867 -5.766 1 98.69 38 LEU B O 1
ATOM 2696 N N . PRO B 1 39 ? -15.672 2.135 -5.137 1 98.81 39 PRO B N 1
ATOM 2697 C CA . PRO B 1 39 ? -15.586 1.575 -3.787 1 98.81 39 PRO B CA 1
ATOM 2698 C C . PRO B 1 39 ? -15.742 0.057 -3.766 1 98.81 39 PRO B C 1
ATOM 2700 O O . PRO B 1 39 ? -15.039 -0.63 -3.021 1 98.81 39 PRO B O 1
ATOM 2703 N N . GLU B 1 40 ? -16.594 -0.43 -4.574 1 98.75 40 GLU B N 1
ATOM 2704 C CA . GLU B 1 40 ? -16.859 -1.865 -4.594 1 98.75 40 GLU B CA 1
ATOM 2705 C C . GLU B 1 40 ? -15.648 -2.643 -5.109 1 98.75 40 GLU B C 1
ATOM 2707 O O . GLU B 1 40 ? -15.281 -3.68 -4.551 1 98.75 40 GLU B O 1
ATOM 2712 N N . LYS B 1 41 ? -15.078 -2.203 -6.246 1 98.81 41 LYS B N 1
ATOM 2713 C CA . LYS B 1 41 ? -13.914 -2.895 -6.793 1 98.81 41 LYS B CA 1
ATOM 2714 C C . LYS B 1 41 ? -12.727 -2.814 -5.836 1 98.81 41 LYS B C 1
ATOM 2716 O O . LYS B 1 41 ? -11.977 -3.777 -5.691 1 98.81 41 LYS B O 1
ATOM 2721 N N . PHE B 1 42 ? -12.594 -1.676 -5.172 1 98.81 42 PHE B N 1
ATOM 2722 C CA . PHE B 1 42 ? -11.562 -1.54 -4.156 1 98.81 42 PHE B CA 1
ATOM 2723 C C . PHE B 1 42 ? -11.812 -2.492 -2.992 1 98.81 42 PHE B C 1
ATOM 2725 O O . PHE B 1 42 ? -10.875 -3.078 -2.447 1 98.81 42 PHE B O 1
ATOM 2732 N N . GLU B 1 43 ? -13.031 -2.648 -2.607 1 98.75 43 GLU B N 1
ATOM 2733 C CA . GLU B 1 43 ? -13.375 -3.596 -1.551 1 98.75 43 GLU B CA 1
ATOM 2734 C C . GLU B 1 43 ? -12.922 -5.008 -1.907 1 98.75 43 GLU B C 1
ATOM 2736 O O . GLU B 1 43 ? -12.43 -5.742 -1.049 1 98.75 43 GLU B O 1
ATOM 2741 N N . HIS B 1 44 ? -13.156 -5.41 -3.178 1 98.69 44 HIS B N 1
ATOM 2742 C CA . HIS B 1 44 ? -12.703 -6.734 -3.59 1 98.69 44 HIS B CA 1
ATOM 2743 C C . HIS B 1 44 ? -11.203 -6.891 -3.375 1 98.69 44 HIS B C 1
ATOM 2745 O O . HIS B 1 44 ? -10.75 -7.914 -2.854 1 98.69 44 HIS B O 1
ATOM 2751 N N . GLU B 1 45 ? -10.43 -5.887 -3.748 1 98.62 45 GLU B N 1
ATOM 2752 C CA . GLU B 1 45 ? -8.984 -5.891 -3.52 1 98.62 45 GLU B CA 1
ATOM 2753 C C . GLU B 1 45 ? -8.664 -6.051 -2.037 1 98.62 45 GLU B C 1
ATOM 2755 O O . GLU B 1 45 ? -7.785 -6.836 -1.67 1 98.62 45 GLU B O 1
ATOM 2760 N N . LEU B 1 46 ? -9.383 -5.332 -1.25 1 98.75 46 LEU B N 1
ATOM 2761 C CA . LEU B 1 46 ? -9.141 -5.375 0.189 1 98.75 46 LEU B CA 1
ATOM 2762 C C . LEU B 1 46 ? -9.461 -6.758 0.749 1 98.75 46 LEU B C 1
ATOM 2764 O O . LEU B 1 46 ? -8.719 -7.285 1.579 1 98.75 46 LEU B O 1
ATOM 2768 N N . ARG B 1 47 ? -10.547 -7.332 0.325 1 98.56 47 ARG B N 1
ATOM 2769 C CA . ARG B 1 47 ? -10.945 -8.648 0.819 1 98.56 47 ARG B CA 1
ATOM 2770 C C . ARG B 1 47 ? -9.922 -9.711 0.434 1 98.56 47 ARG B C 1
ATOM 2772 O O . ARG B 1 47 ? -9.672 -10.641 1.201 1 98.56 47 ARG B O 1
ATOM 2779 N N . HIS B 1 48 ? -9.383 -9.609 -0.785 1 98.75 48 HIS B N 1
ATOM 2780 C CA . HIS B 1 48 ? -8.32 -10.516 -1.187 1 98.75 48 HIS B CA 1
ATOM 2781 C C . HIS B 1 48 ? -7.109 -10.391 -0.266 1 98.75 48 HIS B C 1
ATOM 2783 O O . HIS B 1 48 ? -6.539 -11.398 0.158 1 98.75 48 HIS B O 1
ATOM 2789 N N . ALA B 1 49 ? -6.742 -9.172 0.036 1 98.62 49 ALA B N 1
ATOM 2790 C CA . ALA B 1 49 ? -5.625 -8.906 0.939 1 98.62 49 ALA B CA 1
ATOM 2791 C C . ALA B 1 49 ? -5.91 -9.453 2.336 1 98.62 49 ALA B C 1
ATOM 2793 O O . ALA B 1 49 ? -5.059 -10.109 2.941 1 98.62 49 ALA B O 1
ATOM 2794 N N . LEU B 1 50 ? -7.117 -9.164 2.814 1 98.25 50 LEU B N 1
ATOM 2795 C CA . LEU B 1 50 ? -7.523 -9.609 4.141 1 98.25 50 LEU B CA 1
ATOM 2796 C C . LEU B 1 50 ? -7.488 -11.133 4.234 1 98.25 50 LEU B C 1
ATOM 2798 O O . LEU B 1 50 ? -7.141 -11.688 5.281 1 98.25 50 LEU B O 1
ATOM 2802 N N . ALA B 1 51 ? -7.848 -11.805 3.17 1 98.19 51 ALA B N 1
ATOM 2803 C CA . ALA B 1 51 ? -7.844 -13.266 3.146 1 98.19 51 ALA B CA 1
ATOM 2804 C C . ALA B 1 51 ? -6.441 -13.812 3.367 1 98.19 51 ALA B C 1
ATOM 2806 O O . ALA B 1 51 ? -6.258 -14.805 4.082 1 98.19 51 ALA B O 1
ATOM 2807 N N . SER B 1 52 ? -5.465 -13.188 2.795 1 97.56 52 SER B N 1
ATOM 2808 C CA . SER B 1 52 ? -4.086 -13.648 2.912 1 97.56 52 SER B CA 1
ATOM 2809 C C . SER B 1 52 ? -3.543 -13.422 4.316 1 97.56 52 SER B C 1
ATOM 2811 O O . SER B 1 52 ? -2.756 -14.219 4.824 1 97.56 52 SER B O 1
ATOM 2813 N N . LYS B 1 53 ? -3.971 -12.359 4.938 1 96.31 53 LYS B N 1
ATOM 2814 C CA . LYS B 1 53 ? -3.479 -12 6.262 1 96.31 53 LYS B CA 1
ATOM 2815 C C . LYS B 1 53 ? -4.32 -12.641 7.359 1 96.31 53 LYS B C 1
ATOM 2817 O O . LYS B 1 53 ? -3.959 -12.602 8.539 1 96.31 53 LYS B O 1
ATOM 2822 N N . ARG B 1 54 ? -5.477 -13.242 6.949 1 94.12 54 ARG B N 1
ATOM 2823 C CA . ARG B 1 54 ? -6.418 -13.859 7.871 1 94.12 54 ARG B CA 1
ATOM 2824 C C . ARG B 1 54 ? -6.941 -12.844 8.883 1 94.12 54 ARG B C 1
ATOM 2826 O O . ARG B 1 54 ? -6.973 -13.125 10.086 1 94.12 54 ARG B O 1
ATOM 2833 N N . LEU B 1 55 ? -7.215 -11.664 8.391 1 93.94 55 LEU B N 1
ATOM 2834 C CA . LEU B 1 55 ? -7.777 -10.586 9.203 1 93.94 55 LEU B CA 1
ATOM 2835 C C . LEU B 1 55 ? -9.281 -10.484 9 1 93.94 55 LEU B C 1
ATOM 2837 O O . LEU B 1 55 ? -9.773 -10.656 7.879 1 93.94 55 LEU B O 1
ATOM 2841 N N . LYS B 1 56 ? -9.93 -10.211 10.062 1 93.12 56 LYS B N 1
ATOM 2842 C CA . LYS B 1 56 ? -11.375 -9.984 10 1 93.12 56 LYS B CA 1
ATOM 2843 C C . LYS B 1 56 ? -11.703 -8.5 10.094 1 93.12 56 LYS B C 1
ATOM 2845 O O . LYS B 1 56 ? -11.352 -7.84 11.07 1 93.12 56 LYS B O 1
ATOM 2850 N N . VAL B 1 57 ? -12.219 -7.902 9.141 1 96 57 VAL B N 1
ATOM 2851 C CA . VAL B 1 57 ? -12.703 -6.527 9.086 1 96 57 VAL B CA 1
ATOM 2852 C C . VAL B 1 57 ? -14.016 -6.473 8.297 1 96 57 VAL B C 1
ATOM 2854 O O . VAL B 1 57 ? -14.125 -7.066 7.223 1 96 57 VAL B O 1
ATOM 2857 N N . GLU B 1 58 ? -15.031 -5.957 8.906 1 96.94 58 GLU B N 1
ATOM 2858 C CA . GLU B 1 58 ? -16.266 -5.73 8.164 1 96.94 58 GLU B CA 1
ATOM 2859 C C . GLU B 1 58 ? -16.141 -4.535 7.227 1 96.94 58 GLU B C 1
ATOM 2861 O O . GLU B 1 58 ? -15.781 -3.436 7.66 1 96.94 58 GLU B O 1
ATOM 2866 N N . LEU B 1 59 ? -16.391 -4.789 5.934 1 98.06 59 LEU B N 1
ATOM 2867 C CA . LEU B 1 59 ? -16.266 -3.727 4.941 1 98.06 59 LEU B CA 1
ATOM 2868 C C . LEU B 1 59 ? -17.609 -3.342 4.363 1 98.06 59 LEU B C 1
ATOM 2870 O O . LEU B 1 59 ? -18.422 -4.215 4.023 1 98.06 59 LEU B O 1
ATOM 2874 N N . LEU B 1 60 ? -17.875 -2.064 4.324 1 97.81 60 LEU B N 1
ATOM 2875 C CA . LEU B 1 60 ? -19 -1.497 3.588 1 97.81 60 LEU B CA 1
ATOM 2876 C C . LEU B 1 60 ? -18.516 -0.541 2.504 1 97.81 60 LEU B C 1
ATOM 2878 O O . LEU B 1 60 ? -17.875 0.468 2.803 1 97.81 60 LEU B O 1
ATOM 2882 N N . SER B 1 61 ? -18.703 -0.92 1.273 1 98.62 61 SER B N 1
ATOM 2883 C CA . SER B 1 61 ? -18.391 -0.039 0.154 1 98.62 61 SER B CA 1
ATOM 2884 C C . SER B 1 61 ? -19.656 0.572 -0.438 1 98.62 61 SER B C 1
ATOM 2886 O O . SER B 1 61 ? -20.688 -0.107 -0.57 1 98.62 61 SER B O 1
ATOM 2888 N N . THR B 1 62 ? -19.594 1.884 -0.745 1 98.75 62 THR B N 1
ATOM 2889 C CA . THR B 1 62 ? -20.828 2.527 -1.172 1 98.75 62 THR B CA 1
ATOM 2890 C C . THR B 1 62 ? -20.531 3.773 -2.002 1 98.75 62 THR B C 1
ATOM 2892 O O . THR B 1 62 ? -19.469 4.387 -1.856 1 98.75 62 THR B O 1
ATOM 2895 N N . ASN B 1 63 ? -21.438 4.066 -2.941 1 98.69 63 ASN B N 1
ATOM 2896 C CA . ASN B 1 63 ? -21.438 5.344 -3.65 1 98.69 63 ASN B CA 1
ATOM 2897 C C . ASN B 1 63 ? -22.453 6.312 -3.062 1 98.69 63 ASN B C 1
ATOM 2899 O O . ASN B 1 63 ? -22.625 7.422 -3.568 1 98.69 63 ASN B O 1
ATOM 2903 N N . ASN B 1 64 ? -23.125 5.91 -1.983 1 98.44 64 ASN B N 1
ATOM 2904 C CA . ASN B 1 64 ? -24.125 6.723 -1.307 1 98.44 64 ASN B CA 1
ATOM 2905 C C . ASN B 1 64 ? -23.625 7.215 0.049 1 98.44 64 ASN B C 1
ATOM 2907 O O . ASN B 1 64 ? -23.484 6.43 0.987 1 98.44 64 ASN B O 1
ATOM 2911 N N . LEU B 1 65 ? -23.484 8.5 0.117 1 98.25 65 LEU B N 1
ATOM 2912 C CA . LEU B 1 65 ? -22.906 9.102 1.313 1 98.25 65 LEU B CA 1
ATOM 2913 C C . LEU B 1 65 ? -23.766 8.828 2.535 1 98.25 65 LEU B C 1
ATOM 2915 O O . LEU B 1 65 ? -23.266 8.75 3.656 1 98.25 65 LEU B O 1
ATOM 2919 N N . ASP B 1 66 ? -25.016 8.602 2.369 1 97.31 66 ASP B N 1
ATOM 2920 C CA . ASP B 1 66 ? -25.969 8.359 3.457 1 97.31 66 ASP B CA 1
ATOM 2921 C C . ASP B 1 66 ? -25.656 7.051 4.172 1 97.31 66 ASP B C 1
ATOM 2923 O O . ASP B 1 66 ? -26.078 6.84 5.309 1 97.31 66 ASP B O 1
ATOM 2927 N N . ASP B 1 67 ? -24.969 6.18 3.516 1 98.06 67 ASP B N 1
ATOM 2928 C CA . ASP B 1 67 ? -24.625 4.887 4.098 1 98.06 67 ASP B CA 1
ATOM 2929 C C . ASP B 1 67 ? -23.531 5.031 5.152 1 98.06 67 ASP B C 1
ATOM 2931 O O . ASP B 1 67 ? -23.312 4.125 5.957 1 98.06 67 ASP B O 1
ATOM 2935 N N . VAL B 1 68 ? -22.812 6.137 5.098 1 98.44 68 VAL B N 1
ATOM 2936 C CA . VAL B 1 68 ? -21.734 6.383 6.043 1 98.44 68 VAL B CA 1
ATOM 2937 C C . VAL B 1 68 ? -22.297 6.926 7.352 1 98.44 68 VAL B C 1
ATOM 2939 O O . VAL B 1 68 ? -22.609 8.117 7.457 1 98.44 68 VAL B O 1
ATOM 2942 N N . ALA B 1 69 ? -22.453 6.09 8.328 1 98.31 69 ALA B N 1
ATOM 2943 C CA . ALA B 1 69 ? -23.094 6.465 9.586 1 98.31 69 ALA B CA 1
ATOM 2944 C C . ALA B 1 69 ? -22.453 5.742 10.766 1 98.31 69 ALA B C 1
ATOM 2946 O O . ALA B 1 69 ? -22.031 4.59 10.641 1 98.31 69 ALA B O 1
ATOM 2947 N N . GLY B 1 70 ? -22.328 6.465 11.852 1 98.06 70 GLY B N 1
ATOM 2948 C CA . GLY B 1 70 ? -21.906 5.859 13.109 1 98.06 70 GLY B CA 1
ATOM 2949 C C . GLY B 1 70 ? -20.406 5.641 13.18 1 98.06 70 GLY B C 1
ATOM 2950 O O . GLY B 1 70 ? -19.938 4.789 13.938 1 98.06 70 GLY B O 1
ATOM 2951 N N . ALA B 1 71 ? -19.641 6.352 12.422 1 98.31 71 ALA B N 1
ATOM 2952 C CA . ALA B 1 71 ? -18.188 6.207 12.445 1 98.31 71 ALA B CA 1
ATOM 2953 C C . ALA B 1 71 ? -17.578 6.875 13.68 1 98.31 71 ALA B C 1
ATOM 2955 O O . ALA B 1 71 ? -18.047 7.93 14.117 1 98.31 71 ALA B O 1
ATOM 2956 N N . ASP B 1 72 ? -16.562 6.23 14.258 1 98.19 72 ASP B N 1
ATOM 2957 C CA . ASP B 1 72 ? -15.773 6.852 15.312 1 98.19 72 ASP B CA 1
ATOM 2958 C C . ASP B 1 72 ? -14.773 7.844 14.734 1 98.19 72 ASP B C 1
ATOM 2960 O O . ASP B 1 72 ? -14.438 8.844 15.375 1 98.19 72 ASP B O 1
ATOM 2964 N N . ILE B 1 73 ? -14.242 7.504 13.594 1 98.69 73 ILE B N 1
ATOM 2965 C CA . ILE B 1 73 ? -13.258 8.312 12.875 1 98.69 73 ILE B CA 1
ATOM 2966 C C . ILE B 1 73 ? -13.688 8.477 11.422 1 98.69 73 ILE B C 1
ATOM 2968 O O . ILE B 1 73 ? -14.078 7.5 10.773 1 98.69 73 ILE B O 1
ATOM 2972 N N . VAL B 1 74 ? -13.703 9.641 10.906 1 98.88 74 VAL B N 1
ATOM 2973 C CA . VAL B 1 74 ? -13.992 9.938 9.508 1 98.88 74 VAL B CA 1
ATOM 2974 C C . VAL B 1 74 ? -12.766 10.586 8.859 1 98.88 74 VAL B C 1
ATOM 2976 O O . VAL B 1 74 ? -12.336 11.664 9.266 1 98.88 74 VAL B O 1
ATOM 2979 N N . VAL B 1 75 ? -12.188 9.914 7.902 1 98.94 75 VAL B N 1
ATOM 2980 C CA . VAL B 1 75 ? -11.031 10.406 7.16 1 98.94 75 VAL B CA 1
ATOM 2981 C C . VAL B 1 75 ? -11.477 10.969 5.812 1 98.94 75 VAL B C 1
ATOM 2983 O O . VAL B 1 75 ? -12.07 10.25 5.004 1 98.94 75 VAL B O 1
ATOM 2986 N N . ILE B 1 76 ? -11.188 12.195 5.57 1 98.88 76 ILE B N 1
ATOM 2987 C CA . ILE B 1 76 ? -11.711 12.867 4.387 1 98.88 76 ILE B CA 1
ATOM 2988 C C . ILE B 1 76 ? -10.578 13.117 3.393 1 98.88 76 ILE B C 1
ATOM 2990 O O . ILE B 1 76 ? -9.703 13.953 3.635 1 98.88 76 ILE B O 1
ATOM 2994 N N . THR B 1 77 ? -10.594 12.383 2.324 1 98.44 77 THR B N 1
ATOM 2995 C CA . THR B 1 77 ? -9.609 12.547 1.259 1 98.44 77 THR B CA 1
ATOM 2996 C C . THR B 1 77 ? -10.281 13 -0.034 1 98.44 77 THR B C 1
ATOM 2998 O O . THR B 1 77 ? -9.609 13.227 -1.043 1 98.44 77 THR B O 1
ATOM 3001 N N . ALA B 1 78 ? -11.586 13.148 0.018 1 98 78 ALA B N 1
ATOM 3002 C CA . ALA B 1 78 ? -12.352 13.539 -1.161 1 98 78 ALA B CA 1
ATOM 3003 C C . ALA B 1 78 ? -11.953 14.938 -1.631 1 98 78 ALA B C 1
ATOM 3005 O O . ALA B 1 78 ? -11.758 15.836 -0.814 1 98 78 ALA B O 1
ATOM 3006 N N . GLY B 1 79 ? -11.859 15.148 -2.844 1 95.44 79 GLY B N 1
ATOM 3007 C CA . GLY B 1 79 ? -11.5 16.406 -3.469 1 95.44 79 GLY B CA 1
ATOM 3008 C C . GLY B 1 79 ? -10.961 16.25 -4.879 1 95.44 79 GLY B C 1
ATOM 3009 O O . GLY B 1 79 ? -10.656 15.133 -5.305 1 95.44 79 GLY B O 1
ATOM 3010 N N . LYS B 1 80 ? -10.914 17.281 -5.57 1 93.31 80 LYS B N 1
ATOM 3011 C CA . LYS B 1 80 ? -10.32 17.297 -6.902 1 93.31 80 LYS B CA 1
ATOM 3012 C C . LYS B 1 80 ? -8.797 17.406 -6.824 1 93.31 80 LYS B C 1
ATOM 3014 O O . LYS B 1 80 ? -8.266 18.203 -6.043 1 93.31 80 LYS B O 1
ATOM 3019 N N . PRO B 1 81 ? -8.164 16.453 -7.562 1 88.25 81 PRO B N 1
ATOM 3020 C CA . PRO B 1 81 ? -6.711 16.625 -7.641 1 88.25 81 PRO B CA 1
ATOM 3021 C C . PRO B 1 81 ? -6.301 17.859 -8.438 1 88.25 81 PRO B C 1
ATOM 3023 O O . PRO B 1 81 ? -7.062 18.328 -9.289 1 88.25 81 PRO B O 1
ATOM 3026 N N . ARG B 1 82 ? -5.141 18.344 -8.008 1 82.06 82 ARG B N 1
ATOM 3027 C CA . ARG B 1 82 ? -4.637 19.469 -8.789 1 82.06 82 ARG B CA 1
ATOM 3028 C C . ARG B 1 82 ? -4.348 19.047 -10.227 1 82.06 82 ARG B C 1
ATOM 3030 O O . ARG B 1 82 ? -3.689 18.031 -10.461 1 82.06 82 ARG B O 1
ATOM 3037 N N . LYS B 1 83 ? -4.875 19.672 -11.172 1 82.19 83 LYS B N 1
ATOM 3038 C CA . LYS B 1 83 ? -4.648 19.422 -12.586 1 82.19 83 LYS B CA 1
ATOM 3039 C C . LYS B 1 83 ? -3.648 20.422 -13.172 1 82.19 83 LYS B C 1
ATOM 3041 O O . LYS B 1 83 ? -3.451 21.516 -12.617 1 82.19 83 LYS B O 1
ATOM 3046 N N . PRO B 1 84 ? -2.947 19.906 -14.219 1 82 84 PRO B N 1
ATOM 3047 C CA . PRO B 1 84 ? -2.055 20.875 -14.867 1 82 84 PRO B CA 1
ATOM 3048 C C . PRO B 1 84 ? -2.76 22.188 -15.227 1 82 84 PRO B C 1
ATOM 3050 O O . PRO B 1 84 ? -3.869 22.156 -15.766 1 82 84 PRO B O 1
ATOM 3053 N N . GLY B 1 85 ? -2.172 23.281 -14.914 1 84.94 85 GLY B N 1
ATOM 3054 C CA . GLY B 1 85 ? -2.736 24.578 -15.266 1 84.94 85 GLY B CA 1
ATOM 3055 C C . GLY B 1 85 ? -3.637 25.141 -14.18 1 84.94 85 GLY B C 1
ATOM 3056 O O . GLY B 1 85 ? -3.984 26.328 -14.211 1 84.94 85 GLY B O 1
ATOM 3057 N N . MET B 1 86 ? -4.051 24.375 -13.281 1 86.88 86 MET B N 1
ATOM 3058 C CA . MET B 1 86 ? -4.938 24.812 -12.203 1 86.88 86 MET B CA 1
ATOM 3059 C C . MET B 1 86 ? -4.18 25.641 -11.172 1 86.88 86 MET B C 1
ATOM 3061 O O . MET B 1 86 ? -3.125 25.219 -10.688 1 86.88 86 MET B O 1
ATOM 3065 N N . SER B 1 87 ? -4.777 26.797 -10.883 1 88.75 87 SER B N 1
ATOM 3066 C CA . SER B 1 87 ? -4.168 27.641 -9.852 1 88.75 87 SER B CA 1
ATOM 3067 C C . SER B 1 87 ? -4.469 27.109 -8.453 1 88.75 87 SER B C 1
ATOM 3069 O O . SER B 1 87 ? -5.438 26.375 -8.258 1 88.75 87 SER B O 1
ATOM 3071 N N . ARG B 1 88 ? -3.717 27.547 -7.48 1 86.88 88 ARG B N 1
ATOM 3072 C CA . ARG B 1 88 ? -3.961 27.188 -6.09 1 86.88 88 ARG B CA 1
ATOM 3073 C C . ARG B 1 88 ? -5.316 27.688 -5.613 1 86.88 88 ARG B C 1
ATOM 3075 O O . ARG B 1 88 ? -6.008 27.016 -4.848 1 86.88 88 ARG B O 1
ATOM 3082 N N . ARG B 1 89 ? -5.57 28.797 -6.039 1 88.5 89 ARG B N 1
ATOM 3083 C CA . ARG B 1 89 ? -6.848 29.406 -5.691 1 88.5 89 ARG B CA 1
ATOM 3084 C C . ARG B 1 89 ? -8.016 28.594 -6.227 1 88.5 89 ARG B C 1
ATOM 3086 O O . ARG B 1 89 ? -8.977 28.328 -5.504 1 88.5 89 ARG B O 1
ATOM 3093 N N . ASP B 1 90 ? -7.93 28.203 -7.484 1 92.12 90 ASP B N 1
ATOM 3094 C CA . ASP B 1 90 ? -8.992 27.406 -8.086 1 92.12 90 ASP B CA 1
ATOM 3095 C C . ASP B 1 90 ? -9.148 26.078 -7.363 1 92.12 90 ASP B C 1
ATOM 3097 O O . ASP B 1 90 ? -10.273 25.609 -7.133 1 92.12 90 ASP B O 1
ATOM 3101 N N . LEU B 1 91 ? -8.062 25.531 -7.023 1 94.06 91 LEU B N 1
ATOM 3102 C CA . LEU B 1 91 ? -8.102 24.281 -6.27 1 94.06 91 LEU B CA 1
ATOM 3103 C C . LEU B 1 91 ? -8.828 24.469 -4.941 1 94.06 91 LEU B C 1
ATOM 3105 O O . LEU B 1 91 ? -9.664 23.656 -4.559 1 94.06 91 LEU B O 1
ATOM 3109 N N . PHE B 1 92 ? -8.523 25.531 -4.277 1 96.5 92 PHE B N 1
ATOM 3110 C CA . PHE B 1 92 ? -9.164 25.828 -3 1 96.5 92 PHE B CA 1
ATOM 3111 C C . PHE B 1 92 ? -10.672 25.953 -3.168 1 96.5 92 PHE B C 1
ATOM 3113 O O . PHE B 1 92 ? -11.438 25.328 -2.426 1 96.5 92 PHE B O 1
ATOM 3120 N N . VAL B 1 93 ? -11.07 26.703 -4.098 1 96.5 93 VAL B N 1
ATOM 3121 C CA . VAL B 1 93 ? -12.492 26.984 -4.277 1 96.5 93 VAL B CA 1
ATOM 3122 C C . VAL B 1 93 ? -13.25 25.703 -4.586 1 96.5 93 VAL B C 1
ATOM 3124 O O . VAL B 1 93 ? -14.289 25.422 -3.986 1 96.5 93 VAL B O 1
ATOM 3127 N N . ASP B 1 94 ? -12.758 24.906 -5.484 1 96.31 94 ASP B N 1
ATOM 3128 C CA . ASP B 1 94 ? -13.414 23.672 -5.875 1 96.31 94 ASP B CA 1
ATOM 3129 C C . ASP B 1 94 ? -13.531 22.719 -4.684 1 96.31 94 ASP B C 1
ATOM 3131 O O . ASP B 1 94 ? -14.617 22.188 -4.422 1 96.31 94 ASP B O 1
ATOM 3135 N N . ASN B 1 95 ? -12.453 22.562 -3.967 1 98 95 ASN B N 1
ATOM 3136 C CA . ASN B 1 95 ? -12.461 21.594 -2.865 1 98 95 ASN B CA 1
ATOM 3137 C C . ASN B 1 95 ? -13.211 22.141 -1.655 1 98 95 ASN B C 1
ATOM 3139 O O . ASN B 1 95 ? -13.812 21.391 -0.893 1 98 95 ASN B O 1
ATOM 3143 N N . ALA B 1 96 ? -13.211 23.453 -1.528 1 98.25 96 ALA B N 1
ATOM 3144 C CA . ALA B 1 96 ? -13.992 24.062 -0.453 1 98.25 96 ALA B CA 1
ATOM 3145 C C . ALA B 1 96 ? -15.484 23.781 -0.629 1 98.25 96 ALA B C 1
ATOM 3147 O O . ALA B 1 96 ? -16.188 23.516 0.347 1 98.25 96 ALA B O 1
ATOM 3148 N N . LYS B 1 97 ? -15.969 23.844 -1.836 1 97.75 97 LYS B N 1
ATOM 3149 C CA . LYS B 1 97 ? -17.359 23.516 -2.105 1 97.75 97 LYS B CA 1
ATOM 3150 C C . LYS B 1 97 ? -17.688 22.078 -1.727 1 97.75 97 LYS B C 1
ATOM 3152 O O . LYS B 1 97 ? -18.75 21.797 -1.161 1 97.75 97 LYS B O 1
ATOM 3157 N N . ILE B 1 98 ? -16.781 21.203 -2.029 1 98 98 ILE B N 1
ATOM 3158 C CA . ILE B 1 98 ? -16.938 19.797 -1.66 1 98 98 ILE B CA 1
ATOM 3159 C C . ILE B 1 98 ? -16.969 19.672 -0.139 1 98 98 ILE B C 1
ATOM 3161 O O . ILE B 1 98 ? -17.812 18.969 0.412 1 98 98 ILE B O 1
ATOM 3165 N N . MET B 1 99 ? -16.094 20.406 0.504 1 98.38 99 MET B N 1
ATOM 3166 C CA . MET B 1 99 ? -16.016 20.344 1.961 1 98.38 99 MET B CA 1
ATOM 3167 C C . MET B 1 99 ? -17.312 20.875 2.596 1 98.38 99 MET B C 1
ATOM 3169 O O . MET B 1 99 ? -17.766 20.328 3.604 1 98.38 99 MET B O 1
ATOM 3173 N N . MET B 1 100 ? -17.812 21.906 2.033 1 97.88 100 MET B N 1
ATOM 3174 C CA . MET B 1 100 ? -19.062 22.484 2.545 1 97.88 100 MET B CA 1
ATOM 3175 C C . MET B 1 100 ? -20.188 21.453 2.486 1 97.88 100 MET B C 1
ATOM 3177 O O . MET B 1 100 ? -20.953 21.312 3.441 1 97.88 100 MET B O 1
ATOM 3181 N N . ASP B 1 101 ? -20.266 20.781 1.387 1 97.81 101 ASP B N 1
ATOM 3182 C CA . ASP B 1 101 ? -21.281 19.734 1.216 1 97.81 101 ASP B CA 1
ATOM 3183 C C . ASP B 1 101 ? -21.094 18.609 2.223 1 97.81 101 ASP B C 1
ATOM 3185 O O . ASP B 1 101 ? -22.047 18.188 2.879 1 97.81 101 ASP B O 1
ATOM 3189 N N . LEU B 1 102 ? -19.906 18.125 2.4 1 98.56 102 LEU B N 1
ATOM 3190 C CA . LEU B 1 102 ? -19.594 17.047 3.332 1 98.56 102 LEU B CA 1
ATOM 3191 C C . LEU B 1 102 ? -19.844 17.484 4.773 1 98.56 102 LEU B C 1
ATOM 3193 O O . LEU B 1 102 ? -20.344 16.703 5.59 1 98.56 102 LEU B O 1
ATOM 3197 N N . ALA B 1 103 ? -19.484 18.703 5.051 1 98.12 103 ALA B N 1
ATOM 3198 C CA . ALA B 1 103 ? -19.641 19.266 6.391 1 98.12 103 ALA B CA 1
ATOM 3199 C C . ALA B 1 103 ? -21.109 19.281 6.801 1 98.12 103 ALA B C 1
ATOM 3201 O O . ALA B 1 103 ? -21.438 19.141 7.98 1 98.12 103 ALA B O 1
ATOM 3202 N N . ASN B 1 104 ? -21.938 19.484 5.812 1 97.62 104 ASN B N 1
ATOM 3203 C CA . ASN B 1 104 ? -23.375 19.547 6.066 1 97.62 104 ASN B CA 1
ATOM 3204 C C . ASN B 1 104 ? -23.953 18.141 6.258 1 97.62 104 ASN B C 1
ATOM 3206 O O . ASN B 1 104 ? -24.938 17.969 6.984 1 97.62 104 ASN B O 1
ATOM 3210 N N . LYS B 1 105 ? -23.375 17.141 5.703 1 98.06 105 LYS B N 1
ATOM 3211 C CA . LYS B 1 105 ? -24.031 15.844 5.594 1 98.06 105 LYS B CA 1
ATOM 3212 C C . LYS B 1 105 ? -23.422 14.836 6.566 1 98.06 105 LYS B C 1
ATOM 3214 O O . LYS B 1 105 ? -24.125 14.062 7.203 1 98.06 105 LYS B O 1
ATOM 3219 N N . LEU B 1 106 ? -22.125 14.789 6.793 1 98.38 106 LEU B N 1
ATOM 3220 C CA . LEU B 1 106 ? -21.438 13.719 7.5 1 98.38 106 LEU B CA 1
ATOM 3221 C C . LEU B 1 106 ? -21.703 13.789 9 1 98.38 106 LEU B C 1
ATOM 3223 O O . LEU B 1 106 ? -22.031 12.773 9.617 1 98.38 106 LEU B O 1
ATOM 3227 N N . PRO B 1 107 ? -21.656 15.008 9.617 1 98 107 PRO B N 1
ATOM 3228 C CA . PRO B 1 107 ? -21.812 15.055 11.07 1 98 107 PRO B CA 1
ATOM 3229 C C . PRO B 1 107 ? -23.188 14.609 11.539 1 98 107 PRO B C 1
ATOM 3231 O O . PRO B 1 107 ? -23.328 14.039 12.625 1 98 107 PRO B O 1
ATOM 3234 N N . LYS B 1 108 ? -24.188 14.797 10.695 1 97.44 108 LYS B N 1
ATOM 3235 C CA . LYS B 1 108 ? -25.547 14.438 11.047 1 97.44 108 LYS B CA 1
ATOM 3236 C C . LYS B 1 108 ? -25.672 12.938 11.328 1 97.44 108 LYS B C 1
ATOM 3238 O O . LYS B 1 108 ? -26.484 12.516 12.141 1 97.44 108 LYS B O 1
ATOM 3243 N N . LYS B 1 109 ? -24.859 12.195 10.75 1 97.81 109 LYS B N 1
ATOM 3244 C CA . LYS B 1 109 ? -24.953 10.742 10.875 1 97.81 109 LYS B CA 1
ATOM 3245 C C . LYS B 1 109 ? -23.75 10.188 11.625 1 97.81 109 LYS B C 1
ATOM 3247 O O . LYS B 1 109 ? -23.656 8.977 11.859 1 97.81 109 LYS B O 1
ATOM 3252 N N . ASN B 1 110 ? -22.812 11.008 11.992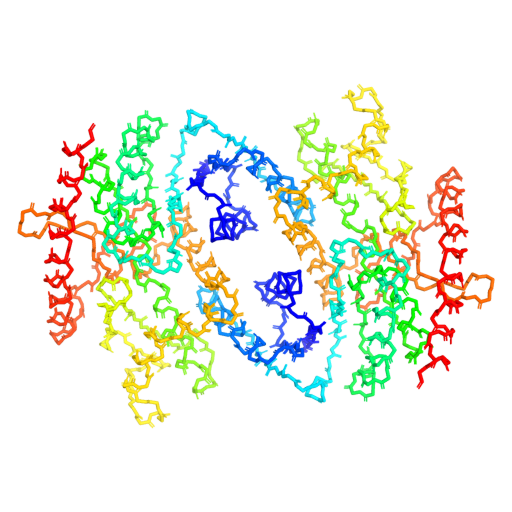 1 97.94 110 ASN B N 1
ATOM 3253 C CA . ASN B 1 110 ? -21.578 10.602 12.648 1 97.94 110 ASN B CA 1
ATOM 3254 C C . ASN B 1 110 ? -21.234 11.508 13.828 1 97.94 110 ASN B C 1
ATOM 3256 O O . ASN B 1 110 ? -20.125 12.039 13.906 1 97.94 110 ASN B O 1
ATOM 3260 N N . HIS B 1 111 ? -22.156 11.625 14.688 1 94.06 111 HIS B N 1
ATOM 3261 C CA . HIS B 1 111 ? -22 12.484 15.859 1 94.06 111 HIS B CA 1
ATOM 3262 C C . HIS B 1 111 ? -20.859 12.031 16.75 1 94.06 111 HIS B C 1
ATOM 3264 O O . HIS B 1 111 ? -20.734 10.844 17.047 1 94.06 111 HIS B O 1
ATOM 3270 N N . GLY B 1 112 ? -20.016 12.961 17.047 1 93.19 112 GLY B N 1
ATOM 3271 C CA . GLY B 1 112 ? -18.938 12.648 17.984 1 93.19 112 GLY B CA 1
ATOM 3272 C C . GLY B 1 112 ? -17.719 12.078 17.297 1 93.19 112 GLY B C 1
ATOM 3273 O O . GLY B 1 112 ? -16.703 11.805 17.953 1 93.19 112 GLY B O 1
ATOM 3274 N N . ALA B 1 113 ? -17.766 11.883 16.031 1 97 113 ALA B N 1
ATOM 3275 C CA . ALA B 1 113 ? -16.641 11.328 15.297 1 97 113 ALA B CA 1
ATOM 3276 C C . ALA B 1 113 ? -15.445 12.273 15.328 1 97 113 ALA B C 1
ATOM 3278 O O . ALA B 1 113 ? -15.609 13.492 15.398 1 97 113 ALA B O 1
ATOM 3279 N N . VAL B 1 114 ? -14.273 11.695 15.344 1 97.69 114 VAL B N 1
ATOM 3280 C CA . VAL B 1 114 ? -13.07 12.461 15.062 1 97.69 114 VAL B CA 1
ATOM 3281 C C . VAL B 1 114 ? -12.906 12.633 13.555 1 97.69 114 VAL B C 1
ATOM 3283 O O . VAL B 1 114 ? -12.812 11.648 12.812 1 97.69 114 VAL B O 1
ATOM 3286 N N . TYR B 1 115 ? -12.922 13.859 13.102 1 98.56 115 TYR B N 1
ATOM 3287 C CA . TYR B 1 115 ? -12.758 14.156 11.68 1 98.56 115 TYR B CA 1
ATOM 3288 C C . TYR B 1 115 ? -11.305 14.477 11.359 1 98.56 115 TYR B C 1
ATOM 3290 O O . TYR B 1 115 ? -10.711 15.375 11.961 1 98.56 115 TYR B O 1
ATOM 3298 N N . ILE B 1 116 ? -10.742 13.727 10.422 1 98.81 116 ILE B N 1
ATOM 3299 C CA . ILE B 1 116 ? -9.352 13.906 10 1 98.81 116 ILE B CA 1
ATOM 3300 C C . ILE B 1 116 ? -9.312 14.359 8.547 1 98.81 116 ILE B C 1
ATOM 3302 O O . ILE B 1 116 ? -9.695 13.609 7.645 1 98.81 116 ILE B O 1
ATOM 3306 N N . MET B 1 117 ? -8.82 15.539 8.359 1 98.88 117 MET B N 1
ATOM 3307 C CA . MET B 1 117 ? -8.766 16.125 7.02 1 98.88 117 MET B CA 1
ATOM 3308 C C . MET B 1 117 ? -7.453 15.781 6.328 1 98.88 117 MET B C 1
ATOM 3310 O O . MET B 1 117 ? -6.375 15.961 6.898 1 98.88 117 MET B O 1
ATOM 3314 N N . VAL B 1 118 ? -7.559 15.266 5.062 1 98.5 118 VAL B N 1
ATOM 3315 C CA . VAL B 1 118 ? -6.398 14.93 4.25 1 98.5 118 VAL B CA 1
ATOM 3316 C C . VAL B 1 118 ? -6.449 15.695 2.932 1 98.5 118 VAL B C 1
ATOM 3318 O O . VAL B 1 118 ? -5.418 15.891 2.279 1 98.5 118 VAL B O 1
ATOM 3321 N N . SER B 1 119 ? -7.609 16.188 2.516 1 97.88 119 SER B N 1
ATOM 3322 C CA . SER B 1 119 ? -7.828 16.844 1.224 1 97.88 119 SER B CA 1
ATOM 3323 C C . SER B 1 119 ? -7.059 18.156 1.129 1 97.88 119 SER B C 1
ATOM 3325 O O . SER B 1 119 ? -7.086 18.969 2.059 1 97.88 119 SER B O 1
ATOM 3327 N N . ASN B 1 120 ? -6.5 18.422 -0.024 1 95.06 120 ASN B N 1
ATOM 3328 C CA . ASN B 1 120 ? -5.699 19.625 -0.227 1 95.06 120 ASN B CA 1
ATOM 3329 C C . ASN B 1 120 ? -6.555 20.797 -0.691 1 95.06 120 ASN B C 1
ATOM 3331 O O . ASN B 1 120 ? -7.551 20.609 -1.389 1 95.06 120 ASN B O 1
ATOM 3335 N N . PRO B 1 121 ? -6.043 22.016 -0.35 1 96.06 121 PRO B N 1
ATOM 3336 C CA . PRO B 1 121 ? -5.023 22.312 0.656 1 96.06 121 PRO B CA 1
ATOM 3337 C C . PRO B 1 121 ? -5.453 21.938 2.07 1 96.06 121 PRO B C 1
ATOM 3339 O O . PRO B 1 121 ? -6.426 22.484 2.592 1 96.06 121 PRO B O 1
ATOM 3342 N N . VAL B 1 122 ? -4.77 21.094 2.701 1 97.44 122 VAL B N 1
ATOM 3343 C CA . VAL B 1 122 ? -5.25 20.234 3.77 1 97.44 122 VAL B CA 1
ATOM 3344 C C . VAL B 1 122 ? -5.676 21.078 4.969 1 97.44 122 VAL B C 1
ATOM 3346 O O . VAL B 1 122 ? -6.773 20.891 5.504 1 97.44 122 VAL B O 1
ATOM 3349 N N . ASP B 1 123 ? -4.875 22.031 5.355 1 97.62 123 ASP B N 1
ATOM 3350 C CA . ASP B 1 123 ? -5.172 22.828 6.543 1 97.62 123 ASP B CA 1
ATOM 3351 C C . ASP B 1 123 ? -6.344 23.781 6.285 1 97.62 123 ASP B C 1
ATOM 3353 O O . ASP B 1 123 ? -7.191 23.969 7.156 1 97.62 123 ASP B O 1
ATOM 3357 N N . MET B 1 124 ? -6.414 24.312 5.117 1 97.12 124 MET B N 1
ATOM 3358 C CA . MET B 1 124 ? -7.516 25.203 4.773 1 97.12 124 MET B CA 1
ATOM 3359 C C . MET B 1 124 ? -8.828 24.438 4.648 1 97.12 124 MET B C 1
ATOM 3361 O O . MET B 1 124 ? -9.883 24.922 5.047 1 97.12 124 MET B O 1
ATOM 3365 N N . MET B 1 125 ? -8.75 23.234 4.109 1 98.19 125 MET B N 1
ATOM 3366 C CA . MET B 1 125 ? -9.961 22.422 3.99 1 98.19 125 MET B CA 1
ATOM 3367 C C . MET B 1 125 ? -10.5 22.047 5.363 1 98.19 125 MET B C 1
ATOM 3369 O O . MET B 1 125 ? -11.711 21.969 5.566 1 98.19 125 MET B O 1
ATOM 3373 N N . ALA B 1 126 ? -9.562 21.766 6.258 1 98.44 126 ALA B N 1
ATOM 3374 C CA . ALA B 1 126 ? -9.992 21.5 7.633 1 98.44 126 ALA B CA 1
ATOM 3375 C C . ALA B 1 126 ? -10.727 22.719 8.211 1 98.44 126 ALA B C 1
ATOM 3377 O O . ALA B 1 126 ? -11.758 22.562 8.875 1 98.44 126 ALA B O 1
ATOM 3378 N N . SER B 1 127 ? -10.203 23.906 7.938 1 97.81 127 SER B N 1
ATOM 3379 C CA . SER B 1 127 ? -10.82 25.125 8.43 1 97.81 127 SER B CA 1
ATOM 3380 C C . SER B 1 127 ? -12.219 25.328 7.844 1 97.81 127 SER B C 1
ATOM 3382 O O . SER B 1 127 ? -13.156 25.672 8.562 1 97.81 127 SER B O 1
ATOM 3384 N N . VAL B 1 128 ? -12.328 25.078 6.547 1 97.62 128 VAL B N 1
ATOM 3385 C CA . VAL B 1 128 ? -13.617 25.219 5.883 1 97.62 128 VAL B CA 1
ATOM 3386 C C . VAL B 1 128 ? -14.609 24.203 6.473 1 97.62 128 VAL B C 1
ATOM 3388 O O . VAL B 1 128 ? -15.734 24.578 6.824 1 97.62 128 VAL B O 1
ATOM 3391 N N . PHE B 1 129 ? -14.172 22.969 6.57 1 98.25 129 PHE B N 1
ATOM 3392 C CA . PHE B 1 129 ? -15.039 21.922 7.105 1 98.25 129 PHE B CA 1
ATOM 3393 C C . PHE B 1 129 ? -15.484 22.266 8.523 1 98.25 129 PHE B C 1
ATOM 3395 O O . PHE B 1 129 ? -16.656 22.094 8.875 1 98.25 129 PHE B O 1
ATOM 3402 N N . ALA B 1 130 ? -14.547 22.719 9.359 1 96.88 130 ALA B N 1
ATOM 3403 C CA . ALA B 1 130 ? -14.852 23.078 10.734 1 96.88 130 ALA B CA 1
ATOM 3404 C C . ALA B 1 130 ? -15.859 24.234 10.789 1 96.88 130 ALA B C 1
ATOM 3406 O O . ALA B 1 130 ? -16.797 24.219 11.602 1 96.88 130 ALA B O 1
ATOM 3407 N N . ARG B 1 131 ? -15.664 25.188 9.945 1 94.62 131 ARG B N 1
ATOM 3408 C CA . ARG B 1 131 ? -16.531 26.359 9.898 1 94.62 131 ARG B CA 1
ATOM 3409 C C . ARG B 1 131 ? -17.969 25.969 9.602 1 94.62 131 ARG B C 1
ATOM 3411 O O . ARG B 1 131 ? -18.891 26.453 10.25 1 94.62 131 ARG B O 1
ATOM 3418 N N . TYR B 1 132 ? -18.125 25.078 8.719 1 95.56 132 TYR B N 1
ATOM 3419 C CA . TYR B 1 132 ? -19.469 24.797 8.211 1 95.56 132 TYR B CA 1
ATOM 3420 C C . TYR B 1 132 ? -20.109 23.641 8.961 1 95.56 132 TYR B C 1
ATOM 3422 O O . TYR B 1 132 ? -21.328 23.531 9.008 1 95.56 132 TYR B O 1
ATOM 3430 N N . SER B 1 133 ? -19.328 22.797 9.523 1 96.62 133 SER B N 1
ATOM 3431 C CA . SER B 1 133 ? -19.875 21.656 10.258 1 96.62 133 SER B CA 1
ATOM 3432 C C . SER B 1 133 ? -20.016 21.984 11.742 1 96.62 133 SER B C 1
ATOM 3434 O O . SER B 1 133 ? -20.766 21.312 12.461 1 96.62 133 SER B O 1
ATOM 3436 N N . ARG B 1 134 ? -19.203 22.906 12.25 1 94.75 134 ARG B N 1
ATOM 3437 C CA . ARG B 1 134 ? -19.078 23.281 13.656 1 94.75 134 ARG B CA 1
ATOM 3438 C C . ARG B 1 134 ? -18.562 22.109 14.484 1 94.75 134 ARG B C 1
ATOM 3440 O O . ARG B 1 134 ? -18.781 22.047 15.695 1 94.75 134 ARG B O 1
ATOM 3447 N N . GLU B 1 135 ? -17.969 21.125 13.727 1 96.12 135 GLU B N 1
ATOM 3448 C CA . GLU B 1 135 ? -17.328 19.984 14.375 1 96.12 135 GLU B CA 1
ATOM 3449 C C . GLU B 1 135 ? -15.852 20.25 14.648 1 96.12 135 GLU B C 1
ATOM 3451 O O . GLU B 1 135 ? -15.242 21.109 14 1 96.12 135 GLU B O 1
ATOM 3456 N N . PHE B 1 136 ? -15.336 19.625 15.719 1 95.5 136 PHE B N 1
ATOM 3457 C CA . PHE B 1 136 ? -13.891 19.578 15.898 1 95.5 136 PHE B CA 1
ATOM 3458 C C . PHE B 1 136 ? -13.234 18.734 14.82 1 95.5 136 PHE B C 1
ATOM 3460 O O . PHE B 1 136 ? -13.602 17.562 14.641 1 95.5 136 PHE B O 1
ATOM 3467 N N . VAL B 1 137 ? -12.367 19.344 14.086 1 97.38 137 VAL B N 1
ATOM 3468 C CA . VAL B 1 137 ? -11.68 18.703 12.969 1 97.38 137 VAL B CA 1
ATOM 3469 C C . VAL B 1 137 ? -10.172 18.906 13.102 1 97.38 137 VAL B C 1
ATOM 3471 O O . VAL B 1 137 ? -9.719 20 13.453 1 97.38 137 VAL B O 1
ATOM 3474 N N . ILE B 1 138 ? -9.406 17.844 12.828 1 98.44 138 ILE B N 1
ATOM 3475 C CA . ILE B 1 138 ? -7.965 18.016 12.719 1 98.44 138 ILE B CA 1
ATOM 3476 C C . ILE B 1 138 ? -7.531 17.812 11.266 1 98.44 138 ILE B C 1
ATOM 3478 O O . ILE B 1 138 ? -8.227 17.141 10.5 1 98.44 138 ILE B O 1
ATOM 3482 N N . SER B 1 139 ? -6.473 18.422 10.859 1 98.31 139 SER B N 1
ATOM 3483 C CA . SER B 1 139 ? -5.812 18.078 9.602 1 98.31 139 SER B CA 1
ATOM 3484 C C . SER B 1 139 ? -4.512 17.328 9.852 1 98.31 139 SER B C 1
ATOM 3486 O O . SER B 1 139 ? -3.961 17.375 10.953 1 98.31 139 SER B O 1
ATOM 3488 N N . THR B 1 140 ? -4.035 16.641 8.852 1 98.19 140 THR B N 1
ATOM 3489 C CA . THR B 1 140 ? -2.797 15.875 8.969 1 98.19 140 THR B CA 1
ATOM 3490 C C . THR B 1 140 ? -1.591 16.812 9.047 1 98.19 140 THR B C 1
ATOM 3492 O O . THR B 1 140 ? -0.492 16.375 9.406 1 98.19 140 THR B O 1
ATOM 3495 N N . GLY B 1 141 ? -1.812 18.062 8.695 1 97.38 141 GLY B N 1
ATOM 3496 C CA . GLY B 1 141 ? -0.821 19.109 8.875 1 97.38 141 GLY B CA 1
ATOM 3497 C C . GLY B 1 141 ? 0.545 18.734 8.328 1 97.38 141 GLY B C 1
ATOM 3498 O O . GLY B 1 141 ? 0.668 18.328 7.176 1 97.38 141 GLY B O 1
ATOM 3499 N N . ASP B 1 142 ? 1.555 18.906 9.219 1 98.31 142 ASP B N 1
ATOM 3500 C CA . ASP B 1 142 ? 2.939 18.766 8.781 1 98.31 142 ASP B CA 1
ATOM 3501 C C . ASP B 1 142 ? 3.539 17.453 9.258 1 98.31 142 ASP B C 1
ATOM 3503 O O . ASP B 1 142 ? 4.754 17.344 9.43 1 98.31 142 ASP B O 1
ATOM 3507 N N . GLN B 1 143 ? 2.695 16.5 9.523 1 98.69 143 GLN B N 1
ATOM 3508 C CA . GLN B 1 143 ? 3.219 15.227 9.984 1 98.69 143 GLN B CA 1
ATOM 3509 C C . GLN B 1 143 ? 4.055 14.547 8.906 1 98.69 143 GLN B C 1
ATOM 3511 O O . GLN B 1 143 ? 5.055 13.891 9.203 1 98.69 143 GLN B O 1
ATOM 3516 N N . VAL B 1 144 ? 3.641 14.727 7.645 1 98.38 144 VAL B N 1
ATOM 3517 C CA . VAL B 1 144 ? 4.406 14.156 6.543 1 98.38 144 VAL B CA 1
ATOM 3518 C C . VAL B 1 144 ? 5.766 14.844 6.445 1 98.38 144 VAL B C 1
ATOM 3520 O O . VAL B 1 144 ? 6.797 14.18 6.328 1 98.38 144 VAL B O 1
ATOM 3523 N N . GLU B 1 145 ? 5.816 16.203 6.547 1 98.38 145 GLU B N 1
ATOM 3524 C CA . GLU B 1 145 ? 7.07 16.953 6.543 1 98.38 145 GLU B CA 1
ATOM 3525 C C . GLU B 1 145 ? 7.973 16.516 7.691 1 98.38 145 GLU B C 1
ATOM 3527 O O . GLU B 1 145 ? 9.195 16.453 7.543 1 98.38 145 GLU B O 1
ATOM 3532 N N . THR B 1 146 ? 7.324 16.25 8.789 1 98.75 146 THR B N 1
ATOM 3533 C CA . THR B 1 146 ? 8.07 15.82 9.969 1 98.75 146 THR B CA 1
ATOM 3534 C C . THR B 1 146 ? 8.797 14.508 9.695 1 98.75 146 THR B C 1
ATOM 3536 O O . THR B 1 146 ? 9.969 14.359 10.039 1 98.75 146 THR B O 1
ATOM 3539 N N . MET B 1 147 ? 8.141 13.57 9.055 1 98.69 147 MET B N 1
ATOM 3540 C CA . MET B 1 147 ? 8.781 12.297 8.742 1 98.69 147 MET B CA 1
ATOM 3541 C C . MET B 1 147 ? 9.844 12.477 7.664 1 98.69 147 MET B C 1
ATOM 3543 O O . MET B 1 147 ? 10.875 11.797 7.684 1 98.69 147 MET B O 1
ATOM 3547 N N . ARG B 1 148 ? 9.602 13.391 6.727 1 98.62 148 ARG B N 1
ATOM 3548 C CA . ARG B 1 148 ? 10.609 13.695 5.715 1 98.62 148 ARG B CA 1
ATOM 3549 C C . ARG B 1 148 ? 11.883 14.227 6.359 1 98.62 148 ARG B C 1
ATOM 3551 O O . ARG B 1 148 ? 12.992 13.812 5.996 1 98.62 148 ARG B O 1
ATOM 3558 N N . LEU B 1 149 ? 11.695 15.125 7.324 1 98.69 149 LEU B N 1
ATOM 3559 C CA . LEU B 1 149 ? 12.812 15.703 8.07 1 98.69 149 LEU B CA 1
ATOM 3560 C C . LEU B 1 149 ? 13.625 14.609 8.758 1 98.69 149 LEU B C 1
ATOM 3562 O O . LEU B 1 149 ? 14.844 14.547 8.586 1 98.69 149 LEU B O 1
ATOM 3566 N N . ARG B 1 150 ? 12.945 13.766 9.453 1 98.69 150 ARG B N 1
ATOM 3567 C CA . ARG B 1 150 ? 13.625 12.711 10.211 1 98.69 150 ARG B CA 1
ATOM 3568 C C . ARG B 1 150 ? 14.312 11.727 9.281 1 98.69 150 ARG B C 1
ATOM 3570 O O . ARG B 1 150 ? 15.453 11.328 9.523 1 98.69 150 ARG B O 1
ATOM 3577 N N . ALA B 1 151 ? 13.625 11.383 8.219 1 98.56 151 ALA B N 1
ATOM 3578 C CA . ALA B 1 151 ? 14.164 10.43 7.258 1 98.56 151 ALA B CA 1
ATOM 3579 C C . ALA B 1 151 ? 15.43 10.969 6.598 1 98.56 151 ALA B C 1
ATOM 3581 O O . ALA B 1 151 ? 16.406 10.234 6.406 1 98.56 151 ALA B O 1
ATOM 3582 N N . TYR B 1 152 ? 15.391 12.242 6.207 1 98.62 152 TYR B N 1
ATOM 3583 C CA . TYR B 1 152 ? 16.516 12.844 5.504 1 98.62 152 TYR B CA 1
ATOM 3584 C C . TYR B 1 152 ? 17.75 12.875 6.391 1 98.62 152 TYR B C 1
ATOM 3586 O O . TYR B 1 152 ? 18.844 12.477 5.961 1 98.62 152 TYR B O 1
ATOM 3594 N N . ILE B 1 153 ? 17.578 13.352 7.617 1 98.62 153 ILE B N 1
ATOM 3595 C CA . ILE B 1 153 ? 18.703 13.43 8.547 1 98.62 153 ILE B CA 1
ATOM 3596 C C . ILE B 1 153 ? 19.266 12.039 8.812 1 98.62 153 ILE B C 1
ATOM 3598 O O . ILE B 1 153 ? 20.469 11.828 8.766 1 98.62 153 ILE B O 1
ATOM 3602 N N . ALA B 1 154 ? 18.375 11.078 9.062 1 98.31 154 ALA B N 1
ATOM 3603 C CA . ALA B 1 154 ? 18.797 9.703 9.336 1 98.31 154 ALA B CA 1
ATOM 3604 C C . ALA B 1 154 ? 19.594 9.133 8.172 1 98.31 154 ALA B C 1
ATOM 3606 O O . ALA B 1 154 ? 20.625 8.484 8.375 1 98.31 154 ALA B O 1
ATOM 3607 N N . LYS B 1 155 ? 19.094 9.328 6.965 1 97.75 155 LYS B N 1
ATOM 3608 C CA . LYS B 1 155 ? 19.781 8.828 5.777 1 97.75 155 LYS B CA 1
ATOM 3609 C C . LYS B 1 155 ? 21.172 9.445 5.641 1 97.75 155 LYS B C 1
ATOM 3611 O O . LYS B 1 155 ? 22.156 8.742 5.398 1 97.75 155 LYS B O 1
ATOM 3616 N N . LYS B 1 156 ? 21.266 10.781 5.785 1 97.75 156 LYS B N 1
ATOM 3617 C CA . LYS B 1 156 ? 22.516 11.508 5.633 1 97.75 156 LYS B CA 1
ATOM 3618 C C . LYS B 1 156 ? 23.547 11.055 6.668 1 97.75 156 LYS B C 1
ATOM 3620 O O . LYS B 1 156 ? 24.734 10.938 6.363 1 97.75 156 LYS B O 1
ATOM 3625 N N . LEU B 1 157 ? 23.078 10.82 7.863 1 97.69 157 LEU B N 1
ATOM 3626 C CA . LEU B 1 157 ? 23.984 10.477 8.953 1 97.69 157 LEU B CA 1
ATOM 3627 C C . LEU B 1 157 ? 24.188 8.969 9.039 1 97.69 157 LEU B C 1
ATOM 3629 O O . LEU B 1 157 ? 25 8.492 9.844 1 97.69 157 LEU B O 1
ATOM 3633 N N . LYS B 1 158 ? 23.438 8.172 8.25 1 96.38 158 LYS B N 1
ATOM 3634 C CA . LYS B 1 158 ? 23.5 6.711 8.227 1 96.38 158 LYS B CA 1
ATOM 3635 C C . LYS B 1 158 ? 23.219 6.125 9.602 1 96.38 158 LYS B C 1
ATOM 3637 O O . LYS B 1 158 ? 23.984 5.301 10.102 1 96.38 158 LYS B O 1
ATOM 3642 N N . ILE B 1 159 ? 22.203 6.586 10.266 1 96.56 159 ILE B N 1
ATOM 3643 C CA . ILE B 1 159 ? 21.75 6.078 11.547 1 96.56 159 ILE B CA 1
ATOM 3644 C C . ILE B 1 159 ? 20.266 5.688 11.445 1 96.56 159 ILE B C 1
ATOM 3646 O O . ILE B 1 159 ? 19.578 6.109 10.523 1 96.56 159 ILE B O 1
ATOM 3650 N N . PRO B 1 160 ? 19.828 4.84 12.336 1 95.94 160 PRO B N 1
ATOM 3651 C CA . PRO B 1 160 ? 18.406 4.512 12.336 1 95.94 160 PRO B CA 1
ATOM 3652 C C . PRO B 1 160 ? 17.516 5.738 12.539 1 95.94 160 PRO B C 1
ATOM 3654 O O . PRO B 1 160 ? 17.859 6.625 13.328 1 95.94 160 PRO B O 1
ATOM 3657 N N . VAL B 1 161 ? 16.422 5.773 11.875 1 97.06 161 VAL B N 1
ATOM 3658 C CA . VAL B 1 161 ? 15.562 6.949 11.867 1 97.06 161 VAL B CA 1
ATOM 3659 C C . VAL B 1 161 ? 14.984 7.184 13.258 1 97.06 161 VAL B C 1
ATOM 3661 O O . VAL B 1 161 ? 14.672 8.32 13.625 1 97.06 161 VAL B O 1
ATOM 3664 N N . TYR B 1 162 ? 14.891 6.105 14.117 1 96.06 162 TYR B N 1
ATOM 3665 C CA . TYR B 1 162 ? 14.32 6.273 15.445 1 96.06 162 TYR B CA 1
ATOM 3666 C C . TYR B 1 162 ? 15.289 7.012 16.359 1 96.06 162 TYR B C 1
ATOM 3668 O O . TYR B 1 162 ? 14.945 7.363 17.5 1 96.06 162 TYR B O 1
ATOM 3676 N N . ARG B 1 163 ? 16.469 7.32 15.906 1 97.44 163 ARG B N 1
ATOM 3677 C CA . ARG B 1 163 ? 17.453 8.109 16.656 1 97.44 163 ARG B CA 1
ATOM 3678 C C . ARG B 1 163 ? 17.344 9.594 16.312 1 97.44 163 ARG B C 1
ATOM 3680 O O . ARG B 1 163 ? 18.109 10.414 16.812 1 97.44 163 ARG B O 1
ATOM 3687 N N . VAL B 1 164 ? 16.469 9.891 15.414 1 98.19 164 VAL B N 1
ATOM 3688 C CA . VAL B 1 164 ? 16.234 11.273 15.008 1 98.19 164 VAL B CA 1
ATOM 3689 C C . VAL B 1 164 ? 14.844 11.719 15.461 1 98.19 164 VAL B C 1
ATOM 3691 O O . VAL B 1 164 ? 13.852 11.023 15.211 1 98.19 164 VAL B O 1
ATOM 3694 N N . ASN B 1 165 ? 14.797 12.805 16.172 1 97.94 165 ASN B N 1
ATOM 3695 C CA . ASN B 1 165 ? 13.531 13.461 16.5 1 97.94 165 ASN B CA 1
ATOM 3696 C C . ASN B 1 165 ? 13.438 14.844 15.867 1 97.94 165 ASN B C 1
ATOM 3698 O O . ASN B 1 165 ? 14.43 15.367 15.367 1 97.94 165 ASN B O 1
ATOM 3702 N N . GLY B 1 166 ? 12.289 15.375 15.984 1 98.19 166 GLY B N 1
ATOM 3703 C CA . GLY B 1 166 ? 12.039 16.703 15.445 1 98.19 166 GLY B CA 1
ATOM 3704 C C . GLY B 1 166 ? 10.688 16.828 14.781 1 98.19 166 GLY B C 1
ATOM 3705 O O . GLY B 1 166 ? 10.102 15.836 14.344 1 98.19 166 GLY B O 1
ATOM 3706 N N . PHE B 1 167 ? 10.266 18.047 14.703 1 98.56 167 PHE B N 1
ATOM 3707 C CA . PHE B 1 167 ? 8.938 18.312 14.164 1 98.56 167 PHE B CA 1
ATOM 3708 C C . PHE B 1 167 ? 8.977 19.484 13.195 1 98.56 167 PHE B C 1
ATOM 3710 O O . PHE B 1 167 ? 9.82 20.375 13.32 1 98.56 167 PHE B O 1
ATOM 3717 N N . VAL B 1 168 ? 8.164 19.375 12.219 1 98.62 168 VAL B N 1
ATOM 3718 C CA . VAL B 1 168 ? 7.84 20.484 11.336 1 98.62 168 VAL B CA 1
ATOM 3719 C C . VAL B 1 168 ? 6.461 21.047 11.688 1 98.62 168 VAL B C 1
ATOM 3721 O O . VAL B 1 168 ? 5.551 20.281 12.039 1 98.62 168 VAL B O 1
ATOM 3724 N N . GLY B 1 169 ? 6.309 22.359 11.766 1 97.81 169 GLY B N 1
ATOM 3725 C CA . GLY B 1 169 ? 5.043 22.984 12.094 1 97.81 169 GLY B CA 1
ATOM 3726 C C . GLY B 1 169 ? 4.613 24.031 11.086 1 97.81 169 GLY B C 1
ATOM 3727 O O . GLY B 1 169 ? 5.203 24.141 10.016 1 97.81 169 GLY B O 1
ATOM 3728 N N . GLY B 1 170 ? 3.494 24.75 11.414 1 95.69 170 GLY B N 1
ATOM 3729 C CA . GLY B 1 170 ? 2.949 25.75 10.516 1 95.69 170 GLY B CA 1
ATOM 3730 C C . GLY B 1 170 ? 1.906 25.203 9.562 1 95.69 170 GLY B C 1
ATOM 3731 O O . GLY B 1 170 ? 1.013 24.469 9.969 1 95.69 170 GLY B O 1
ATOM 3732 N N . GLU B 1 171 ? 1.984 25.688 8.367 1 92.44 171 GLU B N 1
ATOM 3733 C CA . GLU B 1 171 ? 1.062 25.203 7.34 1 92.44 171 GLU B CA 1
ATOM 3734 C C . GLU B 1 171 ? 1.739 24.188 6.426 1 92.44 171 GLU B C 1
ATOM 3736 O O . GLU B 1 171 ? 2.893 24.375 6.031 1 92.44 171 GLU B O 1
ATOM 3741 N N . HIS B 1 172 ? 1.017 23.125 6.129 1 89.44 172 HIS B N 1
ATOM 3742 C CA . HIS B 1 172 ? 1.509 22.125 5.188 1 89.44 172 HIS B CA 1
ATOM 3743 C C . HIS B 1 172 ? 1.898 22.766 3.859 1 89.44 172 HIS B C 1
ATOM 3745 O O . HIS B 1 172 ? 1.131 23.547 3.295 1 89.44 172 HIS B O 1
ATOM 3751 N N . GLY B 1 173 ? 3.068 22.406 3.375 1 85.19 173 GLY B N 1
ATOM 3752 C CA . GLY B 1 173 ? 3.512 22.906 2.09 1 85.19 173 GLY B CA 1
ATOM 3753 C C . GLY B 1 173 ? 4.516 24.047 2.213 1 85.19 173 GLY B C 1
ATOM 3754 O O . GLY B 1 173 ? 5.508 23.922 2.936 1 85.19 173 GLY B O 1
ATOM 3755 N N . GLU B 1 174 ? 4.238 25.172 1.537 1 79.94 174 GLU B N 1
ATOM 3756 C CA . GLU B 1 174 ? 5.211 26.25 1.368 1 79.94 174 GLU B CA 1
ATOM 3757 C C . GLU B 1 174 ? 5.5 26.938 2.693 1 79.94 174 GLU B C 1
ATOM 3759 O O . GLU B 1 174 ? 6.617 27.406 2.924 1 79.94 174 GLU B O 1
ATOM 3764 N N . ASP B 1 175 ? 4.633 26.906 3.598 1 87.62 175 ASP B N 1
ATOM 3765 C CA . ASP B 1 175 ? 4.797 27.641 4.844 1 87.62 175 ASP B CA 1
ATOM 3766 C C . ASP B 1 175 ? 5.137 26.703 6 1 87.62 175 ASP B C 1
ATOM 3768 O O . ASP B 1 175 ? 4.965 27.062 7.168 1 87.62 175 ASP B O 1
ATOM 3772 N N . ALA B 1 176 ? 5.559 25.531 5.676 1 94.62 176 ALA B N 1
ATOM 3773 C CA . ALA B 1 176 ? 6.059 24.609 6.688 1 94.62 176 ALA B CA 1
ATOM 3774 C C . ALA B 1 176 ? 7.359 25.109 7.301 1 94.62 176 ALA B C 1
ATOM 3776 O O . ALA B 1 176 ? 8.211 25.656 6.598 1 94.62 176 ALA B O 1
ATOM 3777 N N . VAL B 1 177 ? 7.496 24.984 8.602 1 96.25 177 VAL B N 1
ATOM 3778 C CA . VAL B 1 177 ? 8.656 25.484 9.328 1 96.25 177 VAL B CA 1
ATOM 3779 C C . VAL B 1 177 ? 9.273 24.359 10.156 1 96.25 177 VAL B C 1
ATOM 3781 O O . VAL B 1 177 ? 8.609 23.766 11 1 96.25 177 VAL B O 1
ATOM 3784 N N . VAL B 1 178 ? 10.555 24.109 9.875 1 98.12 178 VAL B N 1
ATOM 3785 C CA . VAL B 1 178 ? 11.242 23.156 10.75 1 98.12 178 VAL B CA 1
ATOM 3786 C C . VAL B 1 178 ? 11.398 23.766 12.141 1 98.12 178 VAL B C 1
ATOM 3788 O O . VAL B 1 178 ? 11.898 24.891 12.289 1 98.12 178 VAL B O 1
ATOM 3791 N N . LEU B 1 179 ? 10.906 23.094 13.141 1 98.31 179 LEU B N 1
ATOM 3792 C CA . LEU B 1 179 ? 11.055 23.531 14.523 1 98.31 179 LEU B CA 1
ATOM 3793 C C . LEU B 1 179 ? 12.352 23 15.125 1 98.31 179 LEU B C 1
ATOM 3795 O O . LEU B 1 179 ? 12.344 22.016 15.875 1 98.31 179 LEU B O 1
ATOM 3799 N N . TRP B 1 180 ? 13.438 23.688 14.922 1 98.12 180 TRP B N 1
ATOM 3800 C CA . TRP B 1 180 ? 14.789 23.203 15.164 1 98.12 180 TRP B CA 1
ATOM 3801 C C . TRP B 1 180 ? 15.023 22.953 16.656 1 98.12 180 TRP B C 1
ATOM 3803 O O . TRP B 1 180 ? 15.82 22.078 17.016 1 98.12 180 TRP B O 1
ATOM 3813 N N . SER B 1 181 ? 14.297 23.656 17.516 1 97.5 181 SER B N 1
ATOM 3814 C CA . SER B 1 181 ? 14.445 23.453 18.953 1 97.5 181 SER B CA 1
ATOM 3815 C C . SER B 1 181 ? 14 22.047 19.359 1 97.5 181 SER B C 1
ATOM 3817 O O . SER B 1 181 ? 14.297 21.594 20.469 1 97.5 181 SER B O 1
ATOM 3819 N N . THR B 1 182 ? 13.242 21.359 18.516 1 98.19 182 THR B N 1
ATOM 3820 C CA . THR B 1 182 ? 12.734 20.016 18.828 1 98.19 182 THR B CA 1
ATOM 3821 C C . THR B 1 182 ? 13.602 18.938 18.203 1 98.19 182 THR B C 1
ATOM 3823 O O . THR B 1 182 ? 13.43 17.75 18.469 1 98.19 182 THR B O 1
ATOM 3826 N N . VAL B 1 183 ? 14.547 19.297 17.328 1 98.5 183 VAL B N 1
ATOM 3827 C CA . VAL B 1 183 ? 15.289 18.328 16.531 1 98.5 183 VAL B CA 1
ATOM 3828 C C . VAL B 1 183 ? 16.469 17.797 17.344 1 98.5 183 VAL B C 1
ATOM 3830 O O . VAL B 1 183 ? 17.312 18.562 17.812 1 98.5 183 VAL B O 1
ATOM 3833 N N . THR B 1 184 ? 16.516 16.516 17.562 1 98.5 184 THR B N 1
ATOM 3834 C CA . THR B 1 184 ? 17.609 15.875 18.281 1 98.5 184 THR B CA 1
ATOM 3835 C C . THR B 1 184 ? 18.125 14.672 17.5 1 98.5 184 THR B C 1
ATOM 3837 O O . THR B 1 184 ? 17.391 14.062 16.734 1 98.5 184 THR B O 1
ATOM 3840 N N . VAL B 1 185 ? 19.297 14.398 17.562 1 98.44 185 VAL B N 1
ATOM 3841 C CA . VAL B 1 185 ? 19.984 13.219 17.031 1 98.44 185 VAL B CA 1
ATOM 3842 C C . VAL B 1 185 ? 20.703 12.492 18.172 1 98.44 185 VAL B C 1
ATOM 3844 O O . VAL B 1 185 ? 21.516 13.086 18.891 1 98.44 185 VAL B O 1
ATOM 3847 N N . ASN B 1 186 ? 20.359 11.242 18.375 1 97.75 186 ASN B N 1
ATOM 3848 C CA . ASN B 1 186 ? 20.922 10.445 19.453 1 97.75 186 ASN B CA 1
ATOM 3849 C C . ASN B 1 186 ? 20.734 11.125 20.812 1 97.75 186 ASN B C 1
ATOM 3851 O O . ASN B 1 186 ? 21.656 11.164 21.625 1 97.75 186 ASN B O 1
ATOM 3855 N N . GLY B 1 187 ? 19.609 11.797 20.922 1 97.31 187 GLY B N 1
ATOM 3856 C CA . GLY B 1 187 ? 19.234 12.367 22.203 1 97.31 187 GLY B CA 1
ATOM 3857 C C . GLY B 1 187 ? 19.844 13.734 22.453 1 97.31 187 GLY B C 1
ATOM 3858 O O . GLY B 1 187 ? 19.578 14.359 23.484 1 97.31 187 GLY B O 1
ATOM 3859 N N . LYS B 1 188 ? 20.625 14.219 21.531 1 98.12 188 LYS B N 1
ATOM 3860 C CA . LYS B 1 188 ? 21.266 15.531 21.656 1 98.12 188 LYS B CA 1
ATOM 3861 C C . LYS B 1 188 ? 20.672 16.516 20.641 1 98.12 188 LYS B C 1
ATOM 3863 O O . LYS B 1 188 ? 20.266 16.125 19.547 1 98.12 188 LYS B O 1
ATOM 3868 N N . PRO B 1 189 ? 20.688 17.812 20.984 1 98 189 PRO B N 1
ATOM 3869 C CA . PRO B 1 189 ? 20.219 18.797 20.016 1 98 189 PRO B CA 1
ATOM 3870 C C . PRO B 1 189 ? 20.969 18.75 18.703 1 98 189 PRO B C 1
ATOM 3872 O O . PRO B 1 189 ? 22.188 18.547 18.688 1 98 189 PRO B O 1
ATOM 3875 N N . PHE B 1 190 ? 20.281 18.984 17.672 1 98.06 190 PHE B N 1
ATOM 3876 C CA . PHE B 1 190 ? 20.875 18.938 16.328 1 98.06 190 PHE B CA 1
ATOM 3877 C C . PHE B 1 190 ? 22 19.953 16.203 1 98.06 190 PHE B C 1
ATOM 3879 O O . PHE B 1 190 ? 21.891 21.078 16.688 1 98.06 190 PHE B O 1
ATOM 3886 N N . SER B 1 191 ? 23.062 19.547 15.625 1 97.69 191 SER B N 1
ATOM 3887 C CA . SER B 1 191 ? 24.219 20.375 15.328 1 97.69 191 SER B CA 1
ATOM 3888 C C . SER B 1 191 ? 24.672 20.203 13.883 1 97.69 191 SER B C 1
ATOM 3890 O O . SER B 1 191 ? 24.75 19.078 13.383 1 97.69 191 SER B O 1
ATOM 3892 N N . GLU B 1 192 ? 24.984 21.266 13.25 1 97.25 192 GLU B N 1
ATOM 3893 C CA . GLU B 1 192 ? 25.453 21.203 11.867 1 97.25 192 GLU B CA 1
ATOM 3894 C C . GLU B 1 192 ? 26.844 20.578 11.789 1 97.25 192 GLU B C 1
ATOM 3896 O O . GLU B 1 192 ? 27.297 20.188 10.703 1 97.25 192 GLU B O 1
ATOM 3901 N N . ASP B 1 193 ? 27.469 20.422 12.906 1 97.19 193 ASP B N 1
ATOM 3902 C CA . ASP B 1 193 ? 28.766 19.766 12.969 1 97.19 193 ASP B CA 1
ATOM 3903 C C . ASP B 1 193 ? 28.672 18.312 12.531 1 97.19 193 ASP B C 1
ATOM 3905 O O . ASP B 1 193 ? 29.672 17.672 12.227 1 97.19 193 ASP B O 1
ATOM 3909 N N . LEU B 1 194 ? 27.469 17.812 12.5 1 96.88 194 LEU B N 1
ATOM 3910 C CA . LEU B 1 194 ? 27.234 16.422 12.102 1 96.88 194 LEU B CA 1
ATOM 3911 C C . LEU B 1 194 ? 27.438 16.25 10.602 1 96.88 194 LEU B C 1
ATOM 3913 O O . LEU B 1 194 ? 27.453 15.133 10.094 1 96.88 194 LEU B O 1
ATOM 3917 N N . GLY B 1 195 ? 27.594 17.375 9.898 1 96.94 195 GLY B N 1
ATOM 3918 C CA . GLY B 1 195 ? 27.859 17.297 8.469 1 96.94 195 GLY B CA 1
ATOM 3919 C C . GLY B 1 195 ? 26.609 17.516 7.621 1 96.94 195 GLY B C 1
ATOM 3920 O O . GLY B 1 195 ? 26.625 17.266 6.418 1 96.94 195 GLY B O 1
ATOM 3921 N N . VAL B 1 196 ? 25.547 17.875 8.219 1 97.62 196 VAL B N 1
ATOM 3922 C CA . VAL B 1 196 ? 24.281 18.219 7.562 1 97.62 196 VAL B CA 1
ATOM 3923 C C . VAL B 1 196 ? 23.844 19.609 8.008 1 97.62 196 VAL B C 1
ATOM 3925 O O . VAL B 1 196 ? 23.812 19.906 9.203 1 97.62 196 VAL B O 1
ATOM 3928 N N . THR B 1 197 ? 23.531 20.484 7.07 1 98.19 197 THR B N 1
ATOM 3929 C CA . THR B 1 197 ? 23.156 21.859 7.438 1 98.19 197 THR B CA 1
ATOM 3930 C C . THR B 1 197 ? 21.641 21.969 7.57 1 98.19 197 THR B C 1
ATOM 3932 O O . THR B 1 197 ? 20.906 21.203 6.973 1 98.19 197 THR B O 1
ATOM 3935 N N . LYS B 1 198 ? 21.25 22.969 8.375 1 98.06 198 LYS B N 1
ATOM 3936 C CA . LYS B 1 198 ? 19.828 23.266 8.508 1 98.06 198 LYS B CA 1
ATOM 3937 C C . LYS B 1 198 ? 19.219 23.609 7.156 1 98.06 198 LYS B C 1
ATOM 3939 O O . LYS B 1 198 ? 18.109 23.172 6.836 1 98.06 198 LYS B O 1
ATOM 3944 N N . ALA B 1 199 ? 19.906 24.328 6.359 1 97.88 199 ALA B N 1
ATOM 3945 C CA . ALA B 1 199 ? 19.438 24.766 5.043 1 97.88 199 ALA B CA 1
ATOM 3946 C C . ALA B 1 199 ? 19.172 23.562 4.137 1 97.88 199 ALA B C 1
ATOM 3948 O O . ALA B 1 199 ? 18.188 23.531 3.402 1 97.88 199 ALA B O 1
ATOM 3949 N N . GLU B 1 200 ? 20.062 22.562 4.188 1 97.75 200 GLU B N 1
ATOM 3950 C CA . GLU B 1 200 ? 19.922 21.359 3.389 1 97.75 200 GLU B CA 1
ATOM 3951 C C . GLU B 1 200 ? 18.672 20.578 3.779 1 97.75 200 GLU B C 1
ATOM 3953 O O . GLU B 1 200 ? 17.953 20.062 2.914 1 97.75 200 GLU B O 1
ATOM 3958 N N . VAL B 1 201 ? 18.453 20.5 5.047 1 98.25 201 VAL B N 1
ATOM 3959 C CA . VAL B 1 201 ? 17.297 19.781 5.562 1 98.25 201 VAL B CA 1
ATOM 3960 C C . VAL B 1 201 ? 16.016 20.484 5.152 1 98.25 201 VAL B C 1
ATOM 3962 O O . VAL B 1 201 ? 15.086 19.859 4.648 1 98.25 201 VAL B O 1
ATOM 3965 N N . GLU B 1 202 ? 15.977 21.797 5.375 1 97.75 202 GLU B N 1
ATOM 3966 C CA . GLU B 1 202 ? 14.797 22.578 5.027 1 97.75 202 GLU B CA 1
ATOM 3967 C C . GLU B 1 202 ? 14.508 22.516 3.531 1 97.75 202 GLU B C 1
ATOM 3969 O O . GLU B 1 202 ? 13.352 22.391 3.123 1 97.75 202 GLU B O 1
ATOM 3974 N N . ASP B 1 203 ? 15.523 22.609 2.711 1 97.56 203 ASP B N 1
ATOM 3975 C CA . ASP B 1 203 ? 15.383 22.516 1.261 1 97.56 203 ASP B CA 1
ATOM 3976 C C . ASP B 1 203 ? 14.812 21.156 0.853 1 97.56 203 ASP B C 1
ATOM 3978 O O . ASP B 1 203 ? 13.938 21.078 -0.008 1 97.56 203 ASP B O 1
ATOM 3982 N N . TYR B 1 204 ? 15.312 20.109 1.473 1 97.94 204 TYR B N 1
ATOM 3983 C CA . TYR B 1 204 ? 14.836 18.766 1.174 1 97.94 204 TYR B CA 1
ATOM 3984 C C . TYR B 1 204 ? 13.352 18.625 1.5 1 97.94 204 TYR B C 1
ATOM 3986 O O . TYR B 1 204 ? 12.57 18.141 0.678 1 97.94 204 TYR B O 1
ATOM 3994 N N . VAL B 1 205 ? 12.984 19.016 2.701 1 97.81 205 VAL B N 1
ATOM 3995 C CA . VAL B 1 205 ? 11.602 18.891 3.17 1 97.81 205 VAL B CA 1
ATOM 3996 C C . VAL B 1 205 ? 10.656 19.609 2.213 1 97.81 205 VAL B C 1
ATOM 3998 O O . VAL B 1 205 ? 9.586 19.094 1.893 1 97.81 205 VAL B O 1
ATOM 4001 N N . LYS B 1 206 ? 11.055 20.703 1.699 1 95.31 206 LYS B N 1
ATOM 4002 C CA . LYS B 1 206 ? 10.219 21.547 0.844 1 95.31 206 LYS B CA 1
ATOM 4003 C C . LYS B 1 206 ? 10.172 21.016 -0.583 1 95.31 206 LYS B C 1
ATOM 4005 O O . LYS B 1 206 ? 9.133 21.047 -1.235 1 95.31 206 LYS B O 1
ATOM 4010 N N . LYS B 1 207 ? 11.242 20.422 -1.104 1 96.81 207 LYS B N 1
ATOM 4011 C CA . LYS B 1 207 ? 11.375 20.188 -2.539 1 96.81 207 LYS B CA 1
ATOM 4012 C C . LYS B 1 207 ? 11.078 18.719 -2.887 1 96.81 207 LYS B C 1
ATOM 4014 O O . LYS B 1 207 ? 10.648 18.422 -4 1 96.81 207 LYS B O 1
ATOM 4019 N N . ILE B 1 208 ? 11.266 17.797 -1.966 1 97.69 208 ILE B N 1
ATOM 4020 C CA . ILE B 1 208 ? 11.258 16.375 -2.283 1 97.69 208 ILE B CA 1
ATOM 4021 C C . ILE B 1 208 ? 9.875 15.961 -2.785 1 97.69 208 ILE B C 1
ATOM 4023 O O . ILE B 1 208 ? 9.758 15.133 -3.686 1 97.69 208 ILE B O 1
ATOM 4027 N N . PRO B 1 209 ? 8.758 16.5 -2.23 1 96.44 209 PRO B N 1
ATOM 4028 C CA . PRO B 1 209 ? 7.457 16.094 -2.766 1 96.44 209 PRO B CA 1
ATOM 4029 C C . PRO B 1 209 ? 7.32 16.375 -4.262 1 96.44 209 PRO B C 1
ATOM 4031 O O . PRO B 1 209 ? 6.793 15.547 -5.004 1 96.44 209 PRO B O 1
ATOM 4034 N N . GLY B 1 210 ? 7.785 17.547 -4.691 1 95.19 210 GLY B N 1
ATOM 4035 C CA . GLY B 1 210 ? 7.73 17.891 -6.102 1 95.19 210 GLY B CA 1
ATOM 4036 C C . GLY B 1 210 ? 8.516 16.938 -6.98 1 95.19 210 GLY B C 1
ATOM 4037 O O . GLY B 1 210 ? 8.07 16.578 -8.078 1 95.19 210 GLY B O 1
ATOM 4038 N N . GLU B 1 211 ? 9.695 16.469 -6.488 1 97.5 211 GLU B N 1
ATOM 4039 C CA . GLU B 1 211 ? 10.531 15.531 -7.227 1 97.5 211 GLU B CA 1
ATOM 4040 C C . GLU B 1 211 ? 9.844 14.172 -7.352 1 97.5 211 GLU B C 1
ATOM 4042 O O . GLU B 1 211 ? 9.867 13.555 -8.414 1 97.5 211 GLU B O 1
ATOM 4047 N N . ILE B 1 212 ? 9.25 13.75 -6.289 1 97.88 212 ILE B N 1
ATOM 4048 C CA . ILE B 1 212 ? 8.547 12.469 -6.285 1 97.88 212 ILE B CA 1
ATOM 4049 C C . ILE B 1 212 ? 7.363 12.531 -7.254 1 97.88 212 ILE B C 1
ATOM 4051 O O . ILE B 1 212 ? 7.152 11.609 -8.047 1 97.88 212 ILE B O 1
ATOM 4055 N N . ILE B 1 213 ? 6.625 13.602 -7.207 1 95.81 213 ILE B N 1
ATOM 4056 C CA . ILE B 1 213 ? 5.449 13.758 -8.055 1 95.81 213 ILE B CA 1
ATOM 4057 C C . ILE B 1 213 ? 5.871 13.75 -9.523 1 95.81 213 ILE B C 1
ATOM 4059 O O . ILE B 1 213 ? 5.203 13.141 -10.359 1 95.81 213 ILE B O 1
ATOM 4063 N N . ARG B 1 214 ? 6.957 14.383 -9.859 1 96.38 214 ARG B N 1
ATOM 4064 C CA . ARG B 1 214 ? 7.457 14.453 -11.227 1 96.38 214 ARG B CA 1
ATOM 4065 C C . ARG B 1 214 ? 7.711 13.055 -11.789 1 96.38 214 ARG B C 1
ATOM 4067 O O . ARG B 1 214 ? 7.418 12.781 -12.953 1 96.38 214 ARG B O 1
ATOM 4074 N N . VAL B 1 215 ? 8.211 12.148 -10.914 1 97.44 215 VAL B N 1
ATOM 4075 C CA . VAL B 1 215 ? 8.672 10.844 -11.375 1 97.44 215 VAL B CA 1
ATOM 4076 C C . VAL B 1 215 ? 7.578 9.797 -11.172 1 97.44 215 VAL B C 1
ATOM 4078 O O . VAL B 1 215 ? 7.355 8.945 -12.039 1 97.44 215 VAL B O 1
ATOM 4081 N N . MET B 1 216 ? 6.879 9.914 -10.109 1 96.56 216 MET B N 1
ATOM 4082 C CA . MET B 1 216 ? 5.977 8.836 -9.727 1 96.56 216 MET B CA 1
ATOM 4083 C C . MET B 1 216 ? 4.52 9.25 -9.898 1 96.56 216 MET B C 1
ATOM 4085 O O . MET B 1 216 ? 3.615 8.43 -9.75 1 96.56 216 MET B O 1
ATOM 4089 N N . GLY B 1 217 ? 4.289 10.516 -10.148 1 93.56 217 GLY B N 1
ATOM 4090 C CA . GLY B 1 217 ? 2.939 11.008 -10.383 1 93.56 217 GLY B CA 1
ATOM 4091 C C . GLY B 1 217 ? 2.217 11.406 -9.109 1 93.56 217 GLY B C 1
ATOM 4092 O O . GLY B 1 217 ? 1.079 11.875 -9.156 1 93.56 217 GLY B O 1
ATOM 4093 N N . GLY B 1 218 ? 2.854 11.258 -7.957 1 93.94 218 GLY B N 1
ATOM 4094 C CA . GLY B 1 218 ? 2.279 11.625 -6.676 1 93.94 218 GLY B CA 1
ATOM 4095 C C . GLY B 1 218 ? 3.039 11.047 -5.492 1 93.94 218 GLY B C 1
ATOM 4096 O O . GLY B 1 218 ? 3.848 10.133 -5.656 1 93.94 218 GLY B O 1
ATOM 4097 N N . THR B 1 219 ? 2.844 11.672 -4.359 1 94.94 219 THR B N 1
ATOM 4098 C CA . THR B 1 219 ? 3.297 11.07 -3.109 1 94.94 219 THR B CA 1
ATOM 4099 C C . THR B 1 219 ? 2.215 10.172 -2.518 1 94.94 219 THR B C 1
ATOM 4101 O O . THR B 1 219 ? 1.068 10.594 -2.357 1 94.94 219 THR B O 1
ATOM 4104 N N . THR B 1 220 ? 2.535 8.898 -2.307 1 95.94 220 THR B N 1
ATOM 4105 C CA . THR B 1 220 ? 1.465 7.969 -1.961 1 95.94 220 THR B CA 1
ATOM 4106 C C . THR B 1 220 ? 1.877 7.086 -0.789 1 95.94 220 THR B C 1
ATOM 4108 O O . THR B 1 220 ? 1.158 6.992 0.209 1 95.94 220 THR B O 1
ATOM 4111 N N . TRP B 1 221 ? 3.029 6.453 -0.804 1 98.31 221 TRP B N 1
ATOM 4112 C CA . TRP B 1 221 ? 3.434 5.438 0.16 1 98.31 221 TRP B CA 1
ATOM 4113 C C . TRP B 1 221 ? 3.791 6.066 1.502 1 98.31 221 TRP B C 1
ATOM 4115 O O . TRP B 1 221 ? 3.311 5.629 2.549 1 98.31 221 TRP B O 1
ATOM 4125 N N . GLY B 1 222 ? 4.652 7.094 1.388 1 98.5 222 GLY B N 1
ATOM 4126 C CA . GLY B 1 222 ? 5.016 7.809 2.6 1 98.5 222 GLY B CA 1
ATOM 4127 C C . GLY B 1 222 ? 3.818 8.406 3.316 1 98.5 222 GLY B C 1
ATOM 4128 O O . GLY B 1 222 ? 3.463 7.969 4.414 1 98.5 222 GLY B O 1
ATOM 4129 N N . PRO B 1 223 ? 3.164 9.336 2.625 1 98.31 223 PRO B N 1
ATOM 4130 C CA . PRO B 1 223 ? 2 9.977 3.242 1 98.31 223 PRO B CA 1
ATOM 4131 C C . PRO B 1 223 ? 0.927 8.977 3.66 1 98.31 223 PRO B C 1
ATOM 4133 O O . PRO B 1 223 ? 0.335 9.109 4.734 1 98.31 223 PRO B O 1
ATOM 4136 N N . GLY B 1 224 ? 0.681 7.949 2.824 1 98.62 224 GLY B N 1
ATOM 4137 C CA . GLY B 1 224 ? -0.317 6.945 3.156 1 98.62 224 GLY B CA 1
ATOM 4138 C C . GLY B 1 224 ? -0.035 6.234 4.469 1 98.62 224 GLY B C 1
ATOM 4139 O O . GLY B 1 224 ? -0.952 5.984 5.254 1 98.62 224 GLY B O 1
ATOM 4140 N N . THR B 1 225 ? 1.21 5.914 4.707 1 98.69 225 THR B N 1
ATOM 4141 C CA . THR B 1 225 ? 1.615 5.234 5.934 1 98.69 225 THR B CA 1
ATOM 4142 C C . THR B 1 225 ? 1.547 6.18 7.125 1 98.69 225 THR B C 1
ATOM 4144 O O . THR B 1 225 ? 1.065 5.805 8.195 1 98.69 225 THR B O 1
ATOM 4147 N N . ILE B 1 226 ? 2.033 7.379 6.922 1 98.75 226 ILE B N 1
ATOM 4148 C CA . ILE B 1 226 ? 2.113 8.375 7.984 1 98.75 226 ILE B CA 1
ATOM 4149 C C . ILE B 1 226 ? 0.71 8.719 8.477 1 98.75 226 ILE B C 1
ATOM 4151 O O . ILE B 1 226 ? 0.465 8.766 9.688 1 98.75 226 ILE B O 1
ATOM 4155 N N . ILE B 1 227 ? -0.212 8.898 7.582 1 98.81 227 ILE B N 1
ATOM 4156 C CA . ILE B 1 227 ? -1.58 9.258 7.938 1 98.81 227 ILE B CA 1
ATOM 4157 C C . ILE B 1 227 ? -2.277 8.062 8.578 1 98.81 227 ILE B C 1
ATOM 4159 O O . ILE B 1 227 ? -3.061 8.219 9.516 1 98.81 227 ILE B O 1
ATOM 4163 N N . ALA B 1 228 ? -2.02 6.863 8.078 1 98.81 228 ALA B N 1
ATOM 4164 C CA . ALA B 1 228 ? -2.562 5.672 8.727 1 98.81 228 ALA B CA 1
ATOM 4165 C C . ALA B 1 228 ? -2.1 5.574 10.172 1 98.81 228 ALA B C 1
ATOM 4167 O O . ALA B 1 228 ? -2.855 5.137 11.047 1 98.81 228 ALA B O 1
ATOM 4168 N N . GLU B 1 229 ? -0.853 5.965 10.469 1 98.56 229 GLU B N 1
ATOM 4169 C CA . GLU B 1 229 ? -0.343 5.957 11.836 1 98.56 229 GLU B CA 1
ATOM 4170 C C . GLU B 1 229 ? -1.067 6.984 12.703 1 98.56 229 GLU B C 1
ATOM 4172 O O . GLU B 1 229 ? -1.271 6.762 13.898 1 98.56 229 GLU B O 1
ATOM 4177 N N . LEU B 1 230 ? -1.385 8.086 12.086 1 98.69 230 LEU B N 1
ATOM 4178 C CA . LEU B 1 230 ? -2.193 9.078 12.797 1 98.69 230 LEU B CA 1
ATOM 4179 C C . LEU B 1 230 ? -3.551 8.492 13.18 1 98.69 230 LEU B C 1
ATOM 4181 O O . LEU B 1 230 ? -4 8.648 14.312 1 98.69 230 LEU B O 1
ATOM 4185 N N . ILE B 1 231 ? -4.199 7.828 12.25 1 98.81 231 ILE B N 1
ATOM 4186 C CA . ILE B 1 231 ? -5.484 7.18 12.5 1 98.81 231 ILE B CA 1
ATOM 4187 C C . ILE B 1 231 ? -5.336 6.148 13.609 1 98.81 231 ILE B C 1
ATOM 4189 O O . ILE B 1 231 ? -6.176 6.074 14.516 1 98.81 231 ILE B O 1
ATOM 4193 N N . ARG B 1 232 ? -4.285 5.414 13.586 1 98.62 232 ARG B N 1
ATOM 4194 C CA . ARG B 1 232 ? -4.016 4.41 14.609 1 98.62 232 ARG B CA 1
ATOM 4195 C C . ARG B 1 232 ? -3.879 5.051 15.984 1 98.62 232 ARG B C 1
ATOM 4197 O O . ARG B 1 232 ? -4.41 4.531 16.969 1 98.62 232 ARG B O 1
ATOM 4204 N N . ALA B 1 233 ? -3.098 6.152 16.016 1 98.5 233 ALA B N 1
ATOM 4205 C CA . ALA B 1 233 ? -2.906 6.855 17.281 1 98.5 233 ALA B CA 1
ATOM 4206 C C . ALA B 1 233 ? -4.242 7.25 17.906 1 98.5 233 ALA B C 1
ATOM 4208 O O . ALA B 1 233 ? -4.441 7.117 19.109 1 98.5 233 ALA B O 1
ATOM 4209 N N . VAL B 1 234 ? -5.156 7.703 17.094 1 98.44 234 VAL B N 1
ATOM 4210 C CA . VAL B 1 234 ? -6.484 8.102 17.562 1 98.44 234 VAL B CA 1
ATOM 4211 C C . VAL B 1 234 ? -7.277 6.867 17.984 1 98.44 234 VAL B C 1
ATOM 4213 O O . VAL B 1 234 ? -7.84 6.824 19.078 1 98.44 234 VAL B O 1
ATOM 4216 N N . ALA B 1 235 ? -7.293 5.855 17.141 1 98.38 235 ALA B N 1
ATOM 4217 C CA . ALA B 1 235 ? -8.133 4.672 17.328 1 98.38 235 ALA B CA 1
ATOM 4218 C C . ALA B 1 235 ? -7.711 3.895 18.578 1 98.38 235 ALA B C 1
ATOM 4220 O O . ALA B 1 235 ? -8.562 3.355 19.297 1 98.38 235 ALA B O 1
ATOM 4221 N N . LEU B 1 236 ? -6.398 3.889 18.844 1 98 236 LEU B N 1
ATOM 4222 C CA . LEU B 1 236 ? -5.887 3.037 19.922 1 98 236 LEU B CA 1
ATOM 4223 C C . LEU B 1 236 ? -5.457 3.871 21.109 1 98 236 LEU B C 1
ATOM 4225 O O . LEU B 1 236 ? -4.852 3.348 22.047 1 98 236 LEU B O 1
ATOM 4229 N N . ASN B 1 237 ? -5.707 5.086 21.062 1 98.06 237 ASN B N 1
ATOM 4230 C CA . ASN B 1 237 ? -5.367 5.988 22.156 1 98.06 237 ASN B CA 1
ATOM 4231 C C . ASN B 1 237 ? -3.891 5.891 22.531 1 98.06 237 ASN B C 1
ATOM 4233 O O . ASN B 1 237 ? -3.551 5.652 23.688 1 98.06 237 ASN B O 1
ATOM 4237 N N . GLU B 1 238 ? -3.033 6.102 21.516 1 97.75 238 GLU B N 1
ATOM 4238 C CA . GLU B 1 238 ? -1.608 5.848 21.719 1 97.75 238 GLU B CA 1
ATOM 4239 C C . GLU B 1 238 ? -0.921 7.043 22.375 1 97.75 238 GLU B C 1
ATOM 4241 O O . GLU B 1 238 ? 0.193 6.918 22.891 1 97.75 238 GLU B O 1
ATOM 4246 N N . ASN B 1 239 ? -1.479 8.188 22.344 1 98 239 ASN B N 1
ATOM 4247 C CA . ASN B 1 239 ? -0.946 9.414 22.922 1 98 239 ASN B CA 1
ATOM 4248 C C . ASN B 1 239 ? 0.461 9.711 22.406 1 98 239 ASN B C 1
ATOM 4250 O O . ASN B 1 239 ? 1.37 9.969 23.203 1 98 239 ASN B O 1
ATOM 4254 N N . LYS B 1 240 ? 0.603 9.711 21.078 1 97 240 LYS B N 1
ATOM 4255 C CA . LYS B 1 240 ? 1.848 10.062 20.406 1 97 240 LYS B CA 1
ATOM 4256 C C . LYS B 1 240 ? 1.9 11.555 20.094 1 97 240 LYS B C 1
ATOM 4258 O O . LYS B 1 240 ? 0.868 12.18 19.828 1 97 240 LYS B O 1
ATOM 4263 N N . VAL B 1 241 ? 3.102 12.062 20.188 1 98.38 241 VAL B N 1
ATOM 4264 C CA . VAL B 1 241 ? 3.252 13.445 19.75 1 98.38 241 VAL B CA 1
ATOM 4265 C C . VAL B 1 241 ? 3.412 13.477 18.234 1 98.38 241 VAL B C 1
ATOM 4267 O O . VAL B 1 241 ? 4.328 12.859 17.688 1 98.38 241 VAL B O 1
ATOM 4270 N N . MET B 1 242 ? 2.523 14.141 17.547 1 98.69 242 MET B N 1
ATOM 4271 C CA . MET B 1 242 ? 2.521 14.281 16.094 1 98.69 242 MET B CA 1
ATOM 4272 C C . MET B 1 242 ? 2.285 15.734 15.688 1 98.69 242 MET B C 1
ATOM 4274 O O . MET B 1 242 ? 1.632 16.484 16.422 1 98.69 242 MET B O 1
ATOM 4278 N N . SER B 1 243 ? 2.885 16.078 14.617 1 98.62 243 SER B N 1
ATOM 4279 C CA . SER B 1 243 ? 2.689 17.453 14.141 1 98.62 243 SER B CA 1
ATOM 4280 C C . SER B 1 243 ? 1.428 17.562 13.289 1 98.62 243 SER B C 1
ATOM 4282 O O . SER B 1 243 ? 1.504 17.625 12.062 1 98.62 243 SER B O 1
ATOM 4284 N N . ILE B 1 244 ? 0.329 17.672 13.906 1 98.62 244 ILE B N 1
ATOM 4285 C CA . ILE B 1 244 ? -0.956 17.828 13.234 1 98.62 244 ILE B CA 1
ATOM 4286 C C . ILE B 1 244 ? -1.476 19.25 13.43 1 98.62 244 ILE B C 1
ATOM 4288 O O . ILE B 1 244 ? -0.944 20 14.25 1 98.62 244 ILE B O 1
ATOM 4292 N N . ALA B 1 245 ? -2.453 19.578 12.609 1 98.19 245 ALA B N 1
ATOM 4293 C CA . ALA B 1 245 ? -3.041 20.906 12.742 1 98.19 245 ALA B CA 1
ATOM 4294 C C . ALA B 1 245 ? -4.383 20.859 13.461 1 98.19 245 ALA B C 1
ATOM 4296 O O . ALA B 1 245 ? -5.219 20 13.164 1 98.19 245 ALA B O 1
ATOM 4297 N N . THR B 1 246 ? -4.551 21.625 14.453 1 97.44 246 THR B N 1
ATOM 4298 C CA . THR B 1 246 ? -5.789 21.766 15.211 1 97.44 246 THR B CA 1
ATOM 4299 C C . THR B 1 246 ? -6.363 23.172 15.039 1 97.44 246 THR B C 1
ATOM 4301 O O . THR B 1 246 ? -5.648 24.109 14.656 1 97.44 246 THR B O 1
ATOM 4304 N N . PRO B 1 247 ? -7.641 23.312 15.211 1 96.19 247 PRO B N 1
ATOM 4305 C CA . PRO B 1 247 ? -8.258 24.625 15.031 1 96.19 247 PRO B CA 1
ATOM 4306 C C . PRO B 1 247 ? -7.844 25.625 16.109 1 96.19 247 PRO B C 1
ATOM 4308 O O . PRO B 1 247 ? -7.723 25.25 17.281 1 96.19 247 PRO B O 1
ATOM 4311 N N . ARG B 1 248 ? -7.586 26.797 15.656 1 93.12 248 ARG B N 1
ATOM 4312 C CA . ARG B 1 248 ? -7.336 27.922 16.547 1 93.12 248 ARG B CA 1
ATOM 4313 C C . ARG B 1 248 ? -7.984 29.203 16.016 1 93.12 248 ARG B C 1
ATOM 4315 O O . ARG B 1 248 ? -8.008 29.422 14.805 1 93.12 248 ARG B O 1
ATOM 4322 N N . GLN B 1 249 ? -8.469 29.953 16.984 1 93.06 249 GLN B N 1
ATOM 4323 C CA . GLN B 1 249 ? -9 31.25 16.594 1 93.06 249 GLN B CA 1
ATOM 4324 C C . GLN B 1 249 ? -7.867 32.219 16.266 1 93.06 249 GLN B C 1
ATOM 4326 O O . GLN B 1 249 ? -6.953 32.406 17.078 1 93.06 249 GLN B O 1
ATOM 4331 N N . PHE B 1 250 ? -7.84 32.75 15.125 1 93.62 250 PHE B N 1
ATOM 4332 C CA . PHE B 1 250 ? -6.891 33.75 14.68 1 93.62 250 PHE B CA 1
ATOM 4333 C C . PHE B 1 250 ? -7.617 34.938 14.031 1 93.62 250 PHE B C 1
ATOM 4335 O O . PHE B 1 250 ? -8.195 34.781 12.953 1 93.62 250 PHE B O 1
ATOM 4342 N N . GLU B 1 251 ? -7.57 36.094 14.797 1 94.19 251 GLU B N 1
ATOM 4343 C CA . GLU B 1 251 ? -8.375 37.25 14.391 1 94.19 251 GLU B CA 1
ATOM 4344 C C . GLU B 1 251 ? -9.844 36.875 14.25 1 94.19 251 GLU B C 1
ATOM 4346 O O . GLU B 1 251 ? -10.453 36.375 15.188 1 94.19 251 GLU B O 1
ATOM 4351 N N . ASP B 1 252 ? -10.391 36.875 13.047 1 93.88 252 ASP B N 1
ATOM 4352 C CA . ASP B 1 252 ? -11.82 36.656 12.891 1 93.88 252 ASP B CA 1
ATOM 4353 C C . ASP B 1 252 ? -12.094 35.312 12.219 1 93.88 252 ASP B C 1
ATOM 4355 O O . ASP B 1 252 ? -13.211 35.062 11.773 1 93.88 252 ASP B O 1
ATOM 4359 N N . GLU B 1 253 ? -11.062 34.469 12.141 1 93.69 253 GLU B N 1
ATOM 4360 C CA . GLU B 1 253 ? -11.234 33.188 11.477 1 93.69 253 GLU B CA 1
ATOM 4361 C C . GLU B 1 253 ? -10.719 32.062 12.344 1 93.69 253 GLU B C 1
ATOM 4363 O O . GLU B 1 253 ? -9.898 32.25 13.234 1 93.69 253 GLU B O 1
ATOM 4368 N N . ILE B 1 254 ? -11.258 30.859 12.023 1 93.75 254 ILE B N 1
ATOM 4369 C CA . ILE B 1 254 ? -10.664 29.625 12.531 1 93.75 254 ILE B CA 1
ATOM 4370 C C . ILE B 1 254 ? -9.625 29.109 11.539 1 93.75 254 ILE B C 1
ATOM 4372 O O . ILE B 1 254 ? -9.938 28.875 10.375 1 93.75 254 ILE B O 1
ATOM 4376 N N . ILE B 1 255 ? -8.484 29 11.977 1 95.81 255 ILE B N 1
ATOM 4377 C CA . ILE B 1 255 ? -7.449 28.453 11.102 1 95.81 255 ILE B CA 1
ATOM 4378 C C . ILE B 1 255 ? -6.844 27.203 11.719 1 95.81 255 ILE B C 1
ATOM 4380 O O . ILE B 1 255 ? -6.965 26.969 12.93 1 95.81 255 ILE B O 1
ATOM 4384 N N . HIS B 1 256 ? -6.355 26.359 10.945 1 97.25 256 HIS B N 1
ATOM 4385 C CA . HIS B 1 256 ? -5.672 25.141 11.375 1 97.25 256 HIS B CA 1
ATOM 4386 C C . HIS B 1 256 ? -4.16 25.266 11.195 1 97.25 256 HIS B C 1
ATOM 4388 O O . HIS B 1 256 ? -3.686 25.516 10.086 1 97.25 256 HIS B O 1
ATOM 4394 N N . VAL B 1 257 ? -3.449 25.109 12.25 1 94.81 257 VAL B N 1
ATOM 4395 C CA . VAL B 1 257 ? -1.997 25.25 12.242 1 94.81 257 VAL B CA 1
ATOM 4396 C C . VAL B 1 257 ? -1.359 24.016 12.891 1 94.81 257 VAL B C 1
ATOM 4398 O O . VAL B 1 257 ? -1.841 23.531 13.914 1 94.81 257 VAL B O 1
ATOM 4401 N N . SER B 1 258 ? -0.308 23.562 12.258 1 97.62 258 SER B N 1
ATOM 4402 C CA . SER B 1 258 ? 0.368 22.359 12.75 1 97.62 258 SER B CA 1
ATOM 4403 C C . SER B 1 258 ? 1.352 22.703 13.859 1 97.62 258 SER B C 1
ATOM 4405 O O . SER B 1 258 ? 2.197 23.578 13.711 1 97.62 258 SER B O 1
ATOM 4407 N N . VAL B 1 259 ? 1.252 22.078 14.938 1 96.94 259 VAL B N 1
ATOM 4408 C CA . VAL B 1 259 ? 2.191 22.109 16.047 1 96.94 259 VAL B CA 1
ATOM 4409 C C . VAL B 1 259 ? 2.297 20.719 16.672 1 96.94 259 VAL B C 1
ATOM 4411 O O . VAL B 1 259 ? 1.364 19.922 16.594 1 96.94 259 VAL B O 1
ATOM 4414 N N . PRO B 1 260 ? 3.469 20.375 17.188 1 98.12 260 PRO B N 1
ATOM 4415 C CA . PRO B 1 260 ? 3.521 19.094 17.906 1 98.12 260 PRO B CA 1
ATOM 4416 C C . PRO B 1 260 ? 2.424 18.969 18.969 1 98.12 260 PRO B C 1
ATOM 4418 O O . PRO B 1 260 ? 2.303 19.828 19.844 1 98.12 260 PRO B O 1
ATOM 4421 N N . THR B 1 261 ? 1.617 18 18.859 1 98.62 261 THR B N 1
ATOM 4422 C CA . THR B 1 261 ? 0.428 17.781 19.672 1 98.62 261 THR B CA 1
ATOM 4423 C C . THR B 1 261 ? 0.295 16.328 20.078 1 98.62 261 THR B C 1
ATOM 4425 O O . THR B 1 261 ? 0.585 15.43 19.281 1 98.62 261 THR B O 1
ATOM 4428 N N . VAL B 1 262 ? -0.077 16.078 21.328 1 98.5 262 VAL B N 1
ATOM 4429 C CA . VAL B 1 262 ? -0.352 14.711 21.766 1 98.5 262 VAL B CA 1
ATOM 4430 C C . VAL B 1 262 ? -1.622 14.195 21.094 1 98.5 262 VAL B C 1
ATOM 4432 O O . VAL B 1 262 ? -2.672 14.844 21.156 1 98.5 262 VAL B O 1
ATOM 4435 N N . VAL B 1 263 ? -1.529 13.047 20.453 1 98.62 263 VAL B N 1
ATOM 4436 C CA . VAL B 1 263 ? -2.639 12.516 19.672 1 98.62 263 VAL B CA 1
ATOM 4437 C C . VAL B 1 263 ? -3.051 11.148 20.219 1 98.62 263 VAL B C 1
ATOM 4439 O O . VAL B 1 263 ? -2.283 10.188 20.156 1 98.62 263 VAL B O 1
ATOM 4442 N N . GLY B 1 264 ? -4.172 11.008 20.734 1 97.75 264 GLY B N 1
ATOM 4443 C CA . GLY B 1 264 ? -4.875 9.812 21.172 1 97.75 264 GLY B CA 1
ATOM 4444 C C . GLY B 1 264 ? -6.367 9.867 20.906 1 97.75 264 GLY B C 1
ATOM 4445 O O . GLY B 1 264 ? -6.805 10.438 19.906 1 97.75 264 GLY B O 1
ATOM 4446 N N . SER B 1 265 ? -7.16 9.148 21.734 1 95.19 265 SER B N 1
ATOM 4447 C CA . SER B 1 265 ? -8.609 9.234 21.578 1 95.19 265 SER B CA 1
ATOM 4448 C C . SER B 1 265 ? -9.102 10.664 21.781 1 95.19 265 SER B C 1
ATOM 4450 O O . SER B 1 265 ? -10.188 11.023 21.312 1 95.19 265 SER B O 1
ATOM 4452 N N . SER B 1 266 ? -8.273 11.398 22.438 1 96.19 266 SER B N 1
ATOM 4453 C CA . SER B 1 266 ? -8.422 12.852 22.516 1 96.19 266 SER B CA 1
ATOM 4454 C C . SER B 1 266 ? -7.223 13.562 21.891 1 96.19 266 SER B C 1
ATOM 4456 O O . SER B 1 266 ? -6.121 13.008 21.844 1 96.19 266 SER B O 1
ATOM 4458 N N . ILE B 1 267 ? -7.484 14.734 21.422 1 97.88 267 ILE B N 1
ATOM 4459 C CA . ILE B 1 267 ? -6.434 15.523 20.797 1 97.88 267 ILE B CA 1
ATOM 4460 C C . ILE B 1 267 ? -5.938 16.594 21.766 1 97.88 267 ILE B C 1
ATOM 4462 O O . ILE B 1 267 ? -6.727 17.391 22.266 1 97.88 267 ILE B O 1
ATOM 4466 N N . GLY B 1 268 ? -4.559 16.578 22.016 1 96.88 268 GLY B N 1
ATOM 4467 C CA . GLY B 1 268 ? -3.959 17.531 22.938 1 96.88 268 GLY B CA 1
ATOM 4468 C C . GLY B 1 268 ? -3.355 16.891 24.156 1 96.88 268 GLY B C 1
ATOM 4469 O O . GLY B 1 268 ? -3.617 15.719 24.453 1 96.88 268 GLY B O 1
ATOM 4470 N N . PRO B 1 269 ? -2.562 17.609 24.828 1 96.81 269 PRO B N 1
ATOM 4471 C CA . PRO B 1 269 ? -2.23 19.031 24.672 1 96.81 269 PRO B CA 1
ATOM 4472 C C . PRO B 1 269 ? -1.229 19.281 23.547 1 96.81 269 PRO B C 1
ATOM 4474 O O . PRO B 1 269 ? -0.54 18.359 23.109 1 96.81 269 PRO B O 1
ATOM 4477 N N . SER B 1 270 ? -1.254 20.516 23.141 1 96.44 270 SER B N 1
ATOM 4478 C CA . SER B 1 270 ? -0.205 21 22.25 1 96.44 270 SER B CA 1
ATOM 4479 C C . SER B 1 270 ? 1.098 21.234 23.016 1 96.44 270 SER B C 1
ATOM 4481 O O . SER B 1 270 ? 1.079 21.625 24.172 1 96.44 270 SER B O 1
ATOM 4483 N N . LEU B 1 271 ? 2.172 21.031 22.266 1 95.06 271 LEU B N 1
ATOM 4484 C CA . LEU B 1 271 ? 3.471 21.266 22.891 1 95.06 271 LEU B CA 1
ATOM 4485 C C . LEU B 1 271 ? 4.066 22.594 22.422 1 95.06 271 LEU B C 1
ATOM 4487 O O . LEU B 1 271 ? 5.277 22.797 22.5 1 95.06 271 LEU B O 1
ATOM 4491 N N . GLU B 1 272 ? 3.297 23.422 21.906 1 94.44 272 GLU B N 1
ATOM 4492 C CA . GLU B 1 272 ? 3.709 24.719 21.375 1 94.44 272 GLU B CA 1
ATOM 4493 C C . GLU B 1 272 ? 4.465 25.531 22.422 1 94.44 272 GLU B C 1
ATOM 4495 O O . GLU B 1 272 ? 5.434 26.219 22.094 1 94.44 272 GLU B O 1
ATOM 4500 N N . ASN B 1 273 ? 4.059 25.422 23.672 1 93.81 273 ASN B N 1
ATOM 4501 C CA . ASN B 1 273 ? 4.633 26.234 24.734 1 93.81 273 ASN B CA 1
ATOM 4502 C C . ASN B 1 273 ? 6.051 25.781 25.078 1 93.81 273 ASN B C 1
ATOM 4504 O O . ASN B 1 273 ? 6.785 26.484 25.766 1 93.81 273 ASN B O 1
ATOM 4508 N N . LEU B 1 274 ? 6.422 24.656 24.594 1 94 274 LEU B N 1
ATOM 4509 C CA . LEU B 1 274 ? 7.75 24.125 24.891 1 94 274 LEU B CA 1
ATOM 4510 C C . LEU B 1 274 ? 8.742 24.531 23.797 1 94 274 LEU B C 1
ATOM 4512 O O . LEU B 1 274 ? 9.945 24.312 23.953 1 94 274 LEU B O 1
ATOM 4516 N N . LEU B 1 275 ? 8.266 25.141 22.781 1 96.62 275 LEU B N 1
ATOM 4517 C CA . LEU B 1 275 ? 9.141 25.609 21.703 1 96.62 275 LEU B CA 1
ATOM 4518 C C . LEU B 1 275 ? 9.961 26.812 22.156 1 96.62 275 LEU B C 1
ATOM 4520 O O . LEU B 1 275 ? 9.508 27.594 23 1 96.62 275 LEU B O 1
ATOM 4524 N N . ASP B 1 276 ? 11.102 26.969 21.625 1 96.75 276 ASP B N 1
ATOM 4525 C CA . ASP B 1 276 ? 11.891 28.156 21.938 1 96.75 276 ASP B CA 1
ATOM 4526 C C . ASP B 1 276 ? 11.312 29.391 21.25 1 96.75 276 ASP B C 1
ATOM 4528 O O . ASP B 1 276 ? 10.375 29.281 20.453 1 96.75 276 ASP B O 1
ATOM 4532 N N . GLU B 1 277 ? 11.844 30.5 21.562 1 96.69 277 GLU B N 1
ATOM 4533 C CA . GLU B 1 277 ? 11.305 31.781 21.094 1 96.69 277 GLU B CA 1
ATOM 4534 C C . GLU B 1 277 ? 11.414 31.891 19.578 1 96.69 277 GLU B C 1
ATOM 4536 O O . GLU B 1 277 ? 10.508 32.406 18.922 1 96.69 277 GLU B O 1
ATOM 4541 N N . LYS B 1 278 ? 12.492 31.484 19.125 1 96.62 278 LYS B N 1
ATOM 4542 C CA . LYS B 1 278 ? 12.703 31.578 17.688 1 96.62 278 LYS B CA 1
ATOM 4543 C C . LYS B 1 278 ? 11.672 30.75 16.922 1 96.62 278 LYS B C 1
ATOM 4545 O O . LYS B 1 278 ? 11.086 31.219 15.945 1 96.62 278 LYS B O 1
ATOM 4550 N N . ASP B 1 279 ? 11.469 29.516 17.344 1 97.06 279 ASP B N 1
ATOM 4551 C CA . ASP B 1 279 ? 10.477 28.641 16.719 1 97.06 279 ASP B CA 1
ATOM 4552 C C . ASP B 1 279 ? 9.07 29.219 16.859 1 97.06 279 ASP B C 1
ATOM 4554 O O . ASP B 1 279 ? 8.266 29.156 15.922 1 97.06 279 ASP B O 1
ATOM 4558 N N . ARG B 1 280 ? 8.789 29.75 17.984 1 95.69 280 ARG B N 1
ATOM 4559 C CA . ARG B 1 280 ? 7.48 30.359 18.203 1 95.69 280 ARG B CA 1
ATOM 4560 C C . ARG B 1 280 ? 7.254 31.531 17.25 1 95.69 280 ARG B C 1
ATOM 4562 O O . ARG B 1 280 ? 6.152 31.719 16.734 1 95.69 280 ARG B O 1
ATOM 4569 N N . TRP B 1 281 ? 8.25 32.312 17.109 1 95.25 281 TRP B N 1
ATOM 4570 C CA . TRP B 1 281 ? 8.156 33.438 16.188 1 95.25 281 TRP B CA 1
ATOM 4571 C C . TRP B 1 281 ? 7.922 32.969 14.758 1 95.25 281 TRP B C 1
ATOM 4573 O O . TRP B 1 281 ? 7.074 33.531 14.055 1 95.25 281 TRP B O 1
ATOM 4583 N N . ASN B 1 282 ? 8.727 32.031 14.352 1 95 282 ASN B N 1
ATOM 4584 C CA . ASN B 1 282 ? 8.57 31.484 13.008 1 95 282 ASN B CA 1
ATOM 4585 C C . ASN B 1 282 ? 7.176 30.906 12.797 1 95 282 ASN B C 1
ATOM 4587 O O . ASN B 1 282 ? 6.59 31.062 11.719 1 95 282 ASN B O 1
ATOM 4591 N N . LEU B 1 283 ? 6.703 30.203 13.773 1 94.56 283 LEU B N 1
ATOM 4592 C CA . LEU B 1 283 ? 5.363 29.625 13.719 1 94.56 283 LEU B CA 1
ATOM 4593 C C . LEU B 1 283 ? 4.312 30.719 13.586 1 94.56 283 LEU B C 1
ATOM 4595 O O . LEU B 1 283 ? 3.369 30.594 12.805 1 94.56 283 LEU B O 1
ATOM 4599 N N . MET B 1 284 ? 4.449 31.781 14.312 1 93.12 284 MET B N 1
ATOM 4600 C CA . MET B 1 284 ? 3.52 32.906 14.266 1 93.12 284 MET B CA 1
ATOM 4601 C C . MET B 1 284 ? 3.529 33.562 12.891 1 93.12 284 MET B C 1
ATOM 4603 O O . MET B 1 284 ? 2.477 33.938 12.367 1 93.12 284 MET B O 1
ATOM 4607 N N . ALA B 1 285 ? 4.676 33.719 12.375 1 93.75 285 ALA B N 1
ATOM 4608 C CA . ALA B 1 285 ? 4.797 34.281 11.031 1 93.75 285 ALA B CA 1
ATOM 4609 C C . ALA B 1 285 ? 4.074 33.406 10.008 1 93.75 285 ALA B C 1
ATOM 4611 O O . ALA B 1 285 ? 3.391 33.938 9.125 1 93.75 285 ALA B O 1
ATOM 4612 N N . SER B 1 286 ? 4.297 32.156 10.148 1 92.5 286 SER B N 1
ATOM 4613 C CA . SER B 1 286 ? 3.623 31.188 9.273 1 92.5 286 SER B CA 1
ATOM 4614 C C . SER B 1 286 ? 2.107 31.297 9.414 1 92.5 286 SER B C 1
ATOM 4616 O O . SER B 1 286 ? 1.381 31.25 8.422 1 92.5 286 SER B O 1
ATOM 4618 N N . MET B 1 287 ? 1.618 31.438 10.594 1 92.06 287 MET B N 1
ATOM 4619 C CA . MET B 1 287 ? 0.19 31.531 10.883 1 92.06 287 MET B CA 1
ATOM 4620 C C . MET B 1 287 ? -0.407 32.781 10.234 1 92.06 287 MET B C 1
ATOM 4622 O O . MET B 1 287 ? -1.512 32.719 9.688 1 92.06 287 MET B O 1
ATOM 4626 N N . LYS B 1 288 ? 0.295 33.844 10.344 1 93.94 288 LYS B N 1
ATOM 4627 C CA . LYS B 1 288 ? -0.16 35.094 9.734 1 93.94 288 LYS B CA 1
ATOM 4628 C C . LYS B 1 288 ? -0.267 34.969 8.219 1 93.94 288 LYS B C 1
ATOM 4630 O O . LYS B 1 288 ? -1.243 35.406 7.617 1 93.94 288 LYS B O 1
ATOM 4635 N N . ASP B 1 289 ? 0.75 34.375 7.688 1 92.88 289 ASP B N 1
ATOM 4636 C CA . ASP B 1 289 ? 0.732 34.156 6.246 1 92.88 289 ASP B CA 1
ATOM 4637 C C . ASP B 1 289 ? -0.443 33.281 5.844 1 92.88 289 ASP B C 1
ATOM 4639 O O . ASP B 1 289 ? -1.138 33.562 4.867 1 92.88 289 ASP B O 1
ATOM 4643 N N . PHE B 1 290 ? -0.587 32.188 6.578 1 91.94 290 PHE B N 1
ATOM 4644 C CA . PHE B 1 290 ? -1.71 31.281 6.363 1 91.94 290 PHE B CA 1
ATOM 4645 C C . PHE B 1 290 ? -3.031 32.031 6.406 1 91.94 290 PHE B C 1
ATOM 4647 O O . PHE B 1 290 ? -3.863 31.891 5.508 1 91.94 290 PHE B O 1
ATOM 4654 N N . TYR B 1 291 ? -3.205 32.781 7.422 1 94.44 291 TYR B N 1
ATOM 4655 C CA . TYR B 1 291 ? -4.438 33.531 7.633 1 94.44 291 TYR B CA 1
ATOM 4656 C C . TYR B 1 291 ? -4.73 34.438 6.445 1 94.44 291 TYR B C 1
ATOM 4658 O O . TYR B 1 291 ? -5.859 34.469 5.945 1 94.44 291 TYR B O 1
ATOM 4666 N N . ASN B 1 292 ? -3.768 35.125 5.961 1 95 292 ASN B N 1
ATOM 4667 C CA . ASN B 1 292 ? -3.941 36.062 4.855 1 95 292 ASN B CA 1
ATOM 4668 C C . ASN B 1 292 ? -4.367 35.344 3.576 1 95 292 ASN B C 1
ATOM 4670 O O . ASN B 1 292 ? -5.285 35.812 2.887 1 95 292 ASN B O 1
ATOM 4674 N N . VAL B 1 293 ? -3.686 34.312 3.354 1 93.69 293 VAL B N 1
ATOM 4675 C CA . VAL B 1 293 ? -4 33.531 2.15 1 93.69 293 VAL B CA 1
ATOM 4676 C C . VAL B 1 293 ? -5.395 32.938 2.273 1 93.69 293 VAL B C 1
ATOM 4678 O O . VAL B 1 293 ? -6.176 32.938 1.319 1 93.69 293 VAL B O 1
ATOM 4681 N N . TYR B 1 294 ? -5.652 32.375 3.42 1 95.12 294 TYR B N 1
ATOM 4682 C CA . TYR B 1 294 ? -6.949 31.766 3.68 1 95.12 294 TYR B CA 1
ATOM 4683 C C . TYR B 1 294 ? -8.07 32.781 3.537 1 95.12 294 TYR B C 1
ATOM 4685 O O . TYR B 1 294 ? -9.086 32.531 2.889 1 95.12 294 TYR B O 1
ATOM 4693 N N . LYS B 1 295 ? -7.898 33.938 4.074 1 95.12 295 LYS B N 1
ATOM 4694 C CA . LYS B 1 295 ? -8.891 35 4.016 1 95.12 295 LYS B CA 1
ATOM 4695 C C . LYS B 1 295 ? -9.156 35.406 2.572 1 95.12 295 LYS B C 1
ATOM 4697 O O . LYS B 1 295 ? -10.305 35.625 2.184 1 95.12 295 LYS B O 1
ATOM 4702 N N . GLU B 1 296 ? -8.133 35.531 1.865 1 95.25 296 GLU B N 1
ATOM 4703 C CA . GLU B 1 296 ? -8.266 35.875 0.454 1 95.25 296 GLU B CA 1
ATOM 4704 C C . GLU B 1 296 ? -9.039 34.812 -0.309 1 95.25 296 GLU B C 1
ATOM 4706 O O . GLU B 1 296 ? -9.906 35.125 -1.128 1 95.25 296 GLU B O 1
ATOM 4711 N N . ASN B 1 297 ? -8.68 33.562 -0.048 1 95.44 297 ASN B N 1
ATOM 4712 C CA . ASN B 1 297 ? -9.352 32.469 -0.717 1 95.44 297 ASN B CA 1
ATOM 4713 C C . ASN B 1 297 ? -10.828 32.375 -0.338 1 95.44 297 ASN B C 1
ATOM 4715 O O . ASN B 1 297 ? -11.672 32.031 -1.166 1 95.44 297 ASN B O 1
ATOM 4719 N N . LEU B 1 298 ? -11.164 32.719 0.889 1 95.44 298 LEU B N 1
ATOM 4720 C CA . LEU B 1 298 ? -12.547 32.719 1.342 1 95.44 298 LEU B CA 1
ATOM 4721 C C . LEU B 1 298 ? -13.359 33.75 0.583 1 95.44 298 LEU B C 1
ATOM 4723 O O . LEU B 1 298 ? -14.531 33.531 0.264 1 95.44 298 LEU B O 1
ATOM 4727 N N . LYS B 1 299 ? -12.734 34.844 0.365 1 94.38 299 LYS B N 1
ATOM 4728 C CA . LYS B 1 299 ? -13.398 35.875 -0.412 1 94.38 299 LYS B CA 1
ATOM 4729 C C . LYS B 1 299 ? -13.75 35.406 -1.813 1 94.38 299 LYS B C 1
ATOM 4731 O O . LYS B 1 299 ? -14.836 35.656 -2.326 1 94.38 299 LYS B O 1
ATOM 4736 N N . HIS B 1 300 ? -12.836 34.75 -2.373 1 93.81 300 HIS B N 1
ATOM 4737 C CA . HIS B 1 300 ? -13.078 34.188 -3.703 1 93.81 300 HIS B CA 1
ATOM 4738 C C . HIS B 1 300 ? -14.172 33.125 -3.67 1 93.81 300 HIS B C 1
ATOM 4740 O O . HIS B 1 300 ? -14.953 33 -4.617 1 93.81 300 HIS B O 1
ATOM 4746 N N . LEU B 1 301 ? -14.141 32.281 -2.631 1 94.19 301 LEU B N 1
ATOM 4747 C CA . LEU B 1 301 ? -15.172 31.266 -2.451 1 94.19 301 LEU B CA 1
ATOM 4748 C C . LEU B 1 301 ? -16.547 31.906 -2.371 1 94.19 301 LEU B C 1
ATOM 4750 O O . LEU B 1 301 ? -17.5 31.438 -3.021 1 94.19 301 LEU B O 1
ATOM 4754 N N . GLU B 1 302 ? -16.656 32.938 -1.614 1 93.06 302 GLU B N 1
ATOM 4755 C CA . GLU B 1 302 ? -17.922 33.656 -1.442 1 93.06 302 GLU B CA 1
ATOM 4756 C C . GLU B 1 302 ? -18.422 34.219 -2.764 1 93.06 302 GLU B C 1
ATOM 4758 O O . GLU B 1 302 ? -19.609 34.156 -3.07 1 93.06 302 GLU B O 1
ATOM 4763 N N . THR B 1 303 ? -17.531 34.781 -3.486 1 91.62 303 THR B N 1
ATOM 4764 C CA . THR B 1 303 ? -17.875 35.344 -4.789 1 91.62 303 THR B CA 1
ATOM 4765 C C . THR B 1 303 ? -18.344 34.25 -5.742 1 91.62 303 THR B C 1
ATOM 4767 O O . THR B 1 303 ? -19.281 34.469 -6.516 1 91.62 303 THR B O 1
ATOM 4770 N N . SER B 1 304 ? -17.672 33.188 -5.648 1 88.94 304 SER B N 1
ATOM 4771 C CA . SER B 1 304 ? -18 32.062 -6.527 1 88.94 304 SER B CA 1
ATOM 4772 C C . SER B 1 304 ? -19.375 31.484 -6.195 1 88.94 304 SER B C 1
ATOM 4774 O O . SER B 1 304 ? -20.109 31.062 -7.094 1 88.94 304 SER B O 1
ATOM 4776 N N . ILE B 1 305 ? -19.719 31.422 -4.922 1 89.69 305 ILE B N 1
ATOM 4777 C CA . ILE B 1 305 ? -21 30.891 -4.473 1 89.69 305 ILE B CA 1
ATOM 4778 C C . ILE B 1 305 ? -22.125 31.844 -4.883 1 89.69 305 ILE B C 1
ATOM 4780 O O . ILE B 1 305 ? -23.203 31.391 -5.293 1 89.69 305 ILE B O 1
ATOM 4784 N N . GLN B 1 306 ? -21.734 33.094 -4.812 1 86.25 306 GLN B N 1
ATOM 4785 C CA . GLN B 1 306 ? -22.75 34.094 -5.188 1 86.25 306 GLN B CA 1
ATOM 4786 C C . GLN B 1 306 ? -22.969 34.094 -6.699 1 86.25 306 GLN B C 1
ATOM 4788 O O . GLN B 1 306 ? -24.047 34.469 -7.168 1 86.25 306 GLN B O 1
ATOM 4793 N N . ALA B 1 307 ? -22.047 33.812 -7.43 1 77.94 307 ALA B N 1
ATOM 4794 C CA . ALA B 1 307 ? -22.141 33.812 -8.883 1 77.94 307 ALA B CA 1
ATOM 4795 C C . ALA B 1 307 ? -22.922 32.594 -9.375 1 77.94 307 ALA B C 1
ATOM 4797 O O . ALA B 1 307 ? -23.344 32.531 -10.539 1 77.94 307 ALA B O 1
ATOM 4798 N N . GLN B 1 308 ? -23.188 31.516 -8.508 1 70.06 308 GLN B N 1
ATOM 4799 C CA . GLN B 1 308 ? -23.938 30.344 -8.898 1 70.06 308 GLN B CA 1
ATOM 4800 C C . GLN B 1 308 ? -25.406 30.453 -8.477 1 70.06 308 GLN B C 1
ATOM 4802 O O . GLN B 1 308 ? -26.297 29.953 -9.164 1 70.06 308 GLN B O 1
#

Foldseek 3Di:
DAEEEQADCDQQSLLLVLLLVLVQLHAEYEYEDLDPCVQVVSVVVSVVVCVVSVHHHHYHYDNDLLVQAAHQAYEYADADDDDPPDDLLNRLLRRLVVLLVCLVRNCVRHPNHAYEFEYPVGFLSQQSSCVNNVDWYWYLFCQLLQLLLLVVVCVVLVHDSVQWHFAWKFGPAPLIHTQQQTTGGNRHRDDCVSVNDPVNSVCRSRCVQVVCCVVPVGDHNSSSNSVSVLVVQLRVVVQDFGFIWTWDDDPPGTTTMTAGWGGYVDTDDGPLVVGDPVSNVSNVVSVVVRVVVSVVSVVVSVVVVVVD/DAEEEQADCDQQSLLLVLLLVLVQLHAEYEYEDLDPCVQVVSVVVSVVVCVVSVHHHHYHYDPDLLVQAAHQAYEYADADDDDPPDDLLNRCLRRLVVLLVCLVRNCVRHPNHAYEFEYPVGFLSQQSSCVNNVDWYWYLFCQLLQLLLLVVVCVVLVHDSVQWHFAWKFGPAPLIHTQQQTTGGNNHRDDCVSVNDPVNSVCRSRCVQVVCCVPPVGDHNSSSNSVSVLVVQLRVVVQDFGFIWTWDDDPPGTTTMTAGWGGYVDTDDGPLVVGDPVSNVSNVVSVVVRVVVSVVSVVVSVVVVVVD

Secondary structure (DSSP, 8-state):
--EEEEE--SHHHHHHHHHHHHTT--SEEEEE-SSTTHHHHHHHHHHHHHHHHT---EEEEES-GGG--S-SEEEE--SPPPPTT--HHHHHHHHHHHHHHHHHHHHHHSTTPEEEE-SSSHHHHHHHHHHHH---EEE-TTHHHHHHHHHHHHHHHTS-GGGEEEEEEESSSTTEEEEEEEEEETTEE--GGGS--HHHHHHHHHHHHHHHHHHHSS--HHHHHHHHHHHHHHHTT--EEEEEEEEEEETTEEEEEEEEEEESSSEEEE-GGGS-HHHHHHHHHHHHHHHHHHHHHHHHHHHHHHH-/--EEEEE--SHHHHHHHHHHHHTT--SEEEEE-SSTTHHHHHHHHHHHHHHHHT---EEEEES-GGG--S-SEEEE--SPPPPTT--HHHHHHHHHHHHHHHHHHHHHHSTTPEEEE-SSSHHHHHHHHHHHH---EEE-TTHHHHHHHHHHHHHHHTS-GGGEEEEEEESSSTTEEEEEEEEEETTEE--GGGS--HHHHHHHHHHHHHHHHHHHSS--HHHHHHHHHHHHHHHTT--EEEEEEEEEEETTEEEEEEEEEEESSSEEEE-GGGS-HHHHHHHHHHHHHHHHHHHHHHHHHHHHHHH-